Protein AF-A0AAD5T618-F1 (afdb_monomer_lite)

Secondary structure (DSSP, 8-state):
--HHHHHHHHHHHHHHHHHHHHHHHHHHHHT-SSHHHHHHHHHHHHHHHHHHHHHHHHHHHHHHTTT--HHHHHHHHHHHHHHHHHHHHHHHHHHHHH-SSHHHHHHHHHHHHHHHHHHHHHHHHHHHHHHHTT--HHHHHHHHHHHHHHHHHHHHHHHHHHHHHHHT-SSHHHHHHHHHHHHHHHHHHHHHHHHHHHHHHHHHHHHTS----------------S---------------------------------EEEEE--GGGHHHHHHHHHHHHHTT-EEEE--S---TTHHHHHHHHHHH-SEEEEEE-HHHHH-HHHHHHHHHHHHTT-EEEEEE--SS--TTHHHHHHTTS--EE--HHHHSSHHHHHHHHHHHHHHHHHHHTT-

pLDDT: mean 70.74, std 19.11, range [22.14, 93.12]

Radius of gyration: 25.48 Å; chains: 1; bounding box: 75×57×70 Å

Organism: NCBI:txid109957

Structure (mmCIF, N/CA/C/O backbone):
data_AF-A0AAD5T618-F1
#
_entry.id   AF-A0AAD5T618-F1
#
loop_
_atom_site.group_PDB
_atom_site.id
_atom_site.type_symbol
_atom_site.label_atom_id
_atom_site.label_alt_id
_atom_site.label_comp_id
_atom_site.label_asym_id
_atom_site.label_entity_id
_atom_site.label_seq_id
_atom_site.pdbx_PDB_ins_code
_atom_site.Cartn_x
_atom_site.Cartn_y
_atom_site.Cartn_z
_atom_site.occupancy
_atom_site.B_iso_or_equiv
_atom_site.auth_seq_id
_atom_site.auth_comp_id
_atom_site.auth_asym_id
_atom_site.auth_atom_id
_atom_site.pdbx_PDB_model_num
ATOM 1 N N . MET A 1 1 ? 2.419 -32.622 25.895 1.00 50.34 1 MET A N 1
ATOM 2 C CA . MET A 1 1 ? 2.201 -31.302 25.280 1.00 50.34 1 MET A CA 1
ATOM 3 C C . MET A 1 1 ? 0.737 -30.944 25.409 1.00 50.34 1 MET A C 1
ATOM 5 O O . MET A 1 1 ? -0.100 -31.842 25.426 1.00 50.34 1 MET A O 1
ATOM 9 N N . SER A 1 2 ? 0.442 -29.662 25.550 1.00 61.75 2 SER A N 1
ATOM 10 C CA . SER A 1 2 ? -0.905 -29.098 25.521 1.00 61.75 2 SER A CA 1
ATOM 11 C C . SER A 1 2 ? -1.361 -28.847 24.079 1.00 61.75 2 SER A C 1
ATOM 13 O O . SER A 1 2 ? -0.538 -28.652 23.184 1.00 61.75 2 SER A O 1
ATOM 15 N N . GLY A 1 3 ? -2.677 -28.767 23.851 1.00 67.56 3 GLY A N 1
ATOM 16 C CA . GLY A 1 3 ? -3.223 -28.380 22.541 1.00 67.56 3 GLY A CA 1
ATOM 17 C C . GLY A 1 3 ? -2.839 -26.957 22.098 1.00 67.56 3 GLY A C 1
ATOM 18 O O . GLY A 1 3 ? -2.941 -26.634 20.918 1.00 67.56 3 GLY A O 1
ATOM 19 N N . VAL A 1 4 ? -2.357 -26.121 23.027 1.00 62.62 4 VAL A N 1
ATOM 20 C CA . VAL A 1 4 ? -1.789 -24.789 22.756 1.00 62.62 4 VAL A CA 1
ATOM 21 C C . VAL A 1 4 ? -0.446 -24.920 22.026 1.00 62.62 4 VAL A C 1
ATOM 23 O O . VAL A 1 4 ? -0.259 -24.344 20.958 1.00 62.62 4 VAL A O 1
ATOM 26 N N . GLU A 1 5 ? 0.469 -25.747 22.542 1.00 68.81 5 GLU A N 1
ATOM 27 C CA . GLU A 1 5 ? 1.755 -26.018 21.878 1.00 68.81 5 GLU A CA 1
ATOM 28 C C . GLU A 1 5 ? 1.546 -26.644 20.493 1.00 68.81 5 GLU A C 1
ATOM 30 O O . GLU A 1 5 ? 2.204 -26.261 19.527 1.00 68.81 5 GLU A O 1
ATOM 35 N N . GLU A 1 6 ? 0.602 -27.582 20.384 1.00 81.25 6 GLU A N 1
ATOM 36 C CA . GLU A 1 6 ? 0.319 -28.282 19.131 1.00 81.25 6 GLU A CA 1
ATOM 37 C C . GLU A 1 6 ? -0.267 -27.346 18.058 1.00 81.25 6 GLU A C 1
ATOM 39 O O . GLU A 1 6 ? 0.149 -27.400 16.8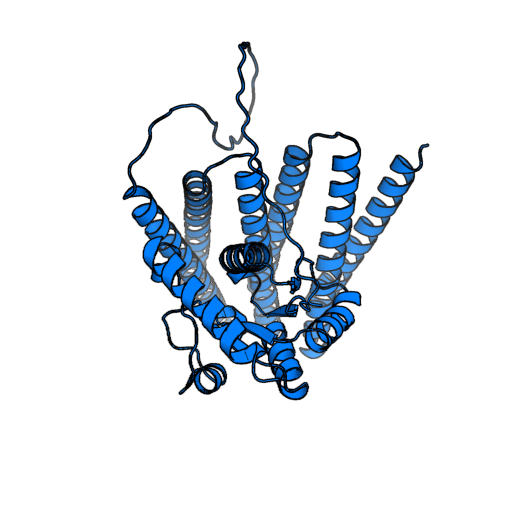98 1.00 81.25 6 GLU A O 1
ATOM 44 N N . ARG A 1 7 ? -1.175 -26.427 18.430 1.00 81.31 7 ARG A N 1
ATOM 45 C CA . ARG A 1 7 ? -1.696 -25.398 17.512 1.00 81.31 7 ARG A CA 1
ATOM 46 C C . ARG A 1 7 ? -0.592 -24.444 17.053 1.00 81.31 7 ARG A C 1
ATOM 48 O O . ARG A 1 7 ? -0.520 -24.147 15.861 1.00 81.31 7 ARG A O 1
ATOM 55 N N . LEU A 1 8 ? 0.292 -24.012 17.956 1.00 75.94 8 LEU A N 1
ATOM 56 C CA . LEU A 1 8 ? 1.431 -23.159 17.602 1.00 75.94 8 LEU A CA 1
ATOM 57 C C . LEU A 1 8 ? 2.402 -23.872 16.640 1.00 75.94 8 LEU A C 1
ATOM 59 O O . LEU A 1 8 ? 2.873 -23.263 15.681 1.00 75.94 8 LEU A O 1
ATOM 63 N N . GLN A 1 9 ? 2.687 -25.161 16.855 1.00 82.44 9 GLN A N 1
ATOM 64 C CA . GLN A 1 9 ? 3.542 -25.947 15.956 1.00 82.44 9 GLN A CA 1
ATOM 65 C C . GLN A 1 9 ? 2.938 -26.107 14.555 1.00 82.44 9 GLN A C 1
ATOM 67 O O . GLN A 1 9 ? 3.656 -25.920 13.573 1.00 82.44 9 GLN A O 1
ATOM 72 N N . ARG A 1 10 ? 1.630 -26.387 14.451 1.00 89.31 10 ARG A N 1
ATOM 73 C CA . ARG A 1 10 ? 0.924 -26.467 13.158 1.00 89.31 10 ARG A CA 1
ATOM 74 C C . ARG A 1 10 ? 1.008 -25.143 12.392 1.00 89.31 10 ARG A C 1
ATOM 76 O O . ARG A 1 10 ? 1.476 -25.137 11.258 1.00 89.31 10 ARG A O 1
ATOM 83 N N . LEU A 1 11 ? 0.686 -24.020 13.043 1.00 80.00 11 LEU A N 1
ATOM 84 C CA . LEU A 1 11 ? 0.773 -22.690 12.426 1.00 80.00 11 LEU A CA 1
ATOM 85 C C . LEU A 1 11 ? 2.202 -22.339 11.973 1.00 80.00 11 LEU A C 1
ATOM 87 O O . LEU A 1 11 ? 2.382 -21.802 10.884 1.00 80.00 11 LEU A O 1
ATOM 91 N N . ASN A 1 12 ? 3.236 -22.682 12.750 1.00 77.69 12 ASN A N 1
ATOM 92 C CA . ASN A 1 12 ? 4.630 -22.472 12.334 1.00 77.69 12 ASN A CA 1
ATOM 93 C C . ASN A 1 12 ? 5.028 -23.336 11.117 1.00 77.69 12 ASN A C 1
ATOM 95 O O . ASN A 1 12 ? 5.789 -22.877 10.264 1.00 77.69 12 ASN A O 1
ATOM 99 N N . ALA A 1 13 ? 4.511 -24.564 11.001 1.00 88.38 13 ALA A N 1
ATOM 100 C CA . ALA A 1 13 ? 4.749 -25.425 9.838 1.00 88.38 13 ALA A CA 1
ATOM 101 C C . ALA A 1 13 ? 4.010 -24.925 8.580 1.00 88.38 13 ALA A C 1
ATOM 103 O O . ALA A 1 13 ? 4.569 -24.936 7.479 1.00 88.38 13 ALA A O 1
ATOM 104 N N . GLU A 1 14 ? 2.781 -24.426 8.738 1.00 88.69 14 GLU A N 1
ATOM 105 C CA . GLU A 1 14 ? 2.028 -23.753 7.672 1.00 88.69 14 GLU A CA 1
ATOM 106 C C . GLU A 1 14 ? 2.740 -22.471 7.211 1.00 88.69 14 GLU A C 1
ATOM 108 O O . GLU A 1 14 ? 2.879 -22.245 6.007 1.00 88.69 14 GLU A O 1
ATOM 113 N N . LEU A 1 15 ? 3.273 -21.681 8.151 1.00 76.62 15 LEU A N 1
ATOM 114 C CA . LEU A 1 15 ? 4.055 -20.475 7.873 1.00 76.62 15 LEU A CA 1
ATOM 115 C C . LEU A 1 15 ? 5.325 -20.783 7.072 1.00 76.62 15 LEU A C 1
ATOM 117 O O . LEU A 1 15 ? 5.595 -20.116 6.072 1.00 76.62 15 LEU A O 1
ATOM 121 N N . GLN A 1 16 ? 6.084 -21.815 7.456 1.00 81.19 16 GLN A N 1
ATOM 122 C CA . GLN A 1 16 ? 7.249 -22.243 6.678 1.00 81.19 16 GLN A CA 1
ATOM 123 C C . GLN A 1 16 ? 6.837 -22.691 5.269 1.00 81.19 16 GLN A C 1
ATOM 125 O O . GLN A 1 16 ? 7.405 -22.224 4.286 1.00 81.19 16 GLN A O 1
ATOM 130 N N . THR A 1 17 ? 5.769 -23.486 5.156 1.00 89.75 17 THR A N 1
ATOM 131 C CA . THR A 1 17 ? 5.222 -23.925 3.861 1.00 89.75 17 THR A CA 1
ATOM 132 C C . THR A 1 17 ? 4.801 -22.737 2.979 1.00 89.75 17 THR A C 1
ATOM 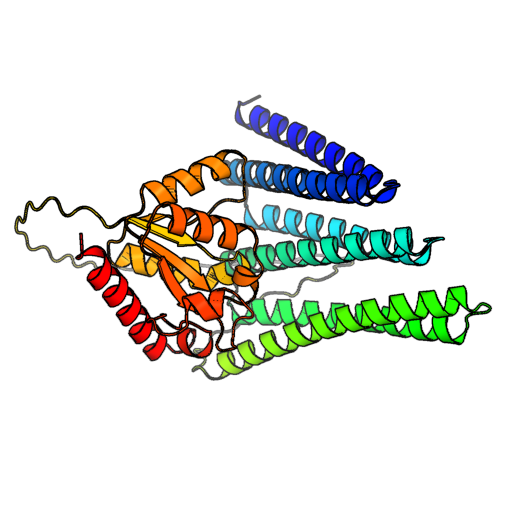134 O O . THR A 1 17 ? 4.946 -22.781 1.756 1.00 89.75 17 THR A O 1
ATOM 137 N N . ALA A 1 18 ? 4.290 -21.653 3.569 1.00 78.19 18 ALA A N 1
ATOM 138 C CA . ALA A 1 18 ? 3.951 -20.424 2.853 1.00 78.19 18 ALA A CA 1
ATOM 139 C C . ALA A 1 18 ? 5.197 -19.623 2.420 1.00 78.19 18 ALA A C 1
ATOM 141 O O . ALA A 1 18 ? 5.244 -19.127 1.291 1.00 78.19 18 ALA A O 1
ATOM 142 N N . ARG A 1 19 ? 6.244 -19.571 3.251 1.00 77.75 19 ARG A N 1
ATOM 143 C CA . ARG A 1 19 ? 7.547 -18.967 2.909 1.00 77.75 19 ARG A CA 1
ATOM 144 C C . ARG A 1 19 ? 8.244 -19.721 1.769 1.00 77.75 19 ARG A C 1
ATOM 146 O O . ARG A 1 19 ? 8.720 -19.088 0.826 1.00 77.75 19 ARG A O 1
ATOM 153 N N . ASP A 1 20 ? 8.191 -21.051 1.774 1.00 85.62 20 ASP A N 1
ATOM 154 C CA . ASP A 1 20 ? 8.725 -21.898 0.698 1.00 85.62 20 ASP A CA 1
ATOM 155 C C . ASP A 1 20 ? 7.969 -21.685 -0.632 1.00 85.62 20 ASP A C 1
ATOM 157 O O . ASP A 1 20 ? 8.581 -21.632 -1.706 1.00 85.62 20 ASP A O 1
ATOM 161 N N . LYS A 1 21 ? 6.638 -21.487 -0.582 1.00 85.94 21 LYS A N 1
ATOM 162 C CA . LYS A 1 21 ? 5.836 -21.073 -1.752 1.00 85.94 21 LYS A CA 1
ATOM 163 C C . LYS A 1 21 ? 6.292 -19.714 -2.294 1.00 85.94 21 LYS A C 1
ATOM 165 O O . LYS A 1 21 ? 6.448 -19.597 -3.507 1.00 85.94 21 LYS A O 1
ATOM 170 N N . ILE A 1 22 ? 6.526 -18.710 -1.439 1.00 79.12 22 ILE A N 1
ATOM 171 C CA . ILE A 1 22 ? 7.037 -17.399 -1.883 1.00 79.12 22 ILE A CA 1
ATOM 172 C C . ILE A 1 22 ? 8.385 -17.560 -2.579 1.00 79.12 22 ILE A C 1
ATOM 174 O O . ILE A 1 22 ? 8.502 -17.145 -3.727 1.00 79.12 22 ILE A O 1
ATOM 178 N N . ALA A 1 23 ? 9.369 -18.219 -1.960 1.00 76.75 23 ALA A N 1
ATOM 179 C CA . ALA A 1 23 ? 10.694 -18.402 -2.564 1.00 76.75 23 ALA A CA 1
ATOM 180 C C . ALA A 1 23 ? 10.615 -19.070 -3.954 1.00 76.75 23 ALA A C 1
ATOM 182 O O . ALA A 1 23 ? 11.272 -18.640 -4.908 1.00 76.75 23 ALA A O 1
ATOM 183 N N . LYS A 1 24 ? 9.735 -20.070 -4.103 1.00 89.06 24 LYS A N 1
ATOM 184 C CA . LYS A 1 24 ? 9.423 -20.704 -5.392 1.00 89.06 24 LYS A CA 1
ATOM 185 C C . LYS A 1 24 ? 8.803 -19.726 -6.398 1.00 89.06 24 LYS A C 1
ATOM 187 O O . LYS A 1 24 ? 9.209 -19.725 -7.560 1.00 89.06 24 LYS A O 1
ATOM 192 N N . TYR A 1 25 ? 7.825 -18.917 -5.993 1.00 85.50 25 TYR A N 1
ATOM 193 C CA . TYR A 1 25 ? 7.150 -17.976 -6.891 1.00 85.50 25 TYR A CA 1
ATOM 194 C C . TYR A 1 25 ? 8.018 -16.752 -7.239 1.00 85.50 25 TYR A C 1
ATOM 196 O O . TYR A 1 25 ? 7.921 -16.258 -8.360 1.00 85.50 25 TYR A O 1
ATOM 204 N N . GLU A 1 26 ? 8.923 -16.308 -6.360 1.00 77.44 26 GLU A N 1
ATOM 205 C CA . GLU A 1 26 ? 9.915 -15.261 -6.659 1.00 77.44 26 GLU A CA 1
ATOM 206 C C . GLU A 1 26 ? 10.895 -15.757 -7.730 1.00 77.44 26 GLU A C 1
ATOM 208 O O . GLU A 1 26 ? 11.130 -15.065 -8.722 1.00 77.44 26 GLU A O 1
ATOM 213 N N . LEU A 1 27 ? 11.382 -16.998 -7.607 1.00 81.62 27 LEU A N 1
ATOM 214 C CA . LEU A 1 27 ? 12.211 -17.637 -8.632 1.00 81.62 27 LEU A CA 1
ATOM 215 C C . LEU A 1 27 ? 11.458 -17.800 -9.969 1.00 81.62 27 LEU A C 1
ATOM 217 O O . LEU A 1 27 ? 12.024 -17.544 -11.030 1.00 81.62 27 LEU A O 1
ATOM 221 N N . GLN A 1 28 ? 10.170 -18.165 -9.936 1.00 85.06 28 GLN A N 1
ATOM 222 C CA . GLN A 1 28 ? 9.324 -18.253 -11.136 1.00 85.06 28 GLN A CA 1
ATOM 223 C C . GLN A 1 28 ? 8.957 -16.889 -11.745 1.00 85.06 28 GLN A C 1
ATOM 225 O O . GLN A 1 28 ? 8.661 -16.828 -12.937 1.00 85.06 28 GLN A O 1
ATOM 230 N N . ALA A 1 29 ? 8.943 -15.802 -10.969 1.00 75.75 29 ALA A N 1
ATOM 231 C CA . ALA A 1 29 ? 8.728 -14.445 -11.477 1.00 75.75 29 ALA A CA 1
ATOM 232 C C . ALA A 1 29 ? 9.990 -13.887 -12.152 1.00 75.75 29 ALA A C 1
ATOM 234 O O . ALA A 1 29 ? 9.890 -13.246 -13.196 1.00 75.75 29 ALA A O 1
ATOM 235 N N . VAL A 1 30 ? 11.167 -14.167 -11.581 1.00 73.88 30 VAL A N 1
ATOM 236 C CA . VAL A 1 30 ? 12.477 -13.783 -12.134 1.00 73.88 30 VAL A CA 1
ATOM 237 C C . VAL A 1 30 ? 12.774 -14.550 -13.426 1.00 73.88 30 VAL A C 1
ATOM 239 O O . VAL A 1 30 ? 13.142 -13.941 -14.426 1.00 73.88 30 VAL A O 1
ATOM 242 N N . ASN A 1 31 ? 12.540 -15.866 -13.441 1.00 80.75 31 ASN A N 1
ATOM 243 C CA . ASN A 1 31 ? 12.837 -16.734 -14.588 1.00 80.75 31 ASN A CA 1
ATOM 244 C C . ASN A 1 31 ? 11.707 -16.771 -15.644 1.00 80.75 31 ASN A C 1
ATOM 246 O O . ASN A 1 31 ? 11.677 -17.666 -16.491 1.00 80.75 31 ASN A O 1
ATOM 250 N N . ALA A 1 32 ? 10.744 -15.845 -15.589 1.00 84.38 32 ALA A N 1
ATOM 251 C CA . ALA A 1 32 ? 9.622 -15.803 -16.523 1.00 84.38 32 ALA A CA 1
ATOM 252 C C . ALA A 1 32 ? 10.071 -15.343 -17.922 1.00 84.38 32 ALA A C 1
ATOM 254 O O . ALA A 1 32 ? 10.520 -14.212 -18.101 1.00 84.38 32 ALA A O 1
ATOM 255 N N . GLN A 1 33 ? 9.879 -16.199 -18.928 1.00 79.94 33 GLN A N 1
ATOM 256 C CA . GLN A 1 33 ? 10.193 -15.902 -20.335 1.00 79.94 33 GLN A CA 1
ATOM 257 C C . GLN A 1 33 ? 9.052 -15.168 -21.062 1.00 79.94 33 GLN A C 1
ATOM 259 O O . GLN A 1 33 ? 9.206 -14.751 -22.206 1.00 79.94 33 GLN A O 1
ATOM 264 N N . THR A 1 34 ? 7.891 -15.011 -20.417 1.00 83.62 34 THR A N 1
ATOM 265 C CA . THR A 1 34 ? 6.712 -14.341 -20.981 1.00 83.62 34 THR A CA 1
ATOM 266 C C . THR A 1 34 ? 5.995 -13.485 -19.937 1.00 83.62 34 THR A C 1
ATOM 268 O O . THR A 1 34 ? 5.917 -13.842 -18.761 1.00 83.62 34 THR A O 1
ATOM 271 N N . ASP A 1 35 ? 5.387 -12.386 -20.388 1.00 69.25 35 ASP A N 1
ATOM 272 C CA . ASP A 1 35 ? 4.535 -11.504 -19.574 1.00 69.25 35 ASP A CA 1
ATOM 273 C C . ASP A 1 35 ? 3.358 -12.261 -18.916 1.00 69.25 35 ASP A C 1
ATOM 275 O O . ASP A 1 35 ? 2.992 -11.965 -17.779 1.00 69.25 35 ASP A O 1
ATOM 279 N N . PHE A 1 36 ? 2.823 -13.308 -19.560 1.00 81.50 36 PHE A N 1
ATOM 280 C CA . PHE A 1 36 ? 1.805 -14.179 -18.957 1.00 81.50 36 PHE A CA 1
ATOM 281 C C . PHE A 1 36 ? 2.348 -14.985 -17.766 1.00 81.50 36 PHE A C 1
ATOM 283 O O . PHE A 1 36 ? 1.736 -14.978 -16.696 1.00 81.50 36 PHE A O 1
ATOM 290 N N . GLN A 1 37 ? 3.504 -15.646 -17.918 1.00 72.94 37 GLN A N 1
ATOM 291 C CA . GLN A 1 37 ? 4.159 -16.359 -16.812 1.00 72.94 37 GLN A CA 1
ATOM 292 C C . GLN A 1 37 ? 4.482 -15.397 -15.665 1.00 72.94 37 GLN A C 1
ATOM 294 O O . GLN A 1 37 ? 4.159 -15.693 -14.519 1.00 72.94 37 GLN A O 1
ATOM 299 N N . GLN A 1 38 ? 5.045 -14.224 -15.972 1.00 75.88 38 GLN A N 1
ATOM 300 C CA . GLN A 1 38 ? 5.399 -13.219 -14.972 1.00 75.88 38 GLN A CA 1
ATOM 301 C C . GLN A 1 38 ? 4.165 -12.726 -14.200 1.00 75.88 38 GLN A C 1
ATOM 303 O O . GLN A 1 38 ? 4.170 -12.735 -12.970 1.00 75.88 38 GLN A O 1
ATOM 308 N N . LYS A 1 39 ? 3.082 -12.349 -14.896 1.00 75.00 39 LYS A N 1
ATOM 309 C CA . LYS A 1 39 ? 1.813 -11.930 -14.270 1.00 75.00 39 LYS A CA 1
ATOM 310 C C . LYS A 1 39 ? 1.214 -13.025 -13.393 1.00 75.00 39 LYS A C 1
ATOM 312 O O . LYS A 1 39 ? 0.691 -12.720 -12.322 1.00 75.00 39 LYS A O 1
ATOM 317 N N . ASN A 1 40 ? 1.308 -14.287 -13.812 1.00 84.12 40 ASN A N 1
ATOM 318 C CA . ASN A 1 40 ? 0.838 -15.411 -13.009 1.00 84.12 40 ASN A CA 1
ATOM 319 C C . ASN A 1 40 ? 1.696 -15.607 -11.746 1.00 84.12 40 ASN A C 1
ATOM 321 O O . ASN A 1 40 ? 1.143 -15.717 -10.655 1.00 84.12 40 ASN A O 1
ATOM 325 N N . SER A 1 41 ? 3.027 -15.561 -11.858 1.00 78.06 41 SER A N 1
ATOM 326 C CA . SER A 1 41 ? 3.940 -15.639 -10.707 1.00 78.06 41 SER A CA 1
ATOM 327 C C . SER A 1 41 ? 3.747 -14.470 -9.731 1.00 78.06 41 SER A C 1
ATOM 329 O O . SER A 1 41 ? 3.697 -14.694 -8.526 1.00 78.06 41 SER A O 1
ATOM 331 N N . ILE A 1 42 ? 3.539 -13.240 -10.221 1.00 71.19 42 ILE A N 1
ATOM 332 C CA . ILE A 1 42 ? 3.215 -12.067 -9.385 1.00 71.19 42 ILE A CA 1
ATOM 333 C C . ILE A 1 42 ? 1.875 -12.258 -8.655 1.00 71.19 42 ILE A C 1
ATOM 335 O O . ILE A 1 42 ? 1.788 -11.994 -7.457 1.00 71.19 42 ILE A O 1
ATOM 339 N N . ARG A 1 43 ? 0.840 -12.780 -9.329 1.00 80.38 43 ARG A N 1
ATOM 340 C CA . ARG A 1 43 ? -0.445 -13.100 -8.683 1.00 80.38 43 ARG A CA 1
ATOM 341 C C . ARG A 1 43 ? -0.292 -14.180 -7.606 1.00 80.38 43 ARG A C 1
ATOM 343 O O . ARG A 1 43 ? -0.893 -14.071 -6.540 1.00 80.38 43 ARG A O 1
ATOM 350 N N . LEU A 1 44 ? 0.508 -15.213 -7.869 1.00 80.69 44 LEU A N 1
ATOM 351 C CA . LEU A 1 44 ? 0.800 -16.280 -6.907 1.00 80.69 44 LEU A CA 1
ATOM 352 C C . LEU A 1 44 ? 1.612 -15.768 -5.706 1.00 80.69 44 LEU A C 1
ATOM 354 O O . LEU A 1 44 ? 1.359 -16.206 -4.585 1.00 80.69 44 LEU A O 1
ATOM 358 N N . LEU A 1 45 ? 2.513 -14.800 -5.910 1.00 71.88 45 LEU A N 1
ATOM 359 C CA . LEU A 1 45 ? 3.213 -14.097 -4.830 1.00 71.88 45 LEU A CA 1
ATOM 360 C C . LEU A 1 45 ? 2.261 -13.305 -3.940 1.00 71.88 45 LEU A C 1
ATOM 362 O O . LEU A 1 45 ? 2.339 -13.437 -2.724 1.00 71.88 45 LEU A O 1
ATOM 366 N N . GLN A 1 46 ? 1.338 -12.537 -4.523 1.00 73.94 46 GLN A N 1
ATOM 367 C CA . GLN A 1 46 ? 0.339 -11.778 -3.762 1.00 73.94 46 GLN A CA 1
ATOM 368 C C . GLN A 1 46 ? -0.522 -12.701 -2.882 1.00 73.94 46 GLN A C 1
ATOM 370 O O . GLN A 1 46 ? -0.693 -12.435 -1.696 1.00 73.94 46 GLN A O 1
ATOM 375 N N . VAL A 1 47 ? -0.987 -13.834 -3.424 1.00 80.56 47 VAL A N 1
ATOM 376 C CA . VAL A 1 47 ? -1.748 -14.834 -2.649 1.00 80.56 47 VAL A CA 1
ATOM 377 C C . VAL A 1 47 ? -0.890 -15.485 -1.555 1.00 80.56 47 VAL A C 1
ATOM 379 O O . VAL A 1 47 ? -1.356 -15.642 -0.432 1.00 80.56 47 VAL A O 1
ATOM 382 N N . ALA A 1 48 ? 0.366 -15.840 -1.842 1.00 76.56 48 ALA A N 1
ATOM 383 C CA . ALA A 1 48 ? 1.250 -16.468 -0.856 1.00 76.56 48 ALA A CA 1
ATOM 384 C C . ALA A 1 48 ? 1.689 -15.504 0.265 1.00 76.56 48 ALA A C 1
ATOM 386 O O . ALA A 1 48 ? 1.845 -15.933 1.407 1.00 76.56 48 ALA A O 1
ATOM 387 N N . ARG A 1 49 ? 1.840 -14.207 -0.036 1.00 75.19 49 ARG A N 1
ATOM 388 C CA . ARG A 1 49 ? 2.032 -13.146 0.966 1.00 75.19 49 ARG A CA 1
ATOM 389 C C . ARG A 1 49 ? 0.812 -13.011 1.872 1.00 75.19 49 ARG A C 1
ATOM 391 O O . ARG A 1 49 ? 0.976 -12.917 3.083 1.00 75.19 49 ARG A O 1
ATOM 398 N N . GLU A 1 50 ? -0.397 -13.082 1.320 1.00 73.50 50 GLU A N 1
ATOM 399 C CA . GLU A 1 50 ? -1.623 -13.018 2.124 1.00 73.50 50 GLU A CA 1
ATOM 400 C C . GLU A 1 50 ? -1.847 -14.274 2.986 1.00 73.50 50 GLU A C 1
ATOM 402 O O . GLU A 1 50 ? -2.257 -14.168 4.142 1.00 73.50 50 GLU A O 1
ATOM 407 N N . ASP A 1 51 ? -1.478 -15.461 2.487 1.00 74.81 51 ASP A N 1
ATOM 408 C CA . ASP A 1 51 ? -1.387 -16.676 3.310 1.00 74.81 51 ASP A CA 1
ATOM 409 C C . ASP A 1 51 ? -0.449 -16.462 4.520 1.00 74.81 51 ASP A C 1
ATOM 411 O O . ASP A 1 51 ? -0.832 -16.801 5.640 1.00 74.81 51 ASP A O 1
ATOM 415 N N . ILE A 1 52 ? 0.738 -15.863 4.327 1.00 72.06 52 ILE A N 1
ATOM 416 C CA . ILE A 1 52 ? 1.666 -15.534 5.429 1.00 72.06 52 ILE A CA 1
ATOM 417 C C . ILE A 1 52 ? 1.033 -14.553 6.418 1.00 72.06 52 ILE A C 1
ATOM 419 O O . ILE A 1 52 ? 0.960 -14.875 7.604 1.00 72.06 52 ILE A O 1
ATOM 423 N N . ARG A 1 53 ? 0.535 -13.400 5.945 1.00 69.38 53 ARG A N 1
ATOM 424 C CA . ARG A 1 53 ? -0.090 -12.361 6.789 1.00 69.38 53 ARG A CA 1
ATOM 425 C C . ARG A 1 53 ? -1.188 -12.955 7.680 1.00 69.38 53 ARG A C 1
ATOM 427 O O . ARG A 1 53 ? -1.236 -12.663 8.877 1.00 69.38 53 ARG A O 1
ATOM 434 N N . ARG A 1 54 ? -2.032 -13.835 7.122 1.00 79.25 54 ARG A N 1
ATOM 435 C CA . ARG A 1 54 ? -3.089 -14.555 7.853 1.00 79.25 54 ARG A CA 1
ATOM 436 C C . ARG A 1 54 ? -2.526 -15.500 8.918 1.00 79.25 54 ARG A C 1
ATOM 438 O O . ARG A 1 54 ? -2.993 -15.466 10.056 1.00 79.25 54 ARG A O 1
ATOM 445 N N . ILE A 1 55 ? -1.550 -16.341 8.572 1.00 70.94 55 ILE A N 1
ATOM 446 C CA . ILE A 1 55 ? -0.967 -17.322 9.505 1.00 70.94 55 ILE A CA 1
ATOM 447 C C . ILE A 1 55 ? -0.222 -16.609 10.643 1.00 70.94 55 ILE A C 1
ATOM 449 O O . ILE A 1 55 ? -0.378 -16.967 11.809 1.00 70.94 55 ILE A O 1
ATOM 453 N N . GLU A 1 56 ? 0.536 -15.557 10.340 1.00 70.00 56 GLU A N 1
ATOM 454 C CA . GLU A 1 56 ? 1.242 -14.761 11.346 1.00 70.00 56 GLU A CA 1
ATOM 455 C C . GLU A 1 56 ? 0.267 -14.019 12.270 1.00 70.00 56 GLU A C 1
ATOM 457 O O . GLU A 1 56 ? 0.436 -14.060 13.490 1.00 70.00 56 GLU A O 1
ATOM 462 N N . ALA A 1 57 ? -0.819 -13.442 11.741 1.00 64.94 57 ALA A N 1
ATOM 463 C CA . ALA A 1 57 ? -1.890 -12.881 12.568 1.00 64.94 57 ALA A CA 1
ATOM 464 C C . ALA A 1 57 ? -2.498 -13.923 13.530 1.00 64.94 57 ALA A C 1
ATOM 466 O O . ALA A 1 57 ? -2.693 -13.620 14.707 1.00 64.94 57 ALA A O 1
ATOM 467 N N . GLN A 1 58 ? -2.720 -15.161 13.072 1.00 75.62 58 GLN A N 1
ATOM 468 C CA . GLN A 1 58 ? -3.207 -16.264 13.913 1.00 75.62 58 GLN A CA 1
ATOM 469 C C . GLN A 1 58 ? -2.185 -16.706 14.975 1.00 75.62 58 GLN A C 1
ATOM 471 O O . GLN A 1 58 ? -2.574 -17.011 16.102 1.00 75.62 58 GLN A O 1
ATOM 476 N N . ILE A 1 59 ? -0.885 -16.712 14.658 1.00 67.94 59 ILE A N 1
ATOM 477 C CA . ILE A 1 59 ? 0.193 -16.979 15.629 1.00 67.94 59 ILE A CA 1
ATOM 478 C C . ILE A 1 59 ? 0.225 -15.897 16.714 1.00 67.94 59 ILE A C 1
ATOM 480 O O . ILE A 1 59 ? 0.444 -16.206 17.886 1.00 67.94 59 ILE A O 1
ATOM 484 N N . ILE A 1 60 ? 0.014 -14.635 16.341 1.00 59.16 60 ILE A N 1
ATOM 485 C CA . ILE A 1 60 ? 0.041 -13.497 17.265 1.00 59.16 60 ILE A CA 1
ATOM 486 C C . ILE A 1 60 ? -1.189 -13.506 18.172 1.00 59.16 60 ILE A C 1
ATOM 488 O O . ILE A 1 60 ? -1.020 -13.453 19.385 1.00 59.16 60 ILE A O 1
ATOM 492 N N . ASP A 1 61 ? -2.395 -13.657 17.622 1.00 65.94 61 ASP A N 1
ATOM 493 C CA . ASP A 1 61 ? -3.635 -13.823 18.396 1.00 65.94 61 ASP A CA 1
ATOM 494 C C . ASP A 1 61 ? -3.520 -14.991 19.394 1.00 65.94 61 ASP A C 1
ATOM 496 O O . ASP A 1 61 ? -3.759 -14.837 20.593 1.00 65.94 61 ASP A O 1
ATOM 500 N N . HIS A 1 62 ? -3.012 -16.138 18.938 1.00 68.25 62 HIS A N 1
ATOM 501 C CA . HIS A 1 62 ? -2.784 -17.293 19.800 1.00 68.25 62 HIS A CA 1
ATOM 502 C C . HIS A 1 62 ? -1.730 -17.044 20.900 1.00 68.25 62 HIS A C 1
ATOM 504 O O . HIS A 1 62 ? -1.849 -17.616 21.979 1.00 68.25 62 HIS A O 1
ATOM 510 N N . LYS A 1 63 ? -0.734 -16.169 20.686 1.00 61.81 63 LYS A N 1
ATOM 511 C CA . LYS A 1 63 ? 0.216 -15.726 21.731 1.00 61.81 63 LYS A CA 1
ATOM 512 C C . LYS A 1 63 ? -0.408 -14.714 22.703 1.00 61.81 63 LYS A C 1
ATOM 514 O O . LYS A 1 63 ? -0.169 -14.818 23.906 1.00 61.81 63 LYS A O 1
ATOM 519 N N . VAL A 1 64 ? -1.225 -13.777 22.209 1.00 59.41 64 VAL A N 1
ATOM 520 C CA . VAL A 1 64 ? -1.970 -12.786 23.019 1.00 59.41 64 VAL A CA 1
ATOM 521 C C . VAL A 1 64 ? -2.890 -13.508 24.007 1.00 59.41 64 VAL A C 1
ATOM 523 O O . VAL A 1 64 ? -2.859 -13.234 25.205 1.00 59.41 64 VAL A O 1
ATOM 526 N N . GLN A 1 65 ? -3.641 -14.502 23.523 1.00 66.00 65 GLN A N 1
ATOM 527 C CA . GLN A 1 65 ? -4.545 -15.342 24.321 1.00 66.00 65 GLN A CA 1
ATOM 528 C C . GLN A 1 65 ? -3.835 -16.173 25.409 1.00 66.00 65 GLN A C 1
ATOM 530 O O . GLN A 1 65 ? -4.502 -16.724 26.281 1.00 66.00 65 GLN A O 1
ATOM 535 N N . GLN A 1 66 ? -2.501 -16.278 25.373 1.00 62.66 66 GLN A N 1
ATOM 536 C CA . GLN A 1 66 ? -1.680 -16.963 26.382 1.00 62.66 66 GLN A CA 1
ATOM 537 C C . GLN A 1 66 ? -0.950 -15.988 27.328 1.00 62.66 66 GLN A C 1
ATOM 539 O O . GLN A 1 66 ? -0.068 -16.401 28.078 1.00 62.66 66 GLN A O 1
ATOM 544 N N . GLY A 1 67 ? -1.295 -14.694 27.313 1.00 50.06 67 GLY A N 1
ATOM 545 C CA . GLY A 1 67 ? -0.765 -13.700 28.257 1.00 50.06 67 GLY A CA 1
ATOM 546 C C . GLY A 1 67 ? 0.680 -13.256 27.999 1.00 50.06 67 GLY A C 1
ATOM 547 O O . GLY A 1 67 ? 1.271 -12.572 28.835 1.00 50.06 67 GLY A O 1
ATOM 548 N N . ILE A 1 68 ? 1.259 -13.612 26.849 1.00 47.47 68 ILE A N 1
ATOM 549 C CA . ILE A 1 68 ? 2.558 -13.087 26.413 1.00 47.47 68 ILE A CA 1
ATOM 550 C C . ILE A 1 68 ? 2.367 -11.616 26.019 1.00 47.47 68 ILE A C 1
ATOM 552 O O . ILE A 1 68 ? 1.440 -11.299 25.272 1.00 47.47 68 ILE A O 1
ATOM 556 N N . ARG A 1 69 ? 3.251 -10.718 26.486 1.00 52.28 69 ARG A N 1
ATOM 557 C CA . ARG A 1 69 ? 3.250 -9.299 26.081 1.00 52.28 69 ARG A CA 1
ATOM 558 C C . ARG A 1 69 ? 3.326 -9.201 24.557 1.00 52.28 69 ARG A C 1
ATOM 560 O O . ARG A 1 69 ? 4.319 -9.583 23.943 1.00 52.28 69 ARG A O 1
ATOM 567 N N . SER A 1 70 ? 2.233 -8.747 23.955 1.00 56.66 70 SER A N 1
ATOM 568 C CA . SER A 1 70 ? 1.977 -8.917 22.527 1.00 56.66 70 SER A CA 1
ATOM 569 C C . SER A 1 70 ? 2.573 -7.816 21.659 1.00 56.66 70 SER A C 1
ATOM 571 O O . SER A 1 70 ? 2.959 -8.103 20.528 1.00 56.66 70 SER A O 1
ATOM 573 N N . ALA A 1 71 ? 2.675 -6.589 22.179 1.00 56.22 71 ALA A N 1
ATOM 574 C CA . ALA A 1 71 ? 3.210 -5.441 21.451 1.00 56.22 71 ALA A CA 1
ATOM 575 C C . ALA A 1 71 ? 4.672 -5.675 21.043 1.00 56.22 71 ALA A C 1
ATOM 577 O O . ALA A 1 71 ? 4.964 -5.692 19.853 1.00 56.22 71 ALA A O 1
ATOM 578 N N . ASP A 1 72 ? 5.548 -5.984 22.003 1.00 60.03 72 ASP A N 1
ATOM 579 C CA . ASP A 1 72 ? 6.979 -6.248 21.796 1.00 60.03 72 ASP A CA 1
ATOM 580 C C . ASP A 1 72 ? 7.209 -7.339 20.724 1.00 60.03 72 ASP A C 1
ATOM 582 O O . ASP A 1 72 ? 8.067 -7.215 19.850 1.00 60.03 72 ASP A O 1
ATOM 586 N N . ALA A 1 73 ? 6.396 -8.403 20.752 1.00 64.75 73 ALA A N 1
ATOM 587 C CA . ALA A 1 73 ? 6.470 -9.512 19.801 1.00 64.75 73 ALA A CA 1
ATOM 588 C C . ALA A 1 73 ? 5.904 -9.164 18.409 1.00 64.75 73 ALA A C 1
ATOM 590 O O . ALA A 1 73 ? 6.419 -9.647 17.399 1.00 64.75 73 ALA A O 1
ATOM 591 N N . ARG A 1 74 ? 4.854 -8.332 18.340 1.00 67.94 74 ARG A N 1
ATOM 592 C CA . ARG A 1 74 ? 4.305 -7.791 17.084 1.00 67.94 74 ARG A CA 1
ATOM 593 C C . ARG A 1 74 ? 5.302 -6.835 16.434 1.00 67.94 74 ARG A C 1
ATOM 595 O O . ARG A 1 74 ? 5.495 -6.902 15.226 1.00 67.94 74 ARG A O 1
ATOM 602 N N . GLU A 1 75 ? 5.952 -5.994 17.232 1.00 70.12 75 GLU A N 1
ATOM 603 C CA . GLU A 1 75 ? 6.948 -5.026 16.782 1.00 70.12 75 GLU A CA 1
ATOM 604 C C . GLU A 1 75 ? 8.184 -5.730 16.210 1.00 70.12 75 GLU A C 1
ATOM 606 O O . GLU A 1 75 ? 8.549 -5.474 15.066 1.00 70.12 75 GLU A O 1
ATOM 611 N N . GLN A 1 76 ? 8.760 -6.699 16.934 1.00 71.38 76 GLN A N 1
ATOM 612 C CA . GLN A 1 76 ? 9.872 -7.526 16.437 1.00 71.38 76 GLN A CA 1
ATOM 613 C C . GLN A 1 76 ? 9.533 -8.244 15.122 1.00 71.38 76 GLN A C 1
ATOM 615 O O . GLN A 1 76 ? 10.387 -8.360 14.240 1.00 71.38 76 GLN A O 1
ATOM 620 N N . GLN A 1 77 ? 8.287 -8.704 14.955 1.00 77.06 77 GLN A N 1
ATOM 621 C CA . GLN A 1 77 ? 7.863 -9.309 13.696 1.00 77.06 77 GLN A CA 1
ATOM 622 C C . GLN A 1 77 ? 7.824 -8.279 12.559 1.00 77.06 77 GLN A C 1
ATOM 624 O O . GLN A 1 77 ? 8.457 -8.516 11.532 1.00 77.06 77 GLN A O 1
ATOM 629 N N . LEU A 1 78 ? 7.175 -7.124 12.758 1.00 76.62 78 LEU A N 1
ATOM 630 C CA . LEU A 1 78 ? 7.123 -6.048 11.759 1.00 76.62 78 LEU A CA 1
ATOM 631 C C . LEU A 1 78 ? 8.532 -5.543 11.393 1.00 76.62 78 LEU A C 1
ATOM 633 O O . LEU A 1 78 ? 8.799 -5.280 10.222 1.00 76.62 78 LEU A O 1
ATOM 637 N N . GLN A 1 79 ? 9.460 -5.489 12.358 1.00 75.38 79 GLN A N 1
ATOM 638 C CA . GLN A 1 79 ? 10.877 -5.181 12.114 1.00 75.38 79 GLN A CA 1
ATOM 639 C C . GLN A 1 79 ? 11.525 -6.230 11.189 1.00 75.38 79 GLN A C 1
ATOM 641 O O . GLN A 1 79 ? 12.241 -5.866 10.255 1.00 75.38 79 GLN A O 1
ATOM 646 N N . SER A 1 80 ? 11.241 -7.524 11.388 1.00 76.00 80 SER A N 1
ATOM 647 C CA . SER A 1 80 ? 11.749 -8.585 10.502 1.00 76.00 80 SER A CA 1
ATOM 648 C C . SER A 1 80 ? 11.115 -8.573 9.102 1.00 76.00 80 SER A C 1
ATOM 650 O O . SER A 1 80 ? 11.823 -8.776 8.116 1.00 76.00 80 SER A O 1
ATOM 652 N N . GLU A 1 81 ? 9.817 -8.271 8.986 1.00 82.56 81 GLU A N 1
ATOM 653 C CA . GLU A 1 81 ? 9.122 -8.121 7.697 1.00 82.56 81 GLU A CA 1
ATOM 654 C C . GLU A 1 81 ? 9.712 -6.951 6.888 1.00 82.56 81 GLU A C 1
ATOM 656 O O . GLU A 1 81 ? 10.019 -7.098 5.703 1.00 82.56 81 GLU A O 1
ATOM 661 N N . PHE A 1 82 ? 9.943 -5.811 7.550 1.00 80.62 82 PHE A N 1
ATOM 662 C CA . PHE A 1 82 ? 10.553 -4.611 6.969 1.00 80.62 82 PHE A CA 1
ATOM 663 C C . PHE A 1 82 ? 11.961 -4.880 6.425 1.00 80.62 82 PHE A C 1
ATOM 665 O O . PHE A 1 82 ? 12.273 -4.502 5.295 1.00 80.62 82 PHE A O 1
ATOM 672 N N . GLN A 1 83 ? 12.798 -5.574 7.203 1.00 81.19 83 GLN A N 1
ATOM 673 C CA . GLN A 1 83 ? 14.149 -5.950 6.786 1.00 81.19 83 GLN A CA 1
ATOM 674 C C . GLN A 1 83 ? 14.127 -6.868 5.552 1.00 8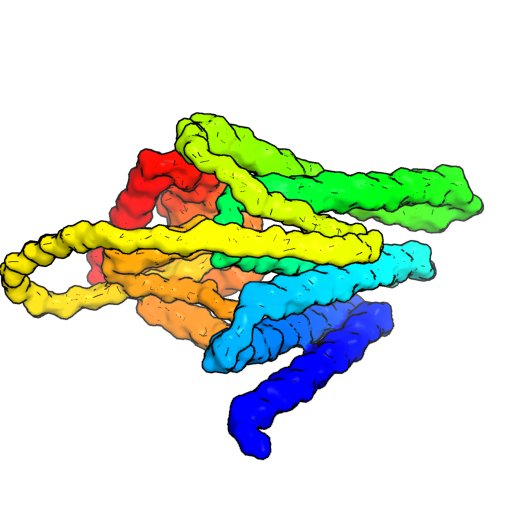1.19 83 GLN A C 1
ATOM 676 O O . GLN A 1 83 ? 14.860 -6.626 4.592 1.00 81.19 83 GLN A O 1
ATOM 681 N N . VAL A 1 84 ? 13.248 -7.877 5.529 1.00 81.88 84 VAL A N 1
ATOM 682 C CA . VAL A 1 84 ? 13.130 -8.823 4.403 1.00 81.88 84 VAL A CA 1
ATOM 683 C C . VAL A 1 84 ? 12.693 -8.133 3.108 1.00 81.88 84 VAL A C 1
ATOM 685 O O . VAL A 1 84 ? 13.228 -8.452 2.042 1.00 81.88 84 VAL A O 1
ATOM 688 N N . GLU A 1 85 ? 11.748 -7.191 3.159 1.00 85.62 85 GLU A N 1
ATOM 689 C CA . GLU A 1 85 ? 11.321 -6.456 1.960 1.00 85.62 85 GLU A CA 1
ATOM 690 C C . GLU A 1 85 ? 12.330 -5.359 1.548 1.00 85.62 85 GLU A C 1
ATOM 692 O O . GLU A 1 85 ? 12.517 -5.156 0.347 1.00 85.62 85 GLU A O 1
ATOM 697 N N . ARG A 1 86 ? 13.106 -4.754 2.470 1.00 82.69 86 ARG A N 1
ATOM 698 C CA . ARG A 1 86 ? 14.283 -3.929 2.095 1.00 82.69 86 ARG A CA 1
ATOM 699 C C . ARG A 1 86 ? 15.333 -4.737 1.340 1.00 82.69 86 ARG A C 1
ATOM 701 O O . ARG A 1 86 ? 15.742 -4.340 0.251 1.00 82.69 86 ARG A O 1
ATOM 708 N N . GLU A 1 87 ? 15.694 -5.915 1.843 1.00 86.12 87 GLU A N 1
ATOM 709 C CA . GLU A 1 87 ? 16.615 -6.820 1.147 1.00 86.12 87 GLU A CA 1
ATOM 710 C C . GLU A 1 87 ? 16.077 -7.254 -0.224 1.00 86.12 87 GLU A C 1
ATOM 712 O O . GLU A 1 87 ? 16.853 -7.604 -1.114 1.00 86.12 87 GLU A O 1
ATOM 717 N N . LYS A 1 88 ? 14.754 -7.274 -0.435 1.00 86.06 88 LYS A N 1
ATOM 718 C CA . LYS A 1 88 ? 14.170 -7.491 -1.768 1.00 86.06 88 LYS A CA 1
ATOM 719 C C . LYS A 1 88 ? 14.298 -6.266 -2.662 1.00 86.06 88 LYS A C 1
ATOM 721 O O . LYS A 1 88 ? 14.672 -6.451 -3.816 1.00 86.06 88 LYS A O 1
ATOM 726 N N . CYS A 1 89 ? 14.069 -5.053 -2.156 1.00 84.69 89 CYS A N 1
ATOM 727 C CA . CYS A 1 89 ? 14.331 -3.823 -2.906 1.00 84.69 89 CYS A CA 1
ATOM 728 C C . CYS A 1 89 ? 15.768 -3.796 -3.447 1.00 84.69 89 CYS A C 1
ATOM 730 O O . CYS A 1 89 ? 15.946 -3.739 -4.662 1.00 84.69 89 CYS A O 1
ATOM 732 N N . ASP A 1 90 ? 16.781 -3.945 -2.589 1.00 84.81 90 ASP A N 1
ATOM 733 C CA . ASP A 1 90 ? 18.184 -3.905 -3.030 1.00 84.81 90 ASP A CA 1
ATOM 734 C C . ASP A 1 90 ? 18.514 -5.043 -4.023 1.00 84.81 90 ASP A C 1
ATOM 736 O O . ASP A 1 90 ? 19.162 -4.807 -5.042 1.00 84.81 90 ASP A O 1
ATOM 740 N N . ARG A 1 91 ? 17.987 -6.264 -3.819 1.00 87.69 91 ARG A N 1
ATOM 741 C CA . ARG A 1 91 ? 18.160 -7.384 -4.773 1.00 87.69 91 ARG A CA 1
ATOM 742 C C . ARG A 1 91 ? 17.442 -7.181 -6.110 1.00 87.69 91 ARG A C 1
ATOM 744 O O . ARG A 1 91 ? 17.924 -7.675 -7.128 1.00 87.69 91 ARG A O 1
ATOM 751 N N . TYR A 1 92 ? 16.281 -6.528 -6.143 1.00 87.75 92 TYR A N 1
ATOM 752 C CA . TYR A 1 92 ? 15.569 -6.242 -7.394 1.00 87.75 92 TYR A CA 1
ATOM 753 C C . TYR A 1 92 ? 16.192 -5.058 -8.139 1.00 87.75 92 TYR A C 1
ATOM 755 O O . TYR A 1 92 ? 16.256 -5.081 -9.365 1.00 87.75 92 TYR A O 1
ATOM 763 N N . GLU A 1 93 ? 16.728 -4.076 -7.423 1.00 84.75 93 GLU A N 1
ATOM 764 C CA . GLU A 1 93 ? 17.486 -2.967 -8.001 1.00 84.75 93 GLU A CA 1
ATOM 765 C C . GLU A 1 93 ? 18.835 -3.443 -8.574 1.00 84.75 93 GLU A C 1
ATOM 767 O O . GLU A 1 93 ? 19.152 -3.132 -9.722 1.00 84.75 93 GLU A O 1
ATOM 772 N N . GLN A 1 94 ? 19.560 -4.317 -7.862 1.00 86.81 94 GLN A N 1
ATOM 773 C CA . GLN A 1 94 ? 20.739 -5.014 -8.394 1.00 86.81 94 GLN A CA 1
ATOM 774 C C . GLN A 1 94 ? 20.394 -5.840 -9.645 1.00 86.81 94 GLN A C 1
ATOM 776 O O . GLN A 1 94 ? 21.092 -5.751 -10.649 1.00 86.81 94 GLN A O 1
ATOM 781 N N . LYS A 1 95 ? 19.278 -6.581 -9.652 1.00 88.00 95 LYS A N 1
ATOM 782 C CA . LYS A 1 95 ? 18.836 -7.321 -10.850 1.00 88.00 95 LYS A CA 1
ATOM 783 C C . LYS A 1 95 ? 18.474 -6.415 -12.025 1.00 88.00 95 LYS A C 1
ATOM 785 O O . LYS A 1 95 ? 18.684 -6.814 -13.166 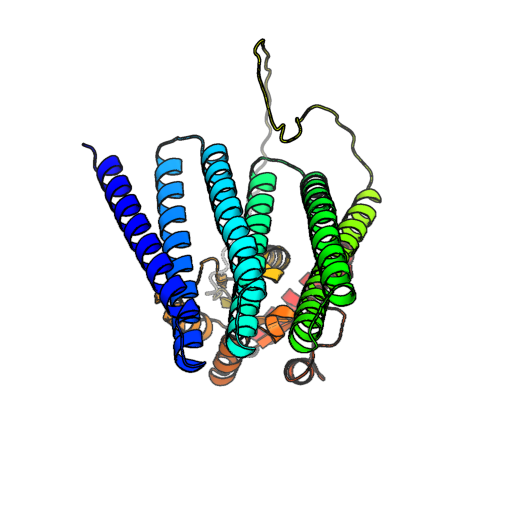1.00 88.00 95 LYS A O 1
ATOM 790 N N . ALA A 1 96 ? 17.960 -5.209 -11.780 1.00 84.88 96 ALA A N 1
ATOM 791 C CA . ALA A 1 96 ? 17.782 -4.221 -12.840 1.00 84.88 96 ALA A CA 1
ATOM 792 C C . ALA A 1 96 ? 19.149 -3.767 -13.384 1.00 84.88 96 ALA A C 1
ATOM 794 O O . ALA A 1 96 ? 19.342 -3.754 -14.599 1.00 84.88 96 ALA A O 1
ATOM 795 N N . LEU A 1 97 ? 20.125 -3.506 -12.505 1.00 82.75 97 LEU A N 1
ATOM 796 C CA . LEU A 1 97 ? 21.512 -3.164 -12.853 1.00 82.75 97 LEU A CA 1
ATOM 797 C C . LEU A 1 97 ? 22.223 -4.269 -13.663 1.00 82.75 97 LEU A C 1
ATOM 799 O O . LEU A 1 97 ? 22.935 -3.967 -14.618 1.00 82.75 97 LEU A O 1
ATOM 803 N N . GLU A 1 98 ? 21.964 -5.540 -13.353 1.00 85.31 98 GLU A N 1
ATOM 804 C CA . GLU A 1 98 ? 22.574 -6.720 -13.991 1.00 85.31 98 GLU A CA 1
ATOM 805 C C . GLU A 1 98 ? 21.848 -7.196 -15.265 1.00 85.31 98 GLU A C 1
ATOM 807 O O . GLU A 1 98 ? 22.449 -7.872 -16.092 1.00 85.31 98 GLU A O 1
ATOM 812 N N . ALA A 1 99 ? 20.572 -6.841 -15.469 1.00 84.00 99 ALA A N 1
ATOM 813 C CA . ALA A 1 99 ? 19.765 -7.354 -16.584 1.00 84.00 99 ALA A CA 1
ATOM 814 C C . ALA A 1 99 ? 20.360 -7.087 -17.986 1.00 84.00 99 ALA A C 1
ATOM 816 O O . ALA A 1 99 ? 20.464 -5.939 -18.414 1.00 84.00 99 ALA A O 1
ATOM 817 N N . GLU A 1 100 ? 20.653 -8.145 -18.744 1.00 79.38 100 GLU A N 1
ATOM 818 C CA . GLU A 1 100 ? 21.187 -8.063 -20.118 1.00 79.38 100 GLU A CA 1
ATOM 819 C C . GLU A 1 100 ? 20.161 -7.577 -21.162 1.00 79.38 100 GLU A C 1
ATOM 821 O O . GLU A 1 100 ? 20.521 -7.283 -22.300 1.00 79.38 100 GLU A O 1
ATOM 826 N N . THR A 1 101 ? 18.868 -7.518 -20.817 1.00 80.50 101 THR A N 1
ATOM 827 C CA . THR A 1 101 ? 17.804 -7.112 -21.749 1.00 80.50 101 THR A CA 1
ATOM 828 C C . THR A 1 101 ? 16.741 -6.238 -21.084 1.00 80.50 101 THR A C 1
ATOM 830 O O . THR A 1 101 ? 16.394 -6.415 -19.913 1.00 80.50 101 THR A O 1
ATOM 833 N N . GLU A 1 102 ? 16.167 -5.320 -21.867 1.00 76.94 102 GLU A N 1
ATOM 834 C CA . GLU A 1 102 ? 15.120 -4.386 -21.432 1.00 76.94 102 GLU A CA 1
ATOM 835 C C . GLU A 1 102 ? 13.882 -5.080 -20.803 1.00 76.94 102 GLU A C 1
ATOM 837 O O . GLU A 1 102 ? 13.372 -4.574 -19.799 1.00 76.94 102 GLU A O 1
ATOM 842 N N . PRO A 1 103 ? 13.397 -6.253 -21.279 1.00 81.62 103 PRO A N 1
ATOM 843 C CA . PRO A 1 103 ? 12.336 -6.987 -20.588 1.00 81.62 103 PRO A CA 1
ATOM 844 C C . PRO A 1 103 ? 12.732 -7.454 -19.182 1.00 81.62 103 PRO A C 1
ATOM 846 O O . PRO A 1 103 ? 11.921 -7.346 -18.263 1.00 81.62 103 PRO A O 1
ATOM 849 N N . HIS A 1 104 ? 13.961 -7.941 -18.974 1.00 80.31 104 HIS A N 1
ATOM 850 C CA . HIS A 1 104 ? 14.418 -8.352 -17.641 1.00 80.31 104 HIS A CA 1
ATOM 851 C C . HIS A 1 104 ? 14.611 -7.146 -16.708 1.00 80.31 104 HIS A C 1
ATOM 853 O O . HIS A 1 104 ? 14.212 -7.219 -15.546 1.00 80.31 104 HIS A O 1
ATOM 859 N N . GLU A 1 105 ? 15.110 -6.020 -17.224 1.00 83.00 105 GLU A N 1
ATOM 860 C CA . GLU A 1 105 ? 15.212 -4.747 -16.495 1.00 83.00 105 GLU A CA 1
ATOM 861 C C . GLU A 1 105 ? 13.829 -4.261 -16.026 1.00 83.00 105 GLU A C 1
ATOM 863 O O . GLU A 1 105 ? 13.598 -4.077 -14.828 1.00 83.00 105 GLU A O 1
ATOM 868 N N . LYS A 1 106 ? 12.859 -4.156 -16.947 1.00 80.31 106 LYS A N 1
ATOM 869 C CA . LYS A 1 106 ? 11.466 -3.783 -16.641 1.00 80.31 106 LYS A CA 1
ATOM 870 C C . LYS A 1 106 ? 10.809 -4.746 -15.651 1.00 80.31 106 LYS A C 1
ATOM 872 O O . LYS A 1 106 ? 10.028 -4.315 -14.802 1.00 80.31 106 LYS A O 1
ATOM 877 N N . ASN A 1 107 ? 11.130 -6.036 -15.723 1.00 82.38 107 ASN A N 1
ATOM 878 C CA . ASN A 1 107 ? 10.613 -7.038 -14.794 1.00 82.38 107 ASN A CA 1
ATOM 879 C C . ASN A 1 107 ? 11.192 -6.882 -13.383 1.00 82.38 107 ASN A C 1
ATOM 881 O O . ASN A 1 107 ? 10.445 -7.026 -12.415 1.00 82.38 107 ASN A O 1
ATOM 885 N N . ALA A 1 108 ? 12.477 -6.551 -13.262 1.00 82.38 108 ALA A N 1
ATOM 886 C CA . ALA A 1 108 ? 13.130 -6.283 -11.986 1.00 82.38 108 ALA A CA 1
ATOM 887 C C . ALA A 1 108 ? 12.605 -4.987 -11.339 1.00 82.38 108 ALA A C 1
ATOM 889 O O . ALA A 1 108 ? 12.187 -5.015 -10.181 1.00 82.38 108 ALA A O 1
ATOM 890 N N . LEU A 1 109 ? 12.493 -3.894 -12.103 1.00 79.75 109 LEU A N 1
ATOM 891 C CA . LEU A 1 109 ? 11.911 -2.626 -11.634 1.00 79.75 109 LEU A CA 1
ATOM 892 C C . LEU A 1 109 ? 10.465 -2.791 -11.134 1.00 79.75 109 LEU A C 1
ATOM 894 O O . LEU A 1 109 ? 10.093 -2.250 -10.096 1.00 79.75 109 LEU A O 1
ATOM 898 N N . ARG A 1 110 ? 9.656 -3.615 -11.809 1.00 82.25 110 ARG A N 1
ATOM 899 C CA . ARG A 1 110 ? 8.276 -3.904 -11.386 1.00 82.25 110 ARG A CA 1
ATOM 900 C C . ARG A 1 110 ? 8.191 -4.709 -10.082 1.00 82.25 110 ARG A C 1
ATOM 902 O O . ARG A 1 110 ? 7.199 -4.603 -9.366 1.00 82.25 110 ARG A O 1
ATOM 909 N N . LEU A 1 111 ? 9.202 -5.524 -9.776 1.00 82.31 111 LEU A N 1
ATOM 910 C CA . LEU A 1 111 ? 9.307 -6.245 -8.502 1.00 82.31 111 LEU A CA 1
ATOM 911 C C . LEU A 1 111 ? 9.832 -5.335 -7.379 1.00 82.31 111 LEU A C 1
ATOM 913 O O . LEU A 1 111 ? 9.331 -5.418 -6.259 1.00 82.31 111 LEU A O 1
ATOM 917 N N . LEU A 1 112 ? 10.756 -4.422 -7.694 1.00 82.50 112 LEU A N 1
ATOM 918 C CA . LEU A 1 112 ? 11.214 -3.346 -6.808 1.00 82.50 112 LEU A CA 1
ATOM 919 C C . LEU A 1 112 ? 10.053 -2.435 -6.378 1.00 82.50 112 LEU A C 1
ATOM 921 O O . LEU A 1 112 ? 9.869 -2.206 -5.185 1.00 82.50 112 LEU A O 1
ATOM 925 N N . ASP A 1 113 ? 9.221 -1.976 -7.315 1.00 79.56 113 ASP A N 1
ATOM 926 C CA . ASP A 1 113 ? 8.061 -1.139 -6.985 1.00 79.56 113 ASP A CA 1
ATOM 927 C C . ASP A 1 113 ? 7.011 -1.899 -6.152 1.00 79.56 113 ASP A C 1
ATOM 929 O O . ASP A 1 113 ? 6.476 -1.338 -5.199 1.00 79.56 113 ASP A O 1
ATOM 933 N N . ASN A 1 114 ? 6.795 -3.198 -6.402 1.00 81.81 114 ASN A N 1
ATOM 934 C CA . ASN A 1 114 ? 5.957 -4.033 -5.531 1.00 81.81 114 ASN A CA 1
ATOM 935 C C . ASN A 1 114 ? 6.532 -4.161 -4.104 1.00 81.81 114 ASN A C 1
ATOM 937 O O . ASN A 1 114 ? 5.770 -4.116 -3.144 1.00 81.81 114 ASN A O 1
ATOM 941 N N . ALA A 1 115 ? 7.849 -4.318 -3.934 1.00 79.56 115 ALA A N 1
ATOM 942 C CA . ALA A 1 115 ? 8.477 -4.363 -2.606 1.00 79.56 115 ALA A CA 1
ATOM 943 C C . ALA A 1 115 ? 8.383 -3.001 -1.882 1.00 79.56 115 ALA A C 1
ATOM 945 O O . ALA A 1 115 ? 8.098 -2.947 -0.686 1.00 79.56 115 ALA A O 1
ATOM 946 N N . ARG A 1 116 ? 8.490 -1.887 -2.623 1.00 82.38 116 ARG A N 1
ATOM 947 C CA . ARG A 1 116 ? 8.219 -0.525 -2.124 1.00 82.38 116 ARG A CA 1
ATOM 948 C C . ARG A 1 116 ? 6.755 -0.299 -1.710 1.00 82.38 116 ARG A C 1
ATOM 950 O O . ARG A 1 116 ? 6.503 0.657 -0.979 1.00 82.38 116 ARG A O 1
ATOM 957 N N . GLU A 1 117 ? 5.786 -1.087 -2.189 1.00 80.31 117 GLU A N 1
ATOM 958 C CA . GLU A 1 117 ? 4.397 -1.084 -1.681 1.00 80.31 117 GLU A CA 1
ATOM 959 C C . GLU A 1 117 ? 4.276 -1.894 -0.376 1.00 80.31 117 GLU A C 1
ATOM 961 O O . GLU A 1 117 ? 3.695 -1.401 0.587 1.00 80.31 117 GLU A O 1
ATOM 966 N N . GLU A 1 118 ? 4.878 -3.090 -0.285 1.00 80.88 118 GLU A N 1
ATOM 967 C CA . GLU A 1 118 ? 4.867 -3.887 0.961 1.00 80.88 118 GLU A CA 1
ATOM 968 C C . GLU A 1 118 ? 5.524 -3.131 2.126 1.00 80.88 118 GLU A C 1
ATOM 970 O O . GLU A 1 118 ? 4.994 -3.128 3.233 1.00 80.88 118 GLU A O 1
ATOM 975 N N . ILE A 1 119 ? 6.637 -2.427 1.880 1.00 80.88 119 ILE A N 1
ATOM 976 C CA . ILE A 1 119 ? 7.288 -1.573 2.889 1.00 80.88 119 ILE A CA 1
ATOM 977 C C . ILE A 1 119 ? 6.317 -0.508 3.427 1.00 80.88 119 ILE A C 1
ATOM 979 O O . ILE A 1 119 ? 6.292 -0.269 4.631 1.00 80.88 119 ILE A O 1
ATOM 983 N N . ARG A 1 120 ? 5.459 0.074 2.577 1.00 80.38 120 ARG A N 1
ATOM 984 C CA . ARG A 1 120 ? 4.440 1.055 2.992 1.00 80.38 120 ARG A CA 1
ATOM 985 C C . ARG A 1 120 ? 3.300 0.438 3.804 1.00 80.38 120 ARG A C 1
ATOM 987 O O . ARG A 1 120 ? 2.824 1.071 4.743 1.00 80.38 120 ARG A O 1
ATOM 994 N N . ASP A 1 121 ? 2.889 -0.789 3.493 1.00 80.31 121 ASP A N 1
ATOM 995 C CA . ASP A 1 121 ? 1.954 -1.555 4.331 1.00 80.31 121 ASP A CA 1
ATOM 996 C C . ASP A 1 121 ? 2.564 -1.864 5.713 1.00 80.31 121 ASP A C 1
ATOM 998 O O . ASP A 1 121 ? 1.907 -1.680 6.741 1.00 80.31 121 ASP A O 1
ATOM 1002 N N . ILE A 1 122 ? 3.843 -2.250 5.759 1.00 77.19 122 ILE A N 1
ATOM 1003 C CA . ILE A 1 122 ? 4.575 -2.495 7.009 1.00 77.19 122 ILE A CA 1
ATOM 1004 C C . ILE A 1 122 ? 4.697 -1.195 7.831 1.00 77.19 122 ILE A C 1
ATOM 1006 O O . ILE A 1 122 ? 4.384 -1.202 9.022 1.00 77.19 122 ILE A O 1
ATOM 1010 N N . GLU A 1 123 ? 5.060 -0.065 7.210 1.00 81.31 123 GLU A N 1
ATOM 1011 C CA . GLU A 1 123 ? 5.085 1.276 7.830 1.00 81.31 123 GLU A CA 1
ATOM 1012 C C . GLU A 1 123 ? 3.717 1.684 8.412 1.00 81.31 123 GLU A C 1
ATOM 1014 O O . GLU A 1 123 ? 3.644 2.216 9.522 1.00 81.31 123 GLU A O 1
ATOM 1019 N N . ALA A 1 124 ? 2.619 1.410 7.699 1.00 76.62 124 ALA A N 1
ATOM 1020 C CA . ALA A 1 124 ? 1.266 1.681 8.184 1.00 76.62 124 ALA A CA 1
ATOM 1021 C C . ALA A 1 124 ? 0.893 0.790 9.384 1.00 76.62 124 ALA A C 1
ATOM 1023 O O . ALA A 1 124 ? 0.336 1.276 10.370 1.00 76.62 124 ALA A O 1
ATOM 1024 N N . ARG A 1 125 ? 1.258 -0.500 9.352 1.00 80.94 125 ARG A N 1
ATOM 1025 C CA . ARG A 1 125 ? 1.053 -1.431 10.477 1.00 80.94 125 ARG A CA 1
ATOM 1026 C C . ARG A 1 125 ? 1.911 -1.089 11.701 1.00 80.94 125 ARG A C 1
ATOM 1028 O O . ARG A 1 125 ? 1.466 -1.341 12.820 1.00 80.94 125 ARG A O 1
ATOM 1035 N N . PHE A 1 126 ? 3.090 -0.490 11.514 1.00 76.38 126 PHE A N 1
ATOM 1036 C CA . PHE A 1 126 ? 3.877 0.102 12.602 1.00 76.38 126 PHE A CA 1
ATOM 1037 C C . PHE A 1 126 ? 3.173 1.304 13.233 1.00 76.38 126 PHE A C 1
ATOM 1039 O O . PHE A 1 126 ? 3.092 1.375 14.455 1.00 76.38 126 PHE A O 1
ATOM 1046 N N . ALA A 1 127 ? 2.632 2.220 12.426 1.00 71.06 127 ALA A N 1
ATOM 1047 C CA . ALA A 1 127 ? 1.907 3.385 12.932 1.00 71.06 127 ALA A CA 1
ATOM 1048 C C . ALA A 1 127 ? 0.654 2.983 13.734 1.00 71.06 127 ALA A C 1
ATOM 1050 O O . ALA A 1 127 ? 0.464 3.467 14.850 1.00 71.06 127 ALA A O 1
ATOM 1051 N N . ASP A 1 128 ? -0.148 2.037 13.224 1.00 72.56 128 ASP A N 1
ATOM 1052 C CA . ASP A 1 128 ? -1.287 1.454 13.955 1.00 72.56 128 ASP A CA 1
ATOM 1053 C C . ASP A 1 128 ? -0.843 0.843 15.307 1.00 72.56 128 ASP A C 1
ATOM 1055 O O . ASP A 1 128 ? -1.545 0.993 16.308 1.00 72.56 128 ASP A O 1
ATOM 1059 N N . LEU A 1 129 ? 0.325 0.183 15.365 1.00 71.94 129 LEU A N 1
ATOM 1060 C CA . LEU A 1 129 ? 0.872 -0.399 16.599 1.00 71.94 129 LEU A CA 1
ATOM 1061 C C . LEU A 1 129 ? 1.383 0.666 17.583 1.00 71.94 129 LEU A C 1
ATOM 1063 O O . LEU A 1 129 ? 1.114 0.557 18.776 1.00 71.94 129 LEU A O 1
ATOM 1067 N N . GLN A 1 130 ? 2.071 1.705 17.107 1.00 71.12 130 GLN A N 1
ATOM 1068 C CA . GLN A 1 130 ? 2.574 2.802 17.943 1.00 71.12 130 GLN A CA 1
ATOM 1069 C C . GLN A 1 130 ? 1.430 3.579 18.612 1.00 71.12 130 GLN A C 1
ATOM 1071 O O . GLN A 1 130 ? 1.509 3.906 19.798 1.00 71.12 130 GLN A O 1
ATOM 1076 N N . LEU A 1 131 ? 0.325 3.803 17.892 1.00 66.50 131 LEU A N 1
ATOM 1077 C CA . LEU A 1 131 ? -0.898 4.383 18.459 1.00 66.50 131 LEU A CA 1
ATOM 1078 C C . LEU A 1 131 ? -1.513 3.469 19.538 1.00 66.50 131 LEU A C 1
ATOM 1080 O O . LEU A 1 131 ? -1.947 3.953 20.580 1.00 66.50 131 LEU A O 1
ATOM 1084 N N . GLN A 1 132 ? -1.499 2.144 19.339 1.00 67.75 132 GLN A N 1
ATOM 1085 C CA . GLN A 1 132 ? -1.948 1.164 20.345 1.00 67.75 132 GLN A CA 1
ATOM 1086 C C . GLN A 1 132 ? -1.009 1.071 21.563 1.00 67.75 132 GLN A C 1
ATOM 1088 O O . GLN A 1 132 ? -1.473 0.800 22.669 1.00 67.75 132 GLN A O 1
ATOM 1093 N N . GLN A 1 133 ? 0.292 1.321 21.381 1.00 66.06 133 GLN A N 1
ATOM 1094 C CA . GLN A 1 133 ? 1.281 1.467 22.459 1.00 66.06 133 GLN A CA 1
ATOM 1095 C C . GLN A 1 133 ? 1.141 2.803 23.222 1.00 66.06 133 GLN A C 1
ATOM 1097 O O . GLN A 1 133 ? 1.746 2.958 24.282 1.00 66.06 133 GLN A O 1
ATOM 1102 N N . GLY A 1 134 ? 0.325 3.744 22.728 1.00 59.16 13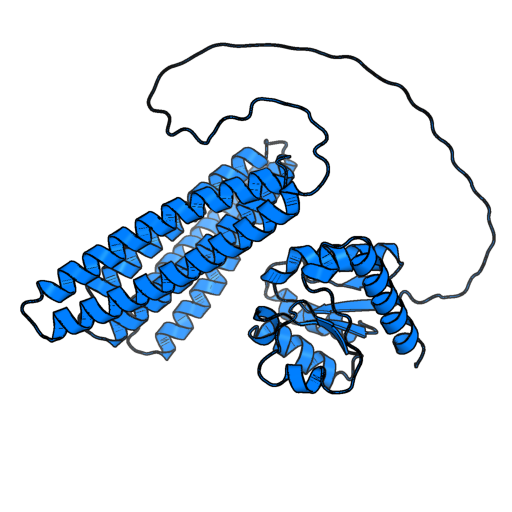4 GLY A N 1
ATOM 1103 C CA . GLY A 1 134 ? -0.020 4.995 23.408 1.00 59.16 134 GLY A CA 1
ATOM 1104 C C . GLY A 1 134 ? 0.720 6.246 22.925 1.00 59.16 134 GLY A C 1
ATOM 1105 O O . GLY A 1 134 ? 0.587 7.288 23.567 1.00 59.16 134 GLY A O 1
ATOM 1106 N N . LEU A 1 135 ? 1.471 6.184 21.817 1.00 59.62 135 LEU A N 1
ATOM 1107 C CA . LEU A 1 135 ? 2.034 7.386 21.189 1.00 59.62 135 LEU A CA 1
ATOM 1108 C C . LEU A 1 135 ? 0.911 8.245 20.588 1.00 59.62 135 LEU A C 1
ATOM 1110 O O . LEU A 1 135 ? -0.087 7.729 20.081 1.00 59.62 135 LEU A O 1
ATOM 1114 N N . SER A 1 136 ? 1.082 9.566 20.588 1.00 60.50 136 SER A N 1
ATOM 1115 C CA . SER A 1 136 ? 0.155 10.473 19.909 1.00 60.50 136 SER A CA 1
ATOM 1116 C C . SER A 1 136 ? 0.319 10.435 18.384 1.00 60.50 136 SER A C 1
ATOM 1118 O O . SER A 1 136 ? 1.394 10.157 17.849 1.00 60.50 136 SER A O 1
ATOM 1120 N N . HIS A 1 137 ? -0.729 10.836 17.656 1.00 66.44 137 HIS A N 1
ATOM 1121 C CA . HIS A 1 137 ? -0.648 11.043 16.204 1.00 66.44 137 HIS A CA 1
ATOM 1122 C C . HIS A 1 137 ? 0.439 12.050 15.783 1.00 66.44 137 HIS A C 1
ATOM 1124 O O . HIS A 1 137 ? 0.885 11.995 14.641 1.00 66.44 137 HIS A O 1
ATOM 1130 N N . VAL A 1 138 ? 0.870 12.959 16.666 1.00 60.47 138 VAL A N 1
ATOM 1131 C CA . VAL A 1 138 ? 1.958 13.907 16.372 1.00 60.47 138 VAL A CA 1
ATOM 1132 C C . VAL A 1 138 ? 3.309 13.194 16.417 1.00 60.47 138 VAL A C 1
ATOM 1134 O O . VAL A 1 138 ? 4.079 13.306 15.467 1.00 60.47 138 VAL A O 1
ATOM 1137 N N . GLU A 1 139 ? 3.572 12.407 17.461 1.00 60.31 139 GLU A N 1
ATOM 1138 C CA . GLU A 1 139 ? 4.818 11.639 17.612 1.00 60.31 139 GLU A CA 1
ATOM 1139 C C . GLU A 1 139 ? 4.973 10.586 16.505 1.00 60.31 139 GLU A C 1
ATOM 1141 O O . GLU A 1 139 ? 6.040 10.475 15.903 1.00 60.31 139 GLU A O 1
ATOM 1146 N N . VAL A 1 140 ? 3.891 9.877 16.158 1.00 65.12 140 VAL A N 1
ATOM 1147 C CA . VAL A 1 140 ? 3.889 8.896 15.057 1.00 65.12 140 VAL A CA 1
ATOM 1148 C C . VAL A 1 140 ? 4.179 9.567 13.708 1.00 65.12 140 VAL A C 1
ATOM 1150 O O . VAL A 1 140 ? 5.028 9.087 12.956 1.00 65.12 140 VAL A O 1
ATOM 1153 N N . LYS A 1 141 ? 3.560 10.720 13.408 1.00 76.19 141 LYS A N 1
ATOM 1154 C CA . LYS A 1 141 ? 3.837 11.467 12.165 1.00 76.19 141 LYS A CA 1
ATOM 1155 C C . LYS A 1 141 ? 5.254 12.050 12.133 1.00 76.19 141 LYS A C 1
ATOM 1157 O O . LYS A 1 141 ? 5.872 12.063 11.072 1.00 76.19 141 LYS A O 1
ATOM 1162 N N . GLN A 1 142 ? 5.798 12.490 13.270 1.00 68.88 142 GLN A N 1
ATOM 1163 C CA . GLN A 1 142 ? 7.198 12.925 13.382 1.00 68.88 142 GLN A CA 1
ATOM 1164 C C . GLN A 1 142 ? 8.178 11.767 13.139 1.00 68.88 142 GLN A C 1
ATOM 1166 O O . GLN A 1 142 ? 9.171 11.944 12.432 1.00 68.88 142 GLN A O 1
ATOM 1171 N N . TYR A 1 143 ? 7.883 10.573 13.660 1.00 70.44 143 TYR A N 1
ATOM 1172 C CA . TYR A 1 143 ? 8.676 9.366 13.416 1.00 70.44 143 TYR A CA 1
ATOM 1173 C C . TYR A 1 143 ? 8.648 8.947 11.934 1.00 70.44 143 TYR A C 1
ATOM 1175 O O . TYR A 1 143 ? 9.705 8.756 11.330 1.00 70.44 143 TYR A O 1
ATOM 1183 N N . GLN A 1 144 ? 7.462 8.897 11.317 1.00 78.44 144 GLN A N 1
ATOM 1184 C CA . GLN A 1 144 ? 7.301 8.624 9.881 1.00 78.44 144 GLN A CA 1
ATOM 1185 C C . GLN A 1 144 ? 8.031 9.655 9.006 1.00 78.44 144 GLN A C 1
ATOM 1187 O O . GLN A 1 144 ? 8.680 9.294 8.025 1.00 78.44 144 GLN A O 1
ATOM 1192 N N . LEU A 1 145 ? 7.965 10.940 9.369 1.00 74.12 145 LEU A N 1
ATOM 1193 C CA . LEU A 1 145 ? 8.675 12.005 8.665 1.00 74.12 145 LEU A CA 1
ATOM 1194 C C . LEU A 1 145 ? 10.199 11.802 8.724 1.00 74.12 145 LEU A C 1
ATOM 1196 O O . LEU A 1 145 ? 10.862 11.893 7.692 1.00 74.12 145 LEU A O 1
ATOM 1200 N N . LEU A 1 146 ? 10.745 11.459 9.895 1.00 74.56 146 LEU A N 1
ATOM 1201 C CA . LEU A 1 146 ? 12.171 11.164 10.062 1.00 74.56 146 LEU A CA 1
ATOM 1202 C C . LEU A 1 146 ? 12.607 9.935 9.245 1.00 74.56 146 LEU A C 1
ATOM 1204 O O . LEU A 1 146 ? 13.679 9.954 8.639 1.00 74.56 146 LEU A O 1
ATOM 1208 N N . GLN A 1 147 ? 11.794 8.875 9.185 1.00 76.31 147 GLN A N 1
ATOM 1209 C CA . GLN A 1 147 ? 12.066 7.723 8.313 1.00 76.31 147 GLN A CA 1
ATOM 1210 C C . GLN A 1 147 ? 12.135 8.145 6.838 1.00 76.31 147 GLN A C 1
ATOM 1212 O O . GLN A 1 147 ? 13.099 7.818 6.145 1.00 76.31 147 GLN A O 1
ATOM 1217 N N . LEU A 1 148 ? 11.167 8.942 6.375 1.00 82.00 148 LEU A N 1
ATOM 1218 C CA . LEU A 1 148 ? 11.111 9.403 4.988 1.00 82.00 148 LEU A CA 1
ATOM 1219 C C . LEU A 1 148 ? 12.254 10.347 4.619 1.00 82.00 148 LEU A C 1
ATOM 1221 O O . LEU A 1 148 ? 12.749 10.272 3.499 1.00 82.00 148 LEU A O 1
ATOM 1225 N N . GLU A 1 149 ? 12.718 11.204 5.528 1.00 78.38 149 GLU A N 1
ATOM 1226 C CA . GLU A 1 149 ? 13.884 12.060 5.272 1.00 78.38 149 GLU A CA 1
ATOM 1227 C C . GLU A 1 149 ? 15.190 11.251 5.155 1.00 78.38 149 GLU A C 1
ATOM 1229 O O . GLU A 1 149 ? 16.036 11.575 4.316 1.00 78.38 149 GLU A O 1
ATOM 1234 N N . ASN A 1 150 ? 15.326 10.150 5.904 1.00 77.62 150 ASN A N 1
ATOM 1235 C CA . ASN A 1 150 ? 16.438 9.207 5.745 1.00 77.62 150 ASN A CA 1
ATOM 1236 C C . ASN A 1 150 ? 16.361 8.440 4.413 1.00 77.62 150 ASN A C 1
ATOM 1238 O O . ASN A 1 150 ? 17.354 8.369 3.685 1.00 77.62 150 ASN A O 1
ATOM 1242 N N . ASP A 1 151 ? 15.189 7.913 4.050 1.00 81.56 151 ASP A N 1
ATOM 1243 C CA . ASP A 1 151 ? 15.015 7.165 2.798 1.00 81.56 151 ASP A CA 1
ATOM 1244 C C . ASP A 1 151 ? 15.100 8.059 1.559 1.00 81.56 151 ASP A C 1
ATOM 1246 O O . ASP A 1 151 ? 15.656 7.648 0.540 1.00 81.56 151 ASP A O 1
ATOM 1250 N N . ARG A 1 152 ? 14.667 9.320 1.660 1.00 87.19 152 ARG A N 1
ATOM 1251 C CA . ARG A 1 152 ? 14.955 10.366 0.673 1.00 87.19 152 ARG A CA 1
ATOM 1252 C C . ARG A 1 152 ? 16.460 10.505 0.463 1.00 87.19 152 ARG A C 1
ATOM 1254 O O . ARG A 1 152 ? 16.913 10.469 -0.676 1.00 87.19 152 ARG A O 1
ATOM 1261 N N . GLN A 1 153 ? 17.242 10.619 1.541 1.00 80.00 153 GLN A N 1
ATOM 1262 C CA . GLN A 1 153 ? 18.700 10.742 1.448 1.00 80.00 153 GLN A CA 1
ATOM 1263 C C . GLN A 1 153 ? 19.349 9.489 0.832 1.00 80.00 153 GLN A C 1
ATOM 1265 O O . GLN A 1 153 ? 20.312 9.606 0.073 1.00 80.00 153 GLN A O 1
ATOM 1270 N N . ALA A 1 154 ? 18.830 8.294 1.128 1.00 80.62 154 ALA A N 1
ATOM 1271 C CA . ALA A 1 154 ? 19.280 7.048 0.506 1.00 80.62 154 ALA A CA 1
ATOM 1272 C C . ALA A 1 154 ? 18.944 6.999 -0.997 1.00 80.62 154 ALA A C 1
ATOM 1274 O O . ALA A 1 154 ? 19.802 6.643 -1.806 1.00 80.62 154 ALA A O 1
ATOM 1275 N N . ALA A 1 155 ? 17.736 7.416 -1.385 1.00 82.19 155 ALA A N 1
ATOM 1276 C CA . ALA A 1 155 ? 17.309 7.489 -2.779 1.00 82.19 155 ALA A CA 1
ATOM 1277 C C . ALA A 1 155 ? 18.099 8.540 -3.580 1.00 82.19 155 ALA A C 1
ATOM 1279 O O . ALA A 1 155 ? 18.490 8.257 -4.711 1.00 82.19 155 ALA A O 1
ATOM 1280 N N . THR A 1 156 ? 18.411 9.705 -2.994 1.00 84.44 156 THR A N 1
ATOM 1281 C CA . THR A 1 156 ? 19.298 10.712 -3.607 1.00 84.44 156 THR A CA 1
ATOM 1282 C C . THR A 1 156 ? 20.685 10.131 -3.887 1.00 84.44 156 THR A C 1
ATOM 1284 O O . THR A 1 156 ? 21.128 10.191 -5.025 1.00 84.44 156 THR A O 1
ATOM 1287 N N . LYS A 1 157 ? 21.321 9.449 -2.921 1.00 85.81 157 LYS A N 1
ATOM 1288 C CA . LYS A 1 157 ? 22.634 8.800 -3.137 1.00 85.81 157 LYS A CA 1
ATOM 1289 C C . LYS A 1 157 ? 22.621 7.792 -4.296 1.00 85.81 157 LYS A C 1
ATOM 1291 O O . LYS A 1 157 ? 23.592 7.711 -5.042 1.00 85.81 157 LYS A O 1
ATOM 1296 N N . LYS A 1 158 ? 21.529 7.033 -4.462 1.00 83.88 158 LYS A N 1
ATOM 1297 C CA . LYS A 1 158 ? 21.355 6.099 -5.591 1.00 83.88 158 LYS A CA 1
ATOM 1298 C C . LYS A 1 158 ? 21.119 6.835 -6.920 1.00 83.88 158 LYS A C 1
ATOM 1300 O O . LYS A 1 158 ? 21.667 6.435 -7.939 1.00 83.88 158 LYS A O 1
ATOM 1305 N N . PHE A 1 159 ? 20.366 7.936 -6.914 1.00 85.19 159 PHE A N 1
ATOM 1306 C CA . PHE A 1 159 ? 20.169 8.804 -8.082 1.00 85.19 159 PHE A CA 1
ATOM 1307 C C . PHE A 1 159 ? 21.475 9.470 -8.550 1.00 85.19 159 PHE A C 1
ATOM 1309 O O . PHE A 1 159 ? 21.759 9.452 -9.747 1.00 85.19 159 PHE A O 1
ATOM 1316 N N . ASP A 1 160 ? 22.285 9.985 -7.622 1.00 84.56 160 ASP A N 1
ATOM 1317 C CA . ASP A 1 160 ? 23.587 10.600 -7.909 1.00 84.56 160 ASP A CA 1
ATOM 1318 C C . ASP A 1 160 ? 24.563 9.570 -8.512 1.00 84.56 160 ASP A C 1
ATOM 1320 O O . ASP A 1 160 ? 25.195 9.835 -9.534 1.00 84.56 160 ASP A O 1
ATOM 1324 N N . LEU A 1 161 ? 24.601 8.349 -7.959 1.00 88.12 161 LEU A N 1
ATOM 1325 C CA . LEU A 1 161 ? 25.359 7.224 -8.521 1.00 88.12 161 LEU A CA 1
ATOM 1326 C C . LEU A 1 161 ? 24.922 6.889 -9.960 1.00 88.12 161 LEU A C 1
ATOM 1328 O O . LEU A 1 161 ? 25.762 6.620 -10.815 1.00 88.12 161 LEU A O 1
ATOM 1332 N N . TYR A 1 162 ? 23.621 6.928 -10.268 1.00 86.12 162 TYR A N 1
ATOM 1333 C CA . TYR A 1 162 ? 23.141 6.692 -11.635 1.00 86.12 162 TYR A CA 1
ATOM 1334 C C . TYR A 1 162 ? 23.456 7.845 -12.601 1.00 86.12 162 TYR A C 1
ATOM 1336 O O . TYR A 1 162 ? 23.567 7.598 -13.804 1.00 86.12 162 TYR A O 1
ATOM 1344 N N . ILE A 1 163 ? 23.660 9.076 -12.118 1.00 85.69 163 ILE A N 1
ATOM 1345 C CA . ILE A 1 163 ? 24.243 10.158 -12.930 1.00 85.69 163 ILE A CA 1
ATOM 1346 C C . ILE A 1 163 ? 25.702 9.824 -13.255 1.00 85.69 163 ILE A C 1
ATOM 1348 O O . ILE A 1 163 ? 26.043 9.757 -14.433 1.00 85.69 163 ILE A O 1
ATOM 1352 N N . GLU A 1 164 ? 26.522 9.504 -12.250 1.00 87.62 164 GLU A N 1
ATOM 1353 C CA . GLU A 1 164 ? 27.936 9.142 -12.438 1.00 87.62 164 GLU A CA 1
ATOM 1354 C C . GLU A 1 164 ? 28.110 7.936 -13.385 1.00 87.62 164 GLU A C 1
ATOM 1356 O O . GLU A 1 164 ? 28.984 7.942 -14.252 1.00 87.62 164 GLU A O 1
ATOM 1361 N N . MET A 1 165 ? 27.231 6.931 -13.298 1.00 87.06 165 MET A N 1
ATOM 1362 C CA . MET A 1 165 ? 27.190 5.804 -14.241 1.00 87.06 165 MET A CA 1
ATOM 1363 C C . MET A 1 165 ? 26.750 6.197 -15.660 1.00 87.06 165 MET A C 1
ATOM 1365 O O . MET A 1 165 ? 27.165 5.547 -16.620 1.00 87.06 165 MET A O 1
ATOM 1369 N N . THR A 1 166 ? 25.912 7.227 -15.818 1.00 83.50 166 THR A N 1
ATOM 1370 C CA . THR A 1 166 ? 25.523 7.738 -17.145 1.00 83.50 166 THR A CA 1
ATOM 1371 C C . THR A 1 166 ? 26.686 8.502 -17.783 1.00 83.50 166 THR A C 1
ATOM 1373 O O . THR A 1 166 ? 26.958 8.327 -18.967 1.00 83.50 166 THR A O 1
ATOM 1376 N N . GLU A 1 167 ? 27.392 9.321 -16.999 1.00 84.62 167 GLU A N 1
ATOM 1377 C CA . GLU A 1 167 ? 28.499 10.168 -17.464 1.00 84.62 167 GLU A CA 1
ATOM 1378 C C . GLU A 1 167 ? 29.772 9.366 -17.788 1.00 84.62 167 GLU A C 1
ATOM 1380 O O . GLU A 1 167 ? 30.458 9.680 -18.758 1.00 84.62 167 GLU A O 1
ATOM 1385 N N . ASN A 1 168 ? 30.057 8.298 -17.034 1.00 85.94 168 ASN A N 1
ATOM 1386 C CA . ASN A 1 168 ? 31.231 7.435 -17.232 1.00 85.94 168 ASN A CA 1
ATOM 1387 C C . ASN A 1 168 ? 30.961 6.179 -18.094 1.00 85.94 168 ASN A C 1
ATOM 1389 O O . ASN A 1 168 ? 31.772 5.253 -18.105 1.00 85.94 168 ASN A O 1
ATOM 1393 N N . SER A 1 169 ? 29.826 6.094 -18.798 1.00 84.06 169 SER A N 1
ATOM 1394 C CA . SER A 1 169 ? 29.481 4.902 -19.590 1.00 84.06 169 SER A CA 1
ATOM 1395 C C . SER A 1 169 ? 30.285 4.787 -20.891 1.00 84.06 169 SER A C 1
ATOM 1397 O O . SER A 1 169 ? 30.114 5.577 -21.816 1.00 84.06 169 SER A O 1
ATOM 1399 N N . GLU A 1 170 ? 31.084 3.723 -21.016 1.00 82.88 170 GLU A N 1
ATOM 1400 C CA . GLU A 1 170 ? 31.862 3.404 -22.229 1.00 82.88 170 GLU A CA 1
ATOM 1401 C C . GLU A 1 170 ? 31.002 2.976 -23.438 1.00 82.88 170 GLU A C 1
ATOM 1403 O O . GLU A 1 170 ? 31.508 2.883 -24.557 1.00 82.88 170 GLU A O 1
ATOM 1408 N N . THR A 1 171 ? 29.709 2.685 -23.240 1.00 84.94 171 THR A N 1
ATOM 1409 C CA . THR A 1 171 ? 28.797 2.253 -24.313 1.00 84.94 171 THR A CA 1
ATOM 1410 C C . THR A 1 171 ? 27.435 2.935 -24.228 1.00 84.94 171 THR A C 1
ATOM 1412 O O . THR A 1 171 ? 26.894 3.144 -23.143 1.00 84.94 171 THR A O 1
ATOM 1415 N N . GLU A 1 172 ? 26.844 3.205 -25.393 1.00 81.75 172 GLU A N 1
ATOM 1416 C CA . GLU A 1 172 ? 25.500 3.782 -25.545 1.00 81.75 172 GLU A CA 1
ATOM 1417 C C . GLU A 1 172 ? 24.437 2.966 -24.789 1.00 81.75 172 GLU A C 1
ATOM 1419 O O . GLU A 1 172 ? 23.632 3.529 -24.057 1.00 81.75 172 GLU A O 1
ATOM 1424 N N . HIS A 1 173 ? 24.509 1.630 -24.852 1.00 77.19 173 HIS A N 1
ATOM 1425 C CA . HIS A 1 173 ? 23.597 0.735 -24.131 1.00 77.19 173 HIS A CA 1
ATOM 1426 C C . HIS A 1 173 ? 23.696 0.861 -22.598 1.00 77.19 173 HIS A C 1
ATOM 1428 O O . HIS A 1 173 ? 22.675 0.801 -21.908 1.00 77.19 173 HIS A O 1
ATOM 1434 N N . ALA A 1 174 ? 24.904 1.050 -22.054 1.00 76.75 174 ALA A N 1
ATOM 1435 C CA . ALA A 1 174 ? 25.102 1.272 -20.622 1.00 76.75 174 ALA A CA 1
ATOM 1436 C C . ALA A 1 174 ? 24.604 2.662 -20.188 1.00 76.75 174 ALA A C 1
ATOM 1438 O O . ALA A 1 174 ? 23.927 2.766 -19.162 1.00 76.75 174 ALA A O 1
ATOM 1439 N N . ALA A 1 175 ? 24.841 3.696 -21.002 1.00 79.31 175 ALA A N 1
ATOM 1440 C CA . ALA A 1 175 ? 24.350 5.052 -20.753 1.00 79.31 175 ALA A CA 1
ATOM 1441 C C . ALA A 1 175 ? 22.811 5.105 -20.749 1.00 79.31 175 ALA A C 1
ATOM 1443 O O . ALA A 1 175 ? 22.209 5.623 -19.808 1.00 79.31 175 ALA A O 1
ATOM 1444 N N . ASP A 1 176 ? 22.169 4.485 -21.742 1.00 81.19 176 ASP A N 1
ATOM 1445 C CA . ASP A 1 176 ? 20.712 4.317 -21.838 1.00 81.19 176 ASP A CA 1
ATOM 1446 C C . ASP A 1 176 ? 20.123 3.624 -20.599 1.00 81.19 176 ASP A C 1
ATOM 1448 O O . ASP A 1 176 ? 19.066 4.001 -20.084 1.00 81.19 176 ASP A O 1
ATOM 1452 N N . LYS A 1 177 ? 20.815 2.594 -20.103 1.00 79.75 177 LYS A N 1
ATOM 1453 C CA . LYS A 1 177 ? 20.406 1.831 -18.923 1.00 79.75 177 LYS A CA 1
ATOM 1454 C C . LYS A 1 177 ? 20.543 2.642 -17.635 1.00 79.75 177 LYS A C 1
ATOM 1456 O O . LYS A 1 177 ? 19.604 2.690 -16.837 1.00 79.75 177 LYS A O 1
ATOM 1461 N N . ALA A 1 178 ? 21.670 3.329 -17.453 1.00 82.31 178 ALA A N 1
ATOM 1462 C CA . ALA A 1 178 ? 21.873 4.254 -16.342 1.00 82.31 178 ALA A CA 1
ATOM 1463 C C . ALA A 1 178 ? 20.836 5.395 -16.368 1.00 82.31 178 ALA A C 1
ATOM 1465 O O . ALA A 1 178 ? 20.281 5.745 -15.324 1.00 82.31 178 ALA A O 1
ATOM 1466 N N . HIS A 1 179 ? 20.463 5.887 -17.556 1.00 82.56 179 HIS A N 1
ATOM 1467 C CA . HIS A 1 179 ? 19.413 6.891 -17.717 1.00 82.56 179 HIS A CA 1
ATOM 1468 C C . HIS A 1 179 ? 18.042 6.408 -17.214 1.00 82.56 179 HIS A C 1
ATOM 1470 O O . HIS A 1 179 ? 17.372 7.135 -16.477 1.00 82.56 179 HIS A O 1
ATOM 1476 N N . ARG A 1 180 ? 17.625 5.180 -17.555 1.00 79.06 180 ARG A N 1
ATOM 1477 C CA . ARG A 1 180 ? 16.348 4.602 -17.083 1.00 79.06 180 ARG A CA 1
ATOM 1478 C C . ARG A 1 180 ? 16.334 4.357 -15.570 1.00 79.06 180 ARG A C 1
ATOM 1480 O O . ARG A 1 180 ? 15.326 4.624 -14.913 1.00 79.06 180 ARG A O 1
ATOM 1487 N N . LEU A 1 181 ? 17.455 3.918 -14.994 1.00 81.00 181 LEU A N 1
ATOM 1488 C CA . LEU A 1 181 ? 17.603 3.760 -13.541 1.00 81.00 181 LEU A CA 1
ATOM 1489 C C . LEU A 1 181 ? 17.542 5.112 -12.812 1.00 81.00 181 LEU A C 1
ATOM 1491 O O . LEU A 1 181 ? 16.796 5.255 -11.839 1.00 81.00 181 LEU A O 1
ATOM 1495 N N . LYS A 1 182 ? 18.224 6.135 -13.341 1.00 85.69 182 LYS A N 1
ATOM 1496 C CA . LYS A 1 182 ? 18.121 7.532 -12.890 1.00 85.69 182 LYS A CA 1
ATOM 1497 C C . LYS A 1 182 ? 16.672 8.034 -12.935 1.00 85.69 182 LYS A C 1
ATOM 1499 O O . LYS A 1 182 ? 16.223 8.669 -11.982 1.00 85.69 182 LYS A O 1
ATOM 1504 N N . GLU A 1 183 ? 15.905 7.733 -13.984 1.00 80.62 183 GLU A N 1
ATOM 1505 C CA . GLU A 1 183 ? 14.482 8.103 -14.066 1.00 80.62 183 GLU A CA 1
ATOM 1506 C C . GLU A 1 183 ? 13.608 7.395 -13.017 1.00 80.62 183 GLU A C 1
ATOM 1508 O O . GLU A 1 183 ? 12.775 8.057 -12.388 1.00 80.62 183 GLU A O 1
ATOM 1513 N N . ASN A 1 184 ? 13.816 6.095 -12.761 1.00 78.25 184 ASN A N 1
ATOM 1514 C CA . ASN A 1 184 ? 13.098 5.376 -11.699 1.00 78.25 184 ASN A CA 1
ATOM 1515 C C . ASN A 1 184 ? 13.433 5.943 -10.307 1.00 78.25 184 ASN A C 1
ATOM 1517 O O . ASN A 1 184 ? 12.519 6.251 -9.539 1.00 78.25 184 ASN A O 1
ATOM 1521 N N . ALA A 1 185 ? 14.715 6.176 -10.010 1.00 80.19 185 ALA A N 1
ATOM 1522 C CA . ALA A 1 185 ? 15.144 6.812 -8.764 1.00 80.19 185 ALA A CA 1
ATOM 1523 C C . ALA A 1 185 ? 14.548 8.226 -8.616 1.00 80.19 185 ALA A C 1
ATOM 1525 O O . ALA A 1 185 ? 14.023 8.574 -7.560 1.00 80.19 185 ALA A O 1
ATOM 1526 N N . SER A 1 186 ? 14.512 9.010 -9.698 1.00 81.06 186 SER A N 1
ATOM 1527 C CA . SER A 1 186 ? 13.871 10.331 -9.738 1.00 81.06 186 SER A CA 1
ATOM 1528 C C . SER A 1 186 ? 12.363 10.269 -9.448 1.00 81.06 186 SER A C 1
ATOM 1530 O O . SER A 1 186 ? 11.821 11.132 -8.753 1.00 81.06 186 SER A O 1
ATOM 1532 N N . HIS A 1 187 ? 11.666 9.245 -9.951 1.00 79.75 187 HIS A N 1
ATOM 1533 C CA . HIS A 1 187 ? 10.254 9.005 -9.643 1.00 79.75 187 HIS A CA 1
ATOM 1534 C C . HIS A 1 187 ? 10.051 8.600 -8.175 1.00 79.75 187 HIS A C 1
ATOM 1536 O O . HIS A 1 187 ? 9.136 9.101 -7.520 1.00 79.75 187 HIS A O 1
ATOM 1542 N N . HIS A 1 188 ? 10.930 7.754 -7.633 1.00 81.12 188 HIS A N 1
ATOM 1543 C CA . HIS A 1 188 ? 10.896 7.349 -6.229 1.00 81.12 188 HIS A CA 1
ATOM 1544 C C . HIS A 1 188 ? 11.128 8.539 -5.284 1.00 81.12 188 HIS A C 1
ATOM 1546 O O . HIS A 1 188 ? 10.338 8.730 -4.361 1.00 81.12 188 HIS A O 1
ATOM 1552 N N . ILE A 1 189 ? 12.113 9.403 -5.569 1.00 77.38 189 ILE A N 1
ATOM 1553 C CA . ILE A 1 189 ? 12.365 10.646 -4.817 1.00 77.38 189 ILE A CA 1
ATOM 1554 C C . ILE A 1 189 ? 11.125 11.548 -4.830 1.00 77.38 189 ILE A C 1
ATOM 1556 O O . ILE A 1 189 ? 10.662 11.936 -3.761 1.00 77.38 189 ILE A O 1
ATOM 1560 N N . ARG A 1 190 ? 10.507 11.800 -5.998 1.00 75.00 190 ARG A N 1
ATOM 1561 C CA . ARG A 1 190 ? 9.246 12.571 -6.083 1.00 75.00 190 ARG A CA 1
ATOM 1562 C C . ARG A 1 190 ? 8.117 11.960 -5.247 1.00 75.00 190 ARG A C 1
ATOM 1564 O O . ARG A 1 190 ? 7.337 12.694 -4.645 1.00 75.00 190 ARG A O 1
ATOM 1571 N N . SER A 1 191 ? 8.029 10.630 -5.195 1.00 79.44 191 SER A N 1
ATOM 1572 C CA . SER A 1 191 ? 7.038 9.929 -4.373 1.00 79.44 191 SER A CA 1
ATOM 1573 C C . SER A 1 191 ? 7.311 10.045 -2.869 1.00 79.44 191 SER A C 1
ATOM 1575 O O . SER A 1 191 ? 6.360 10.003 -2.091 1.00 79.44 191 SER A O 1
ATOM 1577 N N . ILE A 1 192 ? 8.571 10.182 -2.449 1.00 76.50 192 ILE A N 1
ATOM 1578 C CA . ILE A 1 192 ? 8.947 10.420 -1.047 1.00 76.50 192 ILE A CA 1
ATOM 1579 C C . ILE A 1 192 ? 8.728 11.896 -0.686 1.00 76.50 192 ILE A C 1
ATOM 1581 O O . ILE A 1 192 ? 8.107 12.179 0.336 1.00 76.50 192 ILE A O 1
ATOM 1585 N N . ASP A 1 193 ? 9.140 12.833 -1.548 1.00 70.75 193 ASP A N 1
ATOM 1586 C CA . ASP A 1 193 ? 8.903 14.275 -1.384 1.00 70.75 193 ASP A CA 1
ATOM 1587 C C . ASP A 1 193 ? 7.412 14.587 -1.185 1.00 70.75 193 ASP A C 1
ATOM 1589 O O . ASP A 1 193 ? 7.056 15.335 -0.276 1.00 70.75 193 ASP A O 1
ATOM 1593 N N . ALA A 1 194 ? 6.525 13.962 -1.968 1.00 72.81 194 ALA A N 1
ATOM 1594 C CA . ALA A 1 194 ? 5.079 14.120 -1.810 1.00 72.81 194 ALA A CA 1
ATOM 1595 C C . ALA A 1 194 ? 4.573 13.674 -0.421 1.00 72.81 194 ALA A C 1
ATOM 1597 O O . ALA A 1 194 ? 3.778 14.387 0.191 1.00 72.81 194 ALA A O 1
ATOM 1598 N N . ARG A 1 195 ? 5.070 12.542 0.109 1.00 83.62 195 ARG A N 1
ATOM 1599 C CA . ARG A 1 195 ? 4.737 12.054 1.466 1.00 83.62 195 ARG A CA 1
ATOM 1600 C C . ARG A 1 195 ? 5.285 12.983 2.557 1.00 83.62 195 ARG A C 1
ATOM 1602 O O . ARG A 1 195 ? 4.611 13.217 3.555 1.00 83.62 195 ARG A O 1
ATOM 1609 N N . ILE A 1 196 ? 6.490 13.524 2.366 1.00 76.12 196 ILE A N 1
ATOM 1610 C CA . ILE A 1 196 ? 7.129 14.478 3.288 1.00 76.12 196 ILE A CA 1
ATOM 1611 C C . ILE A 1 196 ? 6.338 15.790 3.362 1.00 76.12 196 ILE A C 1
ATOM 1613 O O . ILE A 1 196 ? 6.153 16.322 4.456 1.00 76.12 196 ILE A O 1
ATOM 1617 N N . ILE A 1 197 ? 5.870 16.307 2.222 1.00 70.12 197 ILE A N 1
ATOM 1618 C CA . ILE A 1 197 ? 5.068 17.538 2.149 1.00 70.12 197 ILE A CA 1
ATOM 1619 C C . ILE A 1 197 ? 3.716 17.348 2.849 1.00 70.12 197 ILE A C 1
ATOM 1621 O O . ILE A 1 197 ? 3.343 18.179 3.674 1.00 70.12 197 ILE A O 1
ATOM 1625 N N . ASP A 1 198 ? 3.023 16.240 2.576 1.00 77.31 198 ASP A N 1
ATOM 1626 C CA . ASP A 1 198 ? 1.747 15.894 3.216 1.00 77.31 198 ASP A CA 1
ATOM 1627 C C . ASP A 1 198 ? 1.883 15.757 4.746 1.00 77.31 198 ASP A C 1
ATOM 1629 O O . ASP A 1 198 ? 1.196 16.446 5.502 1.00 77.31 198 ASP A O 1
ATOM 1633 N N . LEU A 1 199 ? 2.847 14.963 5.228 1.00 76.50 199 LEU A N 1
ATOM 1634 C CA . LEU A 1 199 ? 3.091 14.811 6.668 1.00 76.50 199 LEU A CA 1
ATOM 1635 C C . LEU A 1 199 ? 3.478 16.131 7.351 1.00 76.50 199 LEU A C 1
ATOM 1637 O O . LEU A 1 199 ? 3.039 16.374 8.477 1.00 76.50 199 LEU A O 1
ATOM 1641 N N . LYS A 1 200 ? 4.252 17.002 6.689 1.00 75.25 200 LYS A N 1
ATOM 1642 C CA . LYS A 1 200 ? 4.579 18.336 7.221 1.00 75.25 200 LYS A CA 1
ATOM 1643 C C . LYS A 1 200 ? 3.347 19.230 7.315 1.00 75.25 200 LYS A C 1
ATOM 1645 O O . LYS A 1 200 ? 3.116 19.784 8.385 1.00 75.25 200 LYS A O 1
ATOM 1650 N N . ALA A 1 201 ? 2.507 19.285 6.282 1.00 70.31 201 ALA A N 1
ATOM 1651 C CA . ALA A 1 201 ? 1.249 20.033 6.330 1.00 70.31 201 ALA A CA 1
ATOM 1652 C C . ALA A 1 201 ? 0.328 19.535 7.463 1.00 70.31 201 ALA A C 1
ATOM 1654 O O . ALA A 1 201 ? -0.211 20.333 8.230 1.00 70.31 201 ALA A O 1
ATOM 1655 N N . GLN A 1 202 ? 0.205 18.216 7.640 1.00 76.00 202 GLN A N 1
ATOM 1656 C CA . GLN A 1 202 ? -0.577 17.626 8.732 1.00 76.00 202 GLN A CA 1
ATOM 1657 C C . GLN A 1 202 ? -0.001 17.936 10.128 1.00 76.00 202 GLN A C 1
ATOM 1659 O O . GLN A 1 202 ? -0.762 18.098 11.087 1.00 76.00 202 GLN A O 1
ATOM 1664 N N . LEU A 1 203 ? 1.326 18.020 10.268 1.00 71.69 203 LEU A N 1
ATOM 1665 C CA . LEU A 1 203 ? 1.995 18.410 11.515 1.00 71.69 203 LEU A CA 1
ATOM 1666 C C . LEU A 1 203 ? 1.844 19.911 11.812 1.00 71.69 203 LEU A C 1
ATOM 1668 O O . LEU A 1 203 ? 1.574 20.274 12.957 1.00 71.69 203 LEU A O 1
ATOM 1672 N N . GLU A 1 204 ? 1.942 20.773 10.799 1.00 66.12 204 GLU A N 1
ATOM 1673 C CA . GLU A 1 204 ? 1.701 22.218 10.912 1.00 66.12 204 GLU A CA 1
ATOM 1674 C C . GLU A 1 204 ? 0.255 22.501 11.350 1.00 66.12 204 GLU A C 1
ATOM 1676 O O . GLU A 1 204 ? 0.045 23.187 12.352 1.00 66.12 204 GLU A O 1
ATOM 1681 N N . ILE A 1 205 ? -0.738 21.871 10.709 1.00 51.84 205 ILE A N 1
ATOM 1682 C CA . ILE A 1 205 ? -2.152 21.916 11.132 1.00 51.84 205 ILE A CA 1
ATOM 1683 C C . ILE A 1 205 ? -2.306 21.479 12.600 1.00 51.84 205 ILE A C 1
ATOM 1685 O O . ILE A 1 205 ? -2.979 22.153 13.381 1.00 51.84 205 ILE A O 1
ATOM 1689 N N . SER A 1 206 ? -1.635 20.393 13.004 1.00 50.59 206 SER A N 1
ATOM 1690 C CA . SER A 1 206 ? -1.687 19.880 14.384 1.00 50.59 206 SER A CA 1
ATOM 1691 C C . SER A 1 206 ? -1.081 20.847 15.413 1.00 50.59 206 SER A C 1
ATOM 1693 O O . SER A 1 206 ? -1.511 20.866 16.565 1.00 50.59 206 SER A O 1
ATOM 1695 N N . SER A 1 207 ? -0.106 21.670 15.012 1.00 45.00 207 SER A N 1
ATOM 1696 C CA . SER A 1 207 ? 0.572 22.642 15.886 1.00 45.00 207 SER A CA 1
ATOM 1697 C C . SER A 1 207 ? -0.247 23.903 16.195 1.00 45.00 207 SER A C 1
ATOM 1699 O O . SER A 1 207 ? 0.094 24.647 17.115 1.00 45.00 207 SER A O 1
ATOM 1701 N N . HIS A 1 208 ? -1.339 24.137 15.460 1.00 37.72 208 HIS A N 1
ATOM 1702 C CA . HIS A 1 208 ? -2.216 25.296 15.642 1.00 37.72 208 HIS A CA 1
ATOM 1703 C C . HIS A 1 208 ? -3.387 25.063 16.617 1.00 37.72 208 HIS A C 1
ATOM 1705 O O . HIS A 1 208 ? -4.184 25.977 16.839 1.00 37.72 208 HIS A O 1
ATOM 1711 N N . LEU A 1 209 ? -3.486 23.884 17.246 1.00 31.80 209 LEU A N 1
ATOM 1712 C CA . LEU A 1 209 ? -4.406 23.646 18.366 1.00 31.80 209 LEU A CA 1
ATOM 1713 C C . LEU A 1 209 ? -3.747 23.989 19.723 1.00 31.80 209 LEU A C 1
ATOM 1715 O O . LEU A 1 209 ? -2.531 23.853 19.865 1.00 31.80 209 LEU A O 1
ATOM 1719 N N . PRO A 1 210 ? -4.515 24.402 20.756 1.00 28.47 210 PRO A N 1
ATOM 1720 C CA . PRO A 1 210 ? -3.951 24.746 22.063 1.00 28.47 210 PRO A CA 1
ATOM 1721 C C . PRO A 1 210 ? -3.280 23.549 22.760 1.00 28.47 210 PRO A C 1
ATOM 1723 O O . PRO A 1 210 ? -3.945 22.615 23.210 1.00 28.47 210 PRO A O 1
ATOM 1726 N N . LEU A 1 211 ? -1.952 23.602 22.888 1.00 28.67 211 LEU A N 1
ATOM 1727 C CA . LEU A 1 211 ? -1.145 22.584 23.562 1.00 28.67 211 LEU A CA 1
ATOM 1728 C C . LEU A 1 211 ? -1.411 22.564 25.073 1.00 28.67 211 LEU A C 1
ATOM 1730 O O . LEU A 1 211 ? -0.974 23.451 25.807 1.00 28.67 211 LEU A O 1
ATOM 1734 N N . ASN A 1 212 ? -2.074 21.511 25.554 1.00 29.08 212 ASN A N 1
ATOM 1735 C CA . ASN A 1 212 ? -2.232 21.260 26.984 1.00 29.08 212 ASN A CA 1
ATOM 1736 C C . ASN A 1 212 ? -1.017 20.461 27.490 1.00 29.08 212 ASN A C 1
ATOM 1738 O O . ASN A 1 212 ? -0.868 19.275 27.203 1.00 29.08 212 ASN A O 1
ATOM 1742 N N . SER A 1 213 ? -0.092 21.132 28.177 1.00 34.56 213 SER A N 1
ATOM 1743 C CA . SER A 1 213 ? 1.263 20.619 28.403 1.00 34.56 213 SER A CA 1
ATOM 1744 C C . SER A 1 213 ? 1.376 19.602 29.547 1.00 34.56 213 SER A C 1
ATOM 1746 O O . SER A 1 213 ? 1.155 19.944 30.712 1.00 34.56 213 SER A O 1
ATOM 1748 N N . ARG A 1 214 ? 1.891 18.405 29.246 1.00 28.14 214 ARG A N 1
ATOM 1749 C CA . ARG A 1 214 ? 2.680 17.583 30.183 1.00 28.14 214 ARG A CA 1
ATOM 1750 C C . ARG A 1 214 ? 3.918 17.038 29.473 1.00 28.14 214 ARG A C 1
ATOM 1752 O O . ARG A 1 214 ? 3.904 16.845 28.265 1.00 28.14 214 ARG A O 1
ATOM 1759 N N . SER A 1 215 ? 4.995 16.850 30.230 1.00 30.11 215 SER A N 1
ATOM 1760 C CA . SER A 1 215 ? 6.321 16.502 29.713 1.00 30.11 215 SER A CA 1
ATOM 1761 C C . SER A 1 215 ? 6.811 15.180 30.300 1.00 30.11 215 SER A C 1
ATOM 1763 O O . SER A 1 215 ? 6.679 14.973 31.507 1.00 30.11 215 SER A O 1
ATOM 1765 N N . SER A 1 216 ? 7.423 14.339 29.459 1.00 33.16 216 SER A N 1
ATOM 1766 C CA . SER A 1 216 ? 8.804 13.828 29.602 1.00 33.16 216 SER A CA 1
ATOM 1767 C C . SER A 1 216 ? 8.992 12.351 29.208 1.00 33.16 216 SER A C 1
ATOM 1769 O O . SER A 1 216 ? 8.188 11.490 29.539 1.00 33.16 216 SER A O 1
ATOM 1771 N N . ASN A 1 217 ? 10.143 12.092 28.574 1.00 37.34 217 ASN A N 1
ATOM 1772 C CA . ASN A 1 217 ? 10.876 10.819 28.517 1.00 37.34 217 ASN A CA 1
ATOM 1773 C C . ASN A 1 217 ? 10.213 9.601 27.834 1.00 37.34 217 ASN A C 1
ATOM 1775 O O . ASN A 1 217 ? 9.728 8.688 28.497 1.00 37.34 217 ASN A O 1
ATOM 1779 N N . ILE A 1 218 ? 10.402 9.499 26.513 1.00 34.97 218 ILE A N 1
ATOM 1780 C CA . ILE A 1 218 ? 10.450 8.228 25.763 1.00 34.97 218 ILE A CA 1
ATOM 1781 C C . ILE A 1 218 ? 11.755 8.238 24.931 1.00 34.97 218 ILE A C 1
ATOM 1783 O O . ILE A 1 218 ? 12.085 9.285 24.367 1.00 34.97 218 ILE A O 1
ATOM 1787 N N . PRO A 1 219 ? 12.557 7.152 24.891 1.00 27.44 219 PRO A N 1
ATOM 1788 C CA . PRO A 1 219 ? 13.838 7.140 24.179 1.00 27.44 219 PRO A CA 1
ATOM 1789 C C . PRO A 1 219 ? 13.678 6.944 22.658 1.00 27.44 219 PRO A C 1
ATOM 1791 O O . PRO A 1 219 ? 12.711 6.322 22.217 1.00 27.44 219 PRO A O 1
ATOM 1794 N N . PRO A 1 220 ? 14.647 7.398 21.838 1.00 30.75 220 PRO A N 1
ATOM 1795 C CA . PRO A 1 220 ? 14.718 7.021 20.428 1.00 30.75 220 PRO A CA 1
ATOM 1796 C C . PRO A 1 220 ? 15.087 5.537 20.267 1.00 30.75 220 PRO A C 1
ATOM 1798 O O . PRO A 1 220 ? 15.691 4.936 21.159 1.00 30.75 220 PRO A O 1
ATOM 1801 N N . ILE A 1 221 ? 14.818 4.966 19.087 1.00 32.66 221 ILE A N 1
ATOM 1802 C CA . ILE A 1 221 ? 15.348 3.649 18.699 1.00 32.66 221 ILE A CA 1
ATOM 1803 C C . ILE A 1 221 ? 16.874 3.760 18.572 1.00 32.66 221 ILE A C 1
ATOM 1805 O O . ILE A 1 221 ? 17.403 4.237 17.568 1.00 32.66 221 ILE A O 1
ATOM 1809 N N . ALA A 1 222 ? 17.584 3.350 19.620 1.00 28.94 222 ALA A N 1
ATOM 1810 C CA . ALA A 1 222 ? 19.036 3.394 19.673 1.00 28.94 222 ALA A CA 1
ATOM 1811 C C . ALA A 1 222 ? 19.653 2.142 19.032 1.00 28.94 222 ALA A C 1
ATOM 1813 O O . ALA A 1 222 ? 19.366 1.015 19.431 1.00 28.94 222 ALA A O 1
ATOM 1814 N N . ILE A 1 223 ? 20.585 2.343 18.097 1.00 30.45 223 ILE A N 1
ATOM 1815 C CA . ILE A 1 223 ? 21.515 1.292 17.666 1.00 30.45 223 ILE A CA 1
ATOM 1816 C C . ILE A 1 223 ? 22.546 1.111 18.791 1.00 30.45 223 ILE A C 1
ATOM 1818 O O . ILE A 1 223 ? 23.567 1.799 18.836 1.00 30.45 223 ILE A O 1
ATOM 1822 N N . THR A 1 224 ? 22.258 0.237 19.757 1.00 26.94 224 THR A N 1
ATOM 1823 C CA . THR A 1 224 ? 23.101 0.078 20.953 1.00 26.94 224 THR A CA 1
ATOM 1824 C C . THR A 1 224 ? 24.295 -0.844 20.713 1.00 26.94 224 THR A C 1
ATOM 1826 O O . THR A 1 224 ? 24.172 -2.068 20.725 1.00 26.94 224 THR A O 1
ATOM 1829 N N . ILE A 1 225 ? 25.488 -0.252 20.628 1.00 26.27 225 ILE A N 1
ATOM 1830 C CA . ILE A 1 225 ? 26.756 -0.952 20.868 1.00 26.27 225 ILE A CA 1
ATOM 1831 C C . ILE A 1 225 ? 27.157 -0.747 22.342 1.00 26.27 225 ILE A C 1
ATOM 1833 O O . ILE A 1 225 ? 27.796 0.243 22.680 1.00 26.27 225 ILE A O 1
ATOM 1837 N N . GLY A 1 226 ? 26.817 -1.713 23.205 1.00 24.31 226 GLY A N 1
ATOM 1838 C CA . GLY A 1 226 ? 27.477 -1.945 24.503 1.00 24.31 226 GLY A CA 1
ATOM 1839 C C . GLY A 1 226 ? 26.962 -1.230 25.777 1.00 24.31 226 GLY A C 1
ATOM 1840 O O . GLY A 1 226 ? 26.656 -0.048 25.783 1.00 24.31 226 GLY A O 1
ATOM 1841 N N . ALA A 1 227 ? 27.006 -1.987 26.888 1.00 24.81 227 ALA A N 1
ATOM 1842 C CA . ALA A 1 227 ? 27.220 -1.557 28.289 1.00 24.81 227 ALA A CA 1
ATOM 1843 C C . ALA A 1 227 ? 26.127 -0.806 29.121 1.00 24.81 227 ALA A C 1
ATOM 1845 O O . ALA A 1 227 ? 26.257 0.367 29.445 1.00 24.81 227 ALA A O 1
ATOM 1846 N N . SER A 1 228 ? 25.183 -1.590 29.673 1.00 24.83 228 SER A N 1
ATOM 1847 C CA . SER A 1 228 ? 24.891 -1.744 31.132 1.00 24.83 228 SER A CA 1
ATOM 1848 C C . SER A 1 228 ? 24.386 -0.605 32.078 1.00 24.83 228 SER A C 1
ATOM 1850 O O . SER A 1 228 ? 25.160 0.256 32.483 1.00 24.83 228 SER A O 1
ATOM 1852 N N . ASN A 1 229 ? 23.199 -0.871 32.675 1.00 24.69 229 ASN A N 1
ATOM 1853 C CA . ASN A 1 229 ? 22.816 -0.810 34.123 1.00 24.69 229 ASN A CA 1
ATOM 1854 C C . ASN A 1 229 ? 22.045 0.382 34.780 1.00 24.69 229 ASN A C 1
ATOM 1856 O O . ASN A 1 229 ? 22.232 1.547 34.453 1.00 24.69 229 ASN A O 1
ATOM 1860 N N . SER A 1 230 ? 21.259 0.018 35.828 1.00 25.58 230 SER A N 1
ATOM 1861 C CA . SER A 1 230 ? 20.429 0.804 36.804 1.00 25.58 230 SER A CA 1
ATOM 1862 C C . SER A 1 230 ? 19.176 1.540 36.254 1.00 25.58 230 SER A C 1
ATOM 1864 O O . SER A 1 230 ? 19.289 2.184 35.224 1.00 25.58 230 SER A O 1
ATOM 1866 N N . SER A 1 231 ? 17.918 1.465 36.759 1.00 25.47 231 SER A N 1
ATOM 1867 C CA . SER A 1 231 ? 17.229 1.267 38.083 1.00 25.47 231 SER A CA 1
ATOM 1868 C C . SER A 1 231 ? 16.771 2.592 38.747 1.00 25.47 231 SER A C 1
ATOM 1870 O O . SER A 1 231 ? 17.568 3.520 38.745 1.00 25.47 231 SER A O 1
ATOM 1872 N N . ALA A 1 232 ? 15.609 2.764 39.415 1.00 24.33 232 ALA A N 1
ATOM 1873 C CA . ALA A 1 232 ? 14.371 1.967 39.614 1.00 24.33 232 ALA A CA 1
ATOM 1874 C C . ALA A 1 232 ? 13.257 2.816 40.323 1.00 24.33 232 ALA A C 1
ATOM 1876 O O . ALA A 1 232 ? 13.602 3.832 40.915 1.00 24.33 232 ALA A O 1
ATOM 1877 N N . ALA A 1 233 ? 11.993 2.323 40.375 1.00 22.84 233 ALA A N 1
ATOM 1878 C CA . ALA A 1 233 ? 10.868 2.753 41.267 1.00 22.84 233 ALA A CA 1
ATOM 1879 C C . ALA A 1 233 ? 10.326 4.211 41.089 1.00 22.84 233 ALA A C 1
ATOM 1881 O O . ALA A 1 233 ? 11.033 5.051 40.556 1.00 22.84 233 ALA A O 1
ATOM 1882 N N . SER A 1 234 ? 9.117 4.659 41.497 1.00 24.33 234 SER A N 1
ATOM 1883 C CA . SER A 1 234 ? 7.795 4.108 41.947 1.00 24.33 234 SER A CA 1
ATOM 1884 C C . SER A 1 234 ? 6.753 5.288 41.902 1.00 24.33 234 SER A C 1
ATOM 1886 O O . SER A 1 234 ? 7.118 6.331 41.370 1.00 24.33 234 SER A O 1
ATOM 1888 N N . ALA A 1 235 ? 5.483 5.305 42.361 1.00 23.09 235 ALA A N 1
ATOM 1889 C CA . ALA A 1 235 ? 4.653 4.412 43.194 1.00 23.09 235 ALA A CA 1
ATOM 1890 C C . ALA A 1 235 ? 3.133 4.431 42.814 1.00 23.09 235 ALA A C 1
ATOM 1892 O O . ALA A 1 235 ? 2.770 3.786 41.835 1.00 23.09 235 ALA A O 1
ATOM 1893 N N . SER A 1 236 ? 2.249 5.089 43.593 1.00 25.11 236 SER A N 1
ATOM 1894 C CA . SER A 1 236 ? 0.784 4.835 43.654 1.00 25.11 236 SER A CA 1
ATOM 1895 C C . SER A 1 236 ? -0.035 5.956 44.332 1.00 25.11 236 SER A C 1
ATOM 1897 O O . SER A 1 236 ? 0.512 6.574 45.239 1.00 25.11 236 SER A O 1
ATOM 1899 N N . GLU A 1 237 ? -1.330 6.131 43.990 1.00 25.03 237 GLU A N 1
ATOM 1900 C CA . GLU A 1 237 ? -2.497 6.270 44.919 1.00 25.03 237 GLU A CA 1
ATOM 1901 C C . GLU A 1 237 ? -3.853 6.450 44.168 1.00 25.03 237 GLU A C 1
ATOM 1903 O O . GLU A 1 237 ? -3.863 6.623 42.949 1.00 25.03 237 GLU A O 1
ATOM 1908 N N . ASP A 1 238 ? -4.993 6.339 44.877 1.00 22.14 238 ASP A N 1
ATOM 1909 C CA . ASP A 1 238 ? -6.326 5.946 44.351 1.00 22.14 238 ASP A CA 1
ATOM 1910 C C . ASP A 1 238 ? -7.489 6.957 44.577 1.00 22.14 238 ASP A C 1
ATOM 1912 O O . ASP A 1 238 ? -7.594 7.502 45.669 1.00 22.14 238 ASP A O 1
ATOM 1916 N N . LEU A 1 239 ? -8.410 7.056 43.585 1.00 22.34 239 LEU A N 1
ATOM 1917 C CA . LEU A 1 239 ? -9.911 7.156 43.637 1.00 22.34 239 LEU A CA 1
ATOM 1918 C C . LEU A 1 239 ? -10.621 8.205 44.578 1.00 22.34 239 LEU A C 1
ATOM 1920 O O . LEU A 1 239 ? -9.941 8.838 45.374 1.00 22.34 239 LEU A O 1
ATOM 1924 N N . PRO A 1 240 ? -11.970 8.481 44.519 1.00 30.23 240 PRO A N 1
ATOM 1925 C CA . PRO A 1 240 ? -13.071 7.692 43.921 1.00 30.23 240 PRO A CA 1
ATOM 1926 C C . PRO A 1 240 ? -14.267 8.399 43.193 1.00 30.23 240 PRO A C 1
ATOM 1928 O O . PRO A 1 240 ? -14.675 9.510 43.504 1.00 30.23 240 PRO A O 1
ATOM 1931 N N . ILE A 1 241 ? -14.908 7.622 42.299 1.00 24.50 241 ILE A N 1
ATOM 1932 C CA . ILE A 1 241 ? -16.369 7.367 42.109 1.00 24.50 241 ILE A CA 1
ATOM 1933 C C . ILE A 1 241 ? -17.403 8.526 42.171 1.00 24.50 241 ILE A C 1
ATOM 1935 O O . ILE A 1 241 ? -17.648 9.110 43.223 1.00 24.50 241 ILE A O 1
ATOM 1939 N N . THR A 1 242 ? -18.246 8.637 41.126 1.00 25.44 242 THR A N 1
ATOM 1940 C CA . THR A 1 242 ? -19.727 8.706 41.286 1.00 25.44 242 THR A CA 1
ATOM 1941 C C . THR A 1 242 ? -20.485 8.304 40.009 1.00 25.44 242 THR A C 1
ATOM 1943 O O . THR A 1 242 ? -20.091 8.680 38.911 1.00 25.44 242 THR A O 1
ATOM 1946 N N . ASN A 1 243 ? -21.589 7.558 40.157 1.00 27.19 243 ASN A N 1
ATOM 1947 C CA . ASN A 1 243 ? -22.491 7.150 39.067 1.00 27.19 243 ASN A CA 1
ATOM 1948 C C . ASN A 1 243 ? -23.796 7.963 39.101 1.00 27.19 243 ASN A C 1
ATOM 1950 O O . ASN A 1 243 ? -24.281 8.291 40.185 1.00 27.19 243 ASN A O 1
ATOM 1954 N N . SER A 1 244 ? -24.453 8.135 37.952 1.00 29.66 244 SER A N 1
ATOM 1955 C CA . SER A 1 244 ? -25.896 8.407 37.895 1.00 29.66 244 SER A CA 1
ATOM 1956 C C . SER A 1 244 ? -26.543 7.746 36.671 1.00 29.66 244 SER A C 1
ATOM 1958 O O . SER A 1 244 ? -26.181 8.009 35.529 1.00 29.66 244 SER A O 1
ATOM 1960 N N . ASN A 1 245 ? -27.523 6.875 36.924 1.00 28.30 245 ASN A N 1
ATOM 1961 C CA . ASN A 1 245 ? -28.425 6.344 35.899 1.00 28.30 245 ASN A CA 1
ATOM 1962 C C . ASN A 1 245 ? -29.666 7.240 35.812 1.00 28.30 245 ASN A C 1
ATOM 1964 O O . ASN A 1 245 ? -30.134 7.732 36.841 1.00 28.30 245 ASN A O 1
ATOM 1968 N N . LEU A 1 246 ? -30.266 7.358 34.625 1.00 27.67 246 LEU A N 1
ATOM 1969 C CA . LEU A 1 246 ? -31.633 7.857 34.487 1.00 27.67 246 LEU A CA 1
ATOM 1970 C C . LEU A 1 246 ? -32.417 6.978 33.507 1.00 27.67 246 LEU A C 1
ATOM 1972 O O . LEU A 1 246 ? -32.084 6.888 32.330 1.00 27.67 246 LEU A O 1
ATOM 1976 N N . THR A 1 247 ? -33.455 6.320 34.015 1.00 30.06 247 THR A N 1
ATOM 1977 C CA . THR A 1 247 ? -34.353 5.433 33.265 1.00 30.06 247 THR A CA 1
ATOM 1978 C C . THR A 1 247 ? -35.727 6.076 33.122 1.00 30.06 247 THR A C 1
ATOM 1980 O O . THR A 1 247 ? -36.296 6.508 34.123 1.00 30.06 247 THR A O 1
ATOM 1983 N N . THR A 1 248 ? -36.296 6.065 31.917 1.00 29.08 248 THR A N 1
ATOM 1984 C CA . THR A 1 248 ? -37.749 6.207 31.709 1.00 29.08 248 THR A CA 1
ATOM 1985 C C . THR A 1 248 ? -38.190 5.289 30.575 1.00 29.08 248 THR A C 1
ATOM 1987 O O . THR A 1 248 ? -37.568 5.261 29.515 1.00 29.08 248 THR A O 1
ATOM 1990 N N . ASP A 1 249 ? -39.240 4.513 30.820 1.00 31.64 249 ASP A N 1
ATOM 1991 C CA . ASP A 1 249 ? -39.812 3.562 29.867 1.00 31.64 249 ASP A CA 1
ATOM 1992 C C . ASP A 1 249 ? -40.724 4.247 28.839 1.00 31.64 249 ASP A C 1
ATOM 1994 O O . ASP A 1 249 ? -41.303 5.298 29.118 1.00 31.64 249 ASP A O 1
ATOM 1998 N N . THR A 1 250 ? -40.976 3.587 27.702 1.00 30.73 250 THR A N 1
ATOM 1999 C CA . THR A 1 250 ? -42.324 3.092 27.321 1.00 30.73 250 THR A CA 1
ATOM 2000 C C . THR A 1 250 ? -42.266 2.348 25.976 1.00 30.73 250 THR A C 1
ATOM 2002 O O . THR A 1 250 ? -41.484 2.679 25.090 1.00 30.73 250 THR A O 1
ATOM 2005 N N . ASN A 1 251 ? -43.106 1.320 25.821 1.00 42.94 251 ASN A N 1
ATOM 2006 C CA . ASN A 1 251 ? -43.183 0.465 24.634 1.00 42.94 251 ASN A CA 1
ATOM 2007 C C . ASN A 1 251 ? -43.501 1.212 23.324 1.00 42.94 251 ASN A C 1
ATOM 2009 O O . ASN A 1 251 ? -44.508 1.912 23.233 1.00 42.94 251 ASN A O 1
ATOM 2013 N N . ALA A 1 252 ? -42.761 0.884 22.264 1.00 35.34 252 ALA A N 1
ATOM 2014 C CA . ALA A 1 252 ? -43.197 1.041 20.877 1.00 35.34 252 ALA A CA 1
ATOM 2015 C C . ALA A 1 252 ? -42.756 -0.190 20.068 1.00 35.34 252 ALA A C 1
ATOM 2017 O O . ALA A 1 252 ? -41.656 -0.230 19.527 1.00 35.34 252 ALA A O 1
ATOM 2018 N N . ASN A 1 253 ? -43.604 -1.223 20.012 1.00 39.53 253 ASN A N 1
ATOM 2019 C CA . ASN A 1 253 ? -43.288 -2.476 19.318 1.00 39.53 253 ASN A CA 1
ATOM 2020 C C . ASN A 1 253 ? -43.552 -2.361 17.804 1.00 39.53 253 ASN A C 1
ATOM 2022 O O . ASN A 1 253 ? -44.411 -3.047 17.249 1.00 39.53 253 ASN A O 1
ATOM 2026 N N . SER A 1 254 ? -42.843 -1.445 17.141 1.00 40.94 254 SER A N 1
ATOM 2027 C CA . SER A 1 254 ? -42.676 -1.477 15.691 1.00 40.94 254 SER A CA 1
ATOM 2028 C C . SER A 1 254 ? -41.506 -2.400 15.354 1.00 40.94 254 SER A C 1
ATOM 2030 O O . SER A 1 254 ? -40.446 -2.338 15.977 1.00 40.94 254 SER A O 1
ATOM 2032 N N . THR A 1 255 ? -41.664 -3.255 14.343 1.00 44.06 255 THR A N 1
ATOM 2033 C CA . THR A 1 255 ? -40.556 -4.055 13.800 1.00 44.06 255 THR A CA 1
ATOM 2034 C C . THR A 1 255 ? -39.657 -3.159 12.949 1.00 44.06 255 THR A C 1
ATOM 2036 O O . THR A 1 255 ? -39.661 -3.233 11.720 1.00 44.06 255 THR A O 1
ATOM 2039 N N . ASN A 1 256 ? -38.935 -2.259 13.616 1.00 53.88 256 ASN A N 1
ATOM 2040 C CA . ASN A 1 256 ? -38.020 -1.306 13.008 1.00 53.88 256 ASN A CA 1
ATOM 2041 C C . ASN A 1 256 ? -36.803 -2.060 12.447 1.00 53.88 256 ASN A C 1
ATOM 2043 O O . ASN A 1 256 ? -35.821 -2.298 13.151 1.00 53.88 256 ASN A O 1
ATOM 2047 N N . ARG A 1 257 ? -36.913 -2.520 11.194 1.00 65.75 257 ARG A N 1
ATOM 2048 C CA . ARG A 1 257 ? -35.850 -3.234 10.476 1.00 65.75 257 ARG A CA 1
ATOM 2049 C C . ARG A 1 257 ? -34.609 -2.344 10.443 1.00 65.75 257 ARG A C 1
ATOM 2051 O O . ARG A 1 257 ? -34.601 -1.335 9.746 1.00 65.75 257 ARG A O 1
ATOM 2058 N N . SER A 1 258 ? -33.559 -2.747 11.159 1.00 82.00 258 SER A N 1
ATOM 2059 C CA . SER A 1 258 ? -32.267 -2.058 11.135 1.00 82.00 258 SER A CA 1
ATOM 2060 C C . SER A 1 258 ? -31.770 -1.954 9.692 1.00 82.00 258 SER A C 1
ATOM 2062 O O . SER A 1 258 ? -31.496 -2.987 9.072 1.00 82.00 258 SER A O 1
ATOM 2064 N N . VAL A 1 259 ? -31.656 -0.732 9.172 1.00 88.44 259 VAL A N 1
ATOM 2065 C CA . VAL A 1 259 ? -31.170 -0.480 7.812 1.00 88.44 259 VAL A CA 1
ATOM 2066 C C . VAL A 1 259 ? -29.759 -1.050 7.675 1.00 88.44 259 VAL A C 1
ATOM 2068 O O . VAL A 1 259 ? -28.851 -0.661 8.417 1.00 88.44 259 VAL A O 1
ATOM 2071 N N . LYS A 1 260 ? -29.589 -1.988 6.739 1.00 91.75 260 LYS A N 1
ATOM 2072 C CA . LYS A 1 260 ? -28.302 -2.611 6.420 1.00 91.75 260 LYS A CA 1
ATOM 2073 C C . LYS A 1 260 ? -27.535 -1.753 5.423 1.00 91.75 260 LYS A C 1
ATOM 2075 O O . LYS A 1 260 ? -28.025 -1.483 4.325 1.00 91.75 260 LYS A O 1
ATOM 2080 N N . LEU A 1 261 ? -26.321 -1.368 5.796 1.00 93.12 261 LEU A N 1
ATOM 2081 C CA . LEU A 1 261 ? -25.401 -0.593 4.971 1.00 93.12 261 LEU A CA 1
ATOM 2082 C C . LEU A 1 261 ? -24.156 -1.430 4.685 1.00 93.12 261 LEU A C 1
ATOM 2084 O O . LEU A 1 261 ? -23.527 -1.915 5.621 1.00 93.12 261 LEU A O 1
ATOM 2088 N N . MET A 1 262 ? -23.786 -1.569 3.414 1.00 92.75 262 MET A N 1
ATOM 2089 C CA . MET A 1 262 ? -22.471 -2.083 3.011 1.00 92.75 262 MET A CA 1
ATOM 2090 C C . MET A 1 262 ? -21.568 -0.900 2.655 1.00 92.75 262 MET A C 1
ATOM 2092 O O . MET A 1 262 ? -22.015 0.038 1.995 1.00 92.75 262 MET A O 1
ATOM 2096 N N . ILE A 1 263 ? -20.315 -0.916 3.106 1.00 92.75 263 ILE A N 1
ATOM 2097 C CA . ILE A 1 263 ? -19.329 0.126 2.795 1.00 92.75 263 ILE A CA 1
ATOM 2098 C C . ILE A 1 263 ? -18.270 -0.410 1.824 1.00 92.75 263 ILE A C 1
ATOM 2100 O O . ILE A 1 263 ? -17.545 -1.347 2.154 1.00 92.75 263 ILE A O 1
ATOM 2104 N N . SER A 1 264 ? -18.146 0.243 0.665 1.00 89.31 264 SER A N 1
ATOM 2105 C CA . SER A 1 264 ? -17.065 0.050 -0.311 1.00 89.31 264 SER A CA 1
ATOM 2106 C C . SER A 1 264 ? -16.057 1.200 -0.200 1.00 89.31 264 SER A C 1
ATOM 2108 O O . SER A 1 264 ? -16.445 2.372 -0.238 1.00 89.31 264 SER A O 1
ATOM 2110 N N . TYR A 1 265 ? -14.772 0.878 -0.030 1.00 87.62 265 TYR A N 1
ATOM 2111 C CA . TYR A 1 265 ? -13.685 1.844 0.182 1.00 87.62 265 TYR A CA 1
ATOM 2112 C C . TYR A 1 265 ? -12.325 1.292 -0.273 1.00 87.62 265 TYR A C 1
ATOM 2114 O O . TYR A 1 265 ? -12.177 0.076 -0.404 1.00 87.62 265 TYR A O 1
ATOM 2122 N N . CYS A 1 266 ? -11.321 2.151 -0.504 1.00 82.50 266 CYS A N 1
ATOM 2123 C CA . CYS A 1 266 ? -9.942 1.679 -0.658 1.00 82.50 266 CYS A CA 1
ATOM 2124 C C . CYS A 1 266 ? -9.274 1.534 0.711 1.00 82.50 266 CYS A C 1
ATOM 2126 O O . CYS A 1 266 ? -9.544 2.306 1.625 1.00 82.50 266 CYS A O 1
ATOM 2128 N N . TRP A 1 267 ? -8.340 0.595 0.855 1.00 76.75 267 TRP A N 1
ATOM 2129 C CA . TRP A 1 267 ? -7.659 0.364 2.131 1.00 76.75 267 TRP A CA 1
ATOM 2130 C C . TRP A 1 267 ? -6.867 1.589 2.636 1.00 76.75 267 TRP A C 1
ATOM 2132 O O . TRP A 1 267 ? -6.781 1.795 3.844 1.00 76.75 267 TRP A O 1
ATOM 2142 N N . SER A 1 268 ? -6.376 2.462 1.744 1.00 76.56 268 SER A N 1
ATOM 2143 C CA . SER A 1 268 ? -5.761 3.747 2.123 1.00 76.56 268 SER A CA 1
ATOM 2144 C C . SER A 1 268 ? -6.740 4.724 2.799 1.00 76.56 268 SER A C 1
ATOM 2146 O O . SER A 1 268 ? -6.318 5.545 3.610 1.00 76.56 268 SER A O 1
ATOM 2148 N N . ASP A 1 269 ? -8.050 4.590 2.566 1.00 82.25 269 ASP A N 1
ATOM 2149 C CA . ASP A 1 269 ? -9.099 5.429 3.164 1.00 82.25 269 ASP A CA 1
ATOM 2150 C C . ASP A 1 269 ? -9.518 4.974 4.585 1.00 82.25 269 ASP A C 1
ATOM 2152 O O . ASP A 1 269 ? -10.331 5.636 5.243 1.00 82.25 269 ASP A O 1
ATOM 2156 N N . LYS A 1 270 ? -8.982 3.841 5.075 1.00 84.19 270 LYS A N 1
ATOM 2157 C CA . LYS A 1 270 ? -9.410 3.115 6.294 1.00 84.19 270 LYS A CA 1
ATOM 2158 C C . LYS A 1 270 ? -9.683 4.011 7.504 1.00 84.19 270 LYS A C 1
ATOM 2160 O O . LYS A 1 270 ? -10.694 3.810 8.169 1.00 84.19 270 LYS A O 1
ATOM 2165 N N . VAL A 1 271 ? -8.821 4.988 7.794 1.00 82.75 271 VAL A N 1
ATOM 2166 C CA . VAL A 1 271 ? -8.924 5.835 9.001 1.00 82.75 271 VAL A CA 1
ATOM 2167 C C . VAL A 1 271 ? -10.231 6.635 9.026 1.00 82.75 271 VAL A C 1
ATOM 2169 O O . VAL A 1 271 ? -10.969 6.582 10.010 1.00 82.75 271 VAL A O 1
ATOM 2172 N N . ILE A 1 272 ? -10.554 7.331 7.930 1.00 85.38 272 ILE A N 1
ATOM 2173 C CA . ILE A 1 272 ? -11.802 8.099 7.813 1.00 85.38 272 ILE A CA 1
ATOM 2174 C C . ILE A 1 272 ? -12.989 7.133 7.759 1.00 85.38 272 ILE A C 1
ATOM 2176 O O . ILE A 1 272 ? -13.978 7.310 8.468 1.00 85.38 272 ILE A O 1
ATOM 2180 N N . VAL A 1 273 ? -12.879 6.071 6.960 1.00 90.00 273 VAL A N 1
ATOM 2181 C CA . VAL A 1 273 ? -13.982 5.134 6.714 1.00 90.00 273 VAL A CA 1
ATOM 2182 C C . VAL A 1 273 ? -14.408 4.388 7.977 1.00 90.00 273 VAL A C 1
ATOM 2184 O O . VAL A 1 273 ? -15.605 4.277 8.233 1.00 90.00 273 VAL A O 1
ATOM 2187 N N . HIS A 1 274 ? -13.468 3.919 8.800 1.00 88.69 274 HIS A N 1
ATOM 2188 C CA . HIS A 1 274 ? -13.781 3.224 10.055 1.00 88.69 274 HIS A CA 1
ATOM 2189 C C . HIS A 1 274 ? -14.432 4.165 11.075 1.00 88.69 274 HIS A C 1
ATOM 2191 O O . HIS A 1 274 ? -15.375 3.761 11.756 1.00 88.69 274 HIS A O 1
ATOM 2197 N N . ALA A 1 275 ? -14.017 5.434 11.122 1.00 88.69 275 ALA A N 1
ATOM 2198 C CA . ALA A 1 275 ? -14.655 6.448 11.959 1.00 88.69 275 ALA A CA 1
ATOM 2199 C C . ALA A 1 275 ? -16.085 6.788 11.489 1.00 88.69 275 ALA A C 1
ATOM 2201 O O . ALA A 1 275 ? -16.994 6.876 12.316 1.00 88.69 275 ALA A O 1
ATOM 2202 N N . VAL A 1 276 ? -16.327 6.909 10.174 1.00 91.88 276 VAL A N 1
ATOM 2203 C CA . VAL A 1 276 ? -17.690 7.073 9.625 1.00 91.88 276 VAL A CA 1
ATOM 2204 C C . VAL A 1 276 ? -18.540 5.825 9.883 1.00 91.88 276 VAL A C 1
ATOM 2206 O O . VAL A 1 276 ? -19.701 5.942 10.269 1.00 91.88 276 VAL A O 1
ATOM 2209 N N . ALA A 1 277 ? -17.976 4.628 9.716 1.00 91.75 277 ALA A N 1
ATOM 2210 C CA . ALA A 1 277 ? -18.667 3.370 9.978 1.00 91.75 277 ALA A CA 1
ATOM 2211 C C . ALA A 1 277 ? -19.080 3.238 11.449 1.00 91.75 277 ALA A C 1
ATOM 2213 O O . ALA A 1 277 ? -20.191 2.786 11.724 1.00 91.75 277 ALA A O 1
ATOM 2214 N N . GLN A 1 278 ? -18.228 3.664 12.389 1.00 89.50 278 GLN A N 1
ATOM 2215 C CA . GLN A 1 278 ? -18.587 3.686 13.803 1.00 89.50 278 GLN A CA 1
ATOM 2216 C C . GLN A 1 278 ? -19.677 4.720 14.089 1.00 89.50 278 GLN A C 1
ATOM 2218 O O . GLN A 1 278 ? -20.709 4.349 14.638 1.00 89.50 278 GLN A O 1
ATOM 2223 N N . PHE A 1 279 ? -19.532 5.955 13.599 1.00 92.88 279 PHE A N 1
ATOM 2224 C CA . PHE A 1 279 ? -20.569 6.987 13.714 1.00 92.88 279 PHE A CA 1
ATOM 2225 C C . PHE A 1 279 ? -21.937 6.515 13.184 1.00 92.88 279 PHE A C 1
ATOM 2227 O O . PHE A 1 279 ? -22.973 6.813 13.777 1.00 92.88 279 PHE A O 1
ATOM 2234 N N . LEU A 1 280 ? -21.969 5.749 12.090 1.00 92.62 280 LEU A N 1
ATOM 2235 C CA . LEU A 1 280 ? -23.205 5.168 11.560 1.00 92.62 280 LEU A CA 1
ATOM 2236 C C . LEU A 1 280 ? -23.781 4.068 12.474 1.00 92.62 280 LEU A C 1
ATOM 2238 O O . LEU A 1 280 ? -24.996 4.035 12.670 1.00 92.62 280 LEU A O 1
ATOM 2242 N N . ARG A 1 281 ? -22.950 3.218 13.094 1.00 91.31 281 ARG A N 1
ATOM 2243 C CA . ARG A 1 281 ? -23.408 2.253 14.119 1.00 91.31 281 ARG A CA 1
ATOM 2244 C C . ARG A 1 281 ? -23.962 2.958 15.357 1.00 91.31 281 ARG A C 1
ATOM 2246 O O . ARG A 1 281 ? -25.019 2.569 15.843 1.00 91.31 281 ARG A O 1
ATOM 2253 N N . ASP A 1 282 ? -23.311 4.033 15.798 1.00 90.69 282 ASP A N 1
ATOM 2254 C CA . ASP A 1 282 ? -23.758 4.878 16.916 1.00 90.69 282 ASP A CA 1
ATOM 2255 C C . ASP A 1 282 ? -25.096 5.591 16.608 1.00 90.69 282 ASP A C 1
ATOM 2257 O O . ASP A 1 282 ? -25.824 5.985 17.516 1.00 90.69 282 ASP A O 1
ATOM 2261 N N . ASN A 1 283 ? -25.456 5.709 15.322 1.00 90.50 283 ASN A N 1
ATOM 2262 C CA . ASN A 1 283 ? -26.757 6.178 14.829 1.00 90.50 283 ASN A CA 1
ATOM 2263 C C . ASN A 1 283 ? -27.712 5.017 14.447 1.00 90.50 283 ASN A C 1
ATOM 2265 O O . ASN A 1 283 ? -28.625 5.201 13.643 1.00 90.50 283 ASN A O 1
ATOM 2269 N N . ASN A 1 284 ? -27.533 3.831 15.041 1.00 89.31 284 ASN A N 1
ATOM 2270 C CA . ASN A 1 284 ? -28.376 2.632 14.899 1.00 89.31 284 ASN A CA 1
ATOM 2271 C C . ASN A 1 284 ? -28.423 1.977 13.498 1.00 89.31 284 ASN A C 1
ATOM 2273 O O . ASN A 1 284 ? -29.330 1.186 13.220 1.00 89.31 284 ASN A O 1
ATOM 2277 N N . PHE A 1 285 ? -27.451 2.239 12.617 1.00 90.19 285 PHE A N 1
ATOM 2278 C CA . PHE A 1 285 ? -27.340 1.526 11.337 1.00 90.19 285 PHE A CA 1
ATOM 2279 C C . PHE A 1 285 ? -26.578 0.201 11.472 1.00 90.19 285 PHE A C 1
ATOM 2281 O O . PHE A 1 285 ? -25.569 0.103 12.172 1.00 90.19 285 PHE A O 1
ATOM 2288 N N . ASN A 1 286 ? -27.022 -0.827 10.744 1.00 89.31 286 ASN A N 1
ATOM 2289 C CA . ASN A 1 286 ? -26.331 -2.113 10.681 1.00 89.31 286 ASN A CA 1
ATOM 2290 C C . ASN A 1 286 ? -25.251 -2.055 9.586 1.00 89.31 286 ASN A C 1
ATOM 2292 O O . ASN A 1 286 ? -25.530 -2.287 8.410 1.00 89.31 286 ASN A O 1
ATOM 2296 N N . VAL A 1 287 ? -24.036 -1.660 9.977 1.00 91.00 287 VAL A N 1
ATOM 2297 C CA . VAL A 1 287 ? -22.930 -1.356 9.054 1.00 91.00 287 VAL A CA 1
ATOM 2298 C C . VAL A 1 287 ? -22.001 -2.554 8.855 1.00 91.00 287 VAL A C 1
ATOM 2300 O O . VAL A 1 287 ? -21.116 -2.811 9.685 1.00 91.00 287 VAL A O 1
ATOM 2303 N N . TRP A 1 288 ? -22.154 -3.214 7.706 1.00 90.06 288 TRP A N 1
ATOM 2304 C CA . TRP A 1 288 ? -21.175 -4.145 7.156 1.00 90.06 288 TRP A CA 1
ATOM 2305 C C . TRP A 1 288 ? -20.021 -3.370 6.507 1.00 90.06 288 TRP A C 1
ATOM 2307 O O . TRP A 1 288 ? -20.219 -2.467 5.691 1.00 90.06 288 TRP A O 1
ATOM 2317 N N . LEU A 1 289 ? -18.804 -3.738 6.883 1.00 83.50 289 LEU A N 1
ATOM 2318 C CA . LEU A 1 289 ? -17.549 -3.144 6.443 1.00 83.50 289 LEU A CA 1
ATOM 2319 C C . LEU A 1 289 ? -16.544 -4.289 6.352 1.00 83.50 289 LEU A C 1
ATOM 2321 O O . LEU A 1 289 ? -16.462 -5.072 7.302 1.00 83.50 289 LEU A O 1
ATOM 2325 N N . ASP A 1 290 ? -15.796 -4.395 5.252 1.00 70.75 290 ASP A N 1
ATOM 2326 C CA . ASP A 1 290 ? -14.742 -5.405 5.189 1.00 70.75 290 ASP A CA 1
ATOM 2327 C C . ASP A 1 290 ? -13.600 -5.005 6.137 1.00 70.75 290 ASP A C 1
ATOM 2329 O O . ASP A 1 290 ? -12.912 -3.993 5.950 1.00 70.75 290 ASP A O 1
ATOM 2333 N N . ASN A 1 291 ? -13.465 -5.799 7.197 1.00 52.19 291 ASN A N 1
ATOM 2334 C CA . ASN A 1 291 ? -12.480 -5.655 8.264 1.00 52.19 291 ASN A CA 1
ATOM 2335 C C . ASN A 1 291 ? -11.342 -6.683 8.122 1.00 52.19 291 ASN A C 1
ATOM 2337 O O . ASN A 1 291 ? -10.546 -6.850 9.048 1.00 52.19 291 ASN A O 1
ATOM 2341 N N . THR A 1 292 ? -11.290 -7.413 7.007 1.00 42.22 292 THR A N 1
ATOM 2342 C CA . THR A 1 292 ? -10.510 -8.643 6.864 1.00 42.22 292 THR A CA 1
ATOM 2343 C C . THR A 1 292 ? -9.755 -8.689 5.540 1.00 42.22 292 THR A C 1
ATOM 2345 O O . THR A 1 292 ? -10.276 -8.341 4.489 1.00 42.22 292 THR A O 1
ATOM 2348 N N . ASN A 1 293 ? -8.503 -9.146 5.569 1.00 41.66 293 ASN A N 1
ATOM 2349 C CA . ASN A 1 293 ? -7.729 -9.306 4.340 1.00 41.66 293 ASN A CA 1
ATOM 2350 C C . ASN A 1 293 ? -8.354 -10.399 3.456 1.00 41.66 293 ASN A C 1
ATOM 2352 O O . ASN A 1 293 ? -8.751 -11.445 3.968 1.00 41.66 293 ASN A O 1
ATOM 2356 N N . MET A 1 294 ? -8.392 -10.170 2.137 1.00 44.06 294 MET A N 1
ATOM 2357 C CA . MET A 1 294 ? -9.099 -10.980 1.131 1.00 44.06 294 MET A CA 1
ATOM 2358 C C . MET A 1 294 ? -8.807 -12.497 1.196 1.00 44.06 294 MET A C 1
ATOM 2360 O O . MET A 1 294 ? -7.950 -13.013 0.472 1.00 44.06 294 MET A O 1
ATOM 2364 N N . THR A 1 295 ? -9.571 -13.243 1.996 1.00 39.53 295 THR A N 1
ATOM 2365 C CA . THR A 1 295 ? -9.613 -14.708 1.926 1.00 39.53 295 THR A CA 1
ATOM 2366 C C . THR A 1 295 ? -10.446 -15.165 0.724 1.00 39.53 295 THR A C 1
ATOM 2368 O O . THR A 1 295 ? -11.108 -14.375 0.042 1.00 39.53 295 THR A O 1
ATOM 2371 N N . VAL A 1 296 ? -10.440 -16.473 0.442 1.00 41.03 296 VAL A N 1
ATOM 2372 C CA . VAL A 1 296 ? -11.335 -17.048 -0.575 1.00 41.03 296 VAL A CA 1
ATOM 2373 C C . VAL A 1 296 ? -12.804 -16.792 -0.208 1.00 41.03 296 VAL A C 1
ATOM 2375 O O . VAL A 1 296 ? -13.579 -16.391 -1.072 1.00 41.03 296 VAL A O 1
ATOM 2378 N N . GLU A 1 297 ? -13.145 -16.905 1.078 1.00 45.78 297 GLU A N 1
ATOM 2379 C CA . GLU A 1 297 ? -14.496 -16.730 1.636 1.00 45.78 297 GLU A CA 1
ATOM 2380 C C . GLU A 1 297 ? -15.044 -15.307 1.416 1.00 45.78 297 GLU A C 1
ATOM 2382 O O . GLU A 1 297 ? -16.236 -15.127 1.173 1.00 45.78 297 GLU A O 1
ATOM 2387 N N . ILE A 1 298 ? -14.180 -14.285 1.406 1.00 53.38 298 ILE A N 1
ATOM 2388 C CA . ILE A 1 298 ? -14.582 -12.886 1.175 1.00 53.38 298 ILE A CA 1
ATOM 2389 C C . ILE A 1 298 ? -15.128 -12.659 -0.245 1.00 53.38 298 ILE A C 1
ATOM 2391 O O . ILE A 1 298 ? -15.977 -11.790 -0.450 1.00 53.38 298 ILE A O 1
ATOM 2395 N N . ASN A 1 299 ? -14.743 -13.485 -1.227 1.00 54.09 299 ASN A N 1
ATOM 2396 C CA . ASN A 1 299 ? -15.327 -13.412 -2.573 1.00 54.09 299 ASN A CA 1
ATOM 2397 C C . ASN A 1 299 ? -16.783 -13.910 -2.631 1.00 54.09 299 ASN A C 1
ATOM 2399 O O . ASN A 1 299 ? -17.459 -13.619 -3.615 1.00 54.09 299 ASN A O 1
ATOM 2403 N N . GLU A 1 300 ? -17.273 -14.601 -1.598 1.00 59.56 300 GLU A N 1
ATOM 2404 C CA . GLU A 1 300 ? -18.689 -14.957 -1.423 1.00 59.56 300 GLU A CA 1
ATOM 2405 C C . GLU A 1 300 ? -19.380 -14.019 -0.414 1.00 59.56 300 GLU A C 1
ATOM 2407 O O . GLU A 1 300 ? -20.524 -13.610 -0.631 1.00 59.56 300 GLU A O 1
ATOM 2412 N N . ALA A 1 301 ? -18.663 -13.582 0.630 1.00 69.19 301 ALA A N 1
ATOM 2413 C CA . ALA A 1 301 ? -19.183 -12.651 1.632 1.00 69.19 301 ALA A CA 1
ATOM 2414 C C . ALA A 1 301 ? -19.484 -11.246 1.075 1.00 69.19 301 ALA A C 1
ATOM 2416 O O . ALA A 1 301 ? -20.488 -10.659 1.467 1.00 69.19 301 ALA A O 1
ATOM 2417 N N . ILE A 1 302 ? -18.676 -10.710 0.147 1.00 77.94 302 ILE A N 1
ATOM 2418 C CA . ILE A 1 302 ? -18.942 -9.405 -0.491 1.00 77.94 302 ILE A CA 1
ATOM 2419 C C . ILE A 1 302 ? -20.251 -9.430 -1.308 1.00 77.94 302 ILE A C 1
ATOM 2421 O O . ILE A 1 302 ? -21.109 -8.581 -1.055 1.00 77.94 302 ILE A O 1
ATOM 2425 N N . PRO A 1 303 ? -20.476 -10.391 -2.234 1.00 80.94 303 PRO A N 1
ATOM 2426 C CA . PRO A 1 303 ? -21.771 -10.562 -2.891 1.00 80.94 303 PRO A CA 1
ATOM 2427 C C . PRO A 1 303 ? -22.940 -10.679 -1.911 1.00 80.94 303 PRO A C 1
ATOM 2429 O O . PRO A 1 303 ? -23.925 -9.963 -2.072 1.00 80.94 303 PRO A O 1
ATOM 2432 N N . ALA A 1 304 ? -22.811 -11.505 -0.866 1.00 82.12 304 ALA A N 1
ATOM 2433 C CA . ALA A 1 304 ? -23.853 -11.679 0.146 1.00 82.12 304 ALA A CA 1
ATOM 2434 C C . ALA A 1 304 ? -24.143 -10.382 0.925 1.00 82.12 304 ALA A C 1
ATOM 2436 O O . ALA A 1 304 ? -25.304 -10.025 1.111 1.00 82.12 304 ALA A O 1
ATOM 2437 N N . ALA A 1 305 ? -23.113 -9.633 1.326 1.00 84.38 305 ALA A N 1
ATOM 2438 C CA . ALA A 1 305 ? -23.265 -8.354 2.016 1.00 84.38 305 ALA A CA 1
ATOM 2439 C C . ALA A 1 305 ? -23.952 -7.303 1.134 1.00 84.38 305 ALA A C 1
ATOM 2441 O O . ALA A 1 305 ? -24.841 -6.593 1.605 1.00 84.38 305 ALA A O 1
ATOM 2442 N N . ILE A 1 306 ? -23.597 -7.232 -0.153 1.00 86.62 306 ILE A N 1
ATOM 2443 C CA . ILE A 1 306 ? -24.266 -6.352 -1.118 1.00 86.62 306 ILE A CA 1
ATOM 2444 C C . ILE A 1 306 ? -25.718 -6.806 -1.334 1.00 86.62 306 ILE A C 1
ATOM 2446 O O . ILE A 1 306 ? -26.615 -5.964 -1.343 1.00 86.62 306 ILE A O 1
ATOM 2450 N N . ASP A 1 307 ? -25.990 -8.110 -1.441 1.00 86.56 307 ASP A N 1
ATOM 2451 C CA . ASP A 1 307 ? -27.343 -8.664 -1.600 1.00 86.56 307 ASP A CA 1
ATOM 2452 C C . ASP A 1 307 ? -28.235 -8.496 -0.361 1.00 86.56 307 ASP A C 1
ATOM 2454 O O . ASP A 1 307 ? -29.435 -8.249 -0.511 1.00 86.56 307 ASP A O 1
ATOM 2458 N N . GLU A 1 308 ? -27.674 -8.509 0.847 1.00 87.62 308 GLU A N 1
ATOM 2459 C CA . GLU A 1 308 ? -28.404 -8.211 2.084 1.00 87.62 308 GLU A CA 1
ATOM 2460 C C . GLU A 1 308 ? -28.566 -6.711 2.367 1.00 87.62 308 GLU A C 1
ATOM 2462 O O . GLU A 1 308 ? -29.513 -6.331 3.061 1.00 87.62 308 GLU A O 1
ATOM 2467 N N . ALA A 1 309 ? -27.672 -5.859 1.857 1.00 89.88 309 ALA A N 1
ATOM 2468 C CA . ALA A 1 309 ? -27.698 -4.424 2.121 1.00 89.88 309 ALA A CA 1
ATOM 2469 C C . ALA A 1 309 ? -28.945 -3.737 1.544 1.00 89.88 309 ALA A C 1
ATOM 2471 O O . ALA A 1 309 ? -29.358 -3.977 0.404 1.00 89.88 309 ALA A O 1
ATOM 2472 N N . ASP A 1 310 ? -29.512 -2.810 2.311 1.00 90.56 310 ASP A N 1
ATOM 2473 C CA . ASP A 1 310 ? -30.559 -1.915 1.831 1.00 90.56 310 ASP A CA 1
ATOM 2474 C C . ASP A 1 310 ? -29.935 -0.811 0.948 1.00 90.56 310 ASP A C 1
ATOM 2476 O O . ASP A 1 310 ? -30.499 -0.485 -0.104 1.00 90.56 310 ASP A O 1
ATOM 2480 N N . ALA A 1 311 ? -28.734 -0.329 1.315 1.00 90.44 311 ALA A N 1
ATOM 2481 C CA . ALA A 1 311 ? -27.906 0.611 0.548 1.00 90.44 311 ALA A CA 1
ATOM 2482 C C . ALA A 1 311 ? -26.388 0.328 0.657 1.00 90.44 311 ALA A C 1
ATOM 2484 O O . ALA A 1 311 ? -25.910 -0.252 1.632 1.00 90.44 311 ALA A O 1
ATOM 2485 N N . VAL A 1 312 ? -25.628 0.782 -0.341 1.00 90.94 312 VAL A N 1
ATOM 2486 C CA . VAL A 1 312 ? -24.160 0.743 -0.423 1.00 90.94 312 VAL A CA 1
ATOM 2487 C C . VAL A 1 312 ? -23.614 2.167 -0.307 1.00 90.94 312 VAL A C 1
ATOM 2489 O O . VAL A 1 312 ? -24.012 3.049 -1.068 1.00 90.94 312 VAL A O 1
ATOM 2492 N N . ILE A 1 313 ? -22.682 2.403 0.612 1.00 92.44 313 ILE A N 1
ATOM 2493 C CA . ILE A 1 313 ? -21.939 3.664 0.716 1.00 92.44 313 ILE A CA 1
ATOM 2494 C C . ILE A 1 313 ? -20.604 3.493 -0.006 1.00 92.44 313 ILE A C 1
ATOM 2496 O O . ILE A 1 313 ? -19.823 2.601 0.320 1.00 92.44 313 ILE A O 1
ATOM 2500 N N . ALA A 1 314 ? -20.355 4.354 -0.990 1.00 90.88 314 ALA A N 1
ATOM 2501 C CA . ALA A 1 314 ? -19.181 4.305 -1.849 1.00 90.88 314 ALA A CA 1
ATOM 2502 C C . ALA A 1 314 ? -18.217 5.437 -1.487 1.00 90.88 314 ALA A C 1
ATOM 2504 O O . ALA A 1 314 ? -18.499 6.599 -1.787 1.00 90.88 314 ALA A O 1
ATOM 2505 N N . PHE A 1 315 ? -17.084 5.116 -0.864 1.00 90.38 315 PHE A N 1
ATOM 2506 C CA . PHE A 1 315 ? -16.033 6.093 -0.593 1.00 90.38 315 PHE A CA 1
ATOM 2507 C C . PHE A 1 315 ? -15.158 6.279 -1.836 1.00 90.38 315 PHE A C 1
ATOM 2509 O O . PHE A 1 315 ? -14.438 5.379 -2.271 1.00 90.38 315 PHE A O 1
ATOM 2516 N N . ILE A 1 316 ? -15.261 7.464 -2.430 1.00 86.25 316 ILE A N 1
ATOM 2517 C CA . ILE A 1 316 ? -14.592 7.874 -3.661 1.00 86.25 316 ILE A CA 1
ATOM 2518 C C . ILE A 1 316 ? -13.340 8.671 -3.291 1.00 86.25 316 ILE A C 1
ATOM 2520 O O . ILE A 1 316 ? -13.424 9.823 -2.856 1.00 86.25 316 ILE A O 1
ATOM 2524 N N . SER A 1 317 ? -12.189 8.043 -3.493 1.00 82.50 317 SER A N 1
ATOM 2525 C CA . SER A 1 317 ? -10.847 8.606 -3.371 1.00 82.50 317 SER A CA 1
ATOM 2526 C C . SER A 1 317 ? -10.080 8.368 -4.673 1.00 82.50 317 SER A C 1
ATOM 2528 O O . SER A 1 317 ? -10.518 7.610 -5.542 1.00 82.50 317 SER A O 1
ATOM 2530 N N . LYS A 1 318 ? -8.905 8.988 -4.824 1.00 79.50 318 LYS A N 1
ATOM 2531 C CA . LYS A 1 318 ? -8.019 8.722 -5.970 1.00 79.50 318 LYS A CA 1
ATOM 2532 C C . LYS A 1 318 ? -7.688 7.2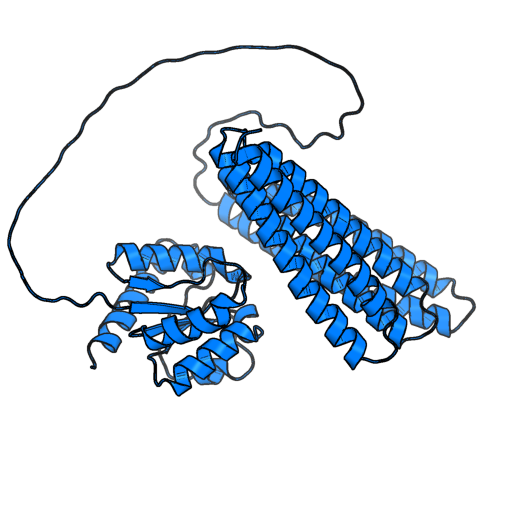26 -6.096 1.00 79.50 318 LYS A C 1
ATOM 2534 O O . LYS A 1 318 ? -7.637 6.703 -7.208 1.00 79.50 318 LYS A O 1
ATOM 2539 N N . ASP A 1 319 ? -7.508 6.547 -4.967 1.00 75.69 319 ASP A N 1
ATOM 2540 C CA . ASP A 1 319 ? -7.093 5.147 -4.929 1.00 75.69 319 ASP A CA 1
ATOM 2541 C C . ASP A 1 319 ? -8.284 4.195 -5.105 1.00 75.69 319 ASP A C 1
ATOM 2543 O O . ASP A 1 319 ? -8.157 3.185 -5.799 1.00 75.69 319 ASP A O 1
ATOM 2547 N N . SER A 1 320 ? -9.473 4.521 -4.573 1.00 77.81 320 SER A N 1
ATOM 2548 C CA . SER A 1 320 ? -10.672 3.689 -4.777 1.00 77.81 320 SER A CA 1
ATOM 2549 C C . SER A 1 320 ? -11.154 3.703 -6.232 1.00 77.81 320 SER A C 1
ATOM 2551 O O . SER A 1 320 ? -11.601 2.673 -6.734 1.00 77.81 320 SER A O 1
ATOM 2553 N N . VAL A 1 321 ? -10.947 4.812 -6.953 1.00 74.62 321 VAL A N 1
ATOM 2554 C CA . VAL A 1 321 ? -11.187 4.926 -8.407 1.00 74.62 321 VAL A CA 1
ATOM 2555 C C . VAL A 1 321 ? -10.239 4.040 -9.227 1.00 74.62 321 VAL A C 1
ATOM 2557 O O . VAL A 1 321 ? -10.630 3.505 -10.267 1.00 74.62 321 VAL A O 1
ATOM 2560 N N . LEU A 1 322 ? -8.999 3.852 -8.765 1.00 71.75 322 LEU A N 1
ATOM 2561 C CA . LEU A 1 322 ? -8.007 2.974 -9.401 1.00 71.75 322 LEU A CA 1
ATOM 2562 C C . LEU A 1 322 ? -8.128 1.506 -8.942 1.00 71.75 322 LEU A C 1
ATOM 2564 O O . LEU A 1 322 ? -7.625 0.598 -9.614 1.00 71.75 322 LEU A O 1
ATOM 2568 N N . SER A 1 323 ? -8.814 1.253 -7.824 1.00 70.69 323 SER A N 1
ATOM 2569 C CA . SER A 1 323 ? -9.009 -0.076 -7.249 1.00 70.69 323 SER A CA 1
ATOM 2570 C C . SER A 1 323 ? -9.970 -0.935 -8.071 1.00 70.69 323 SER A C 1
ATOM 2572 O O . SER A 1 323 ? -11.158 -0.649 -8.232 1.00 70.69 323 SER A O 1
ATOM 2574 N N . ARG A 1 324 ? -9.466 -2.085 -8.530 1.00 69.38 324 ARG A N 1
ATOM 2575 C CA . ARG A 1 324 ? -10.276 -3.098 -9.226 1.00 69.38 324 ARG A CA 1
ATOM 2576 C C . ARG A 1 324 ? -11.308 -3.775 -8.318 1.00 69.38 324 ARG A C 1
ATOM 2578 O O . ARG A 1 324 ? -12.263 -4.339 -8.842 1.00 69.38 324 ARG A O 1
ATOM 2585 N N . TYR A 1 325 ? -11.116 -3.735 -6.999 1.00 72.06 325 TYR A N 1
ATOM 2586 C CA . TYR A 1 325 ? -12.035 -4.334 -6.029 1.00 72.06 325 TYR A CA 1
ATOM 2587 C C . TYR A 1 325 ? -13.238 -3.422 -5.798 1.00 72.06 325 TYR A C 1
ATOM 2589 O O . TYR A 1 325 ? -14.349 -3.812 -6.152 1.00 72.06 325 TYR A O 1
ATOM 2597 N N . CYS A 1 326 ? -12.994 -2.162 -5.419 1.00 74.50 326 CYS A N 1
ATOM 2598 C CA . CYS A 1 326 ? -14.034 -1.141 -5.268 1.00 74.50 326 CYS A CA 1
ATOM 2599 C C . CYS A 1 326 ? -14.864 -0.999 -6.554 1.00 74.50 326 CYS A C 1
ATOM 2601 O O . CYS A 1 326 ? -16.090 -0.970 -6.503 1.00 74.50 326 CYS A O 1
ATOM 2603 N N . LYS A 1 327 ? -14.222 -1.014 -7.735 1.00 76.94 327 LYS A N 1
ATOM 2604 C CA . LYS A 1 327 ? -14.964 -1.041 -9.003 1.00 76.94 327 LYS A CA 1
ATOM 2605 C C . LYS A 1 327 ? -15.866 -2.280 -9.139 1.00 76.94 327 LYS A C 1
ATOM 2607 O O . LYS A 1 327 ? -17.039 -2.126 -9.456 1.00 76.94 327 LYS A O 1
ATOM 2612 N N . ARG A 1 328 ? -15.350 -3.490 -8.890 1.00 75.44 328 ARG A N 1
ATOM 2613 C CA . ARG A 1 328 ? -16.124 -4.748 -8.977 1.00 75.44 328 ARG A CA 1
ATOM 2614 C C . ARG A 1 328 ? -17.317 -4.763 -8.012 1.00 75.44 328 ARG A C 1
ATOM 2616 O O . ARG A 1 328 ? -18.372 -5.277 -8.369 1.00 75.44 328 ARG A O 1
ATOM 2623 N N . GLU A 1 329 ? -17.154 -4.207 -6.814 1.00 79.69 329 GLU A N 1
ATOM 2624 C CA . GLU A 1 329 ? -18.228 -4.048 -5.824 1.00 79.69 329 GLU A CA 1
ATOM 2625 C C . GLU A 1 329 ? -19.316 -3.084 -6.307 1.00 79.69 329 GLU A C 1
ATOM 2627 O O . GLU A 1 329 ? -20.499 -3.405 -6.206 1.00 79.69 329 GLU A O 1
ATOM 2632 N N . LEU A 1 330 ? -18.934 -1.931 -6.865 1.00 82.62 330 LEU A N 1
ATOM 2633 C CA . LEU A 1 330 ? -19.878 -0.930 -7.372 1.00 82.62 330 LEU A CA 1
ATOM 2634 C C . LEU A 1 330 ? -20.601 -1.393 -8.644 1.00 82.62 330 LEU A C 1
ATOM 2636 O O . LEU A 1 330 ? -21.811 -1.193 -8.747 1.00 82.62 330 LEU A O 1
ATOM 2640 N N . ASP A 1 331 ? -19.895 -2.059 -9.562 1.00 80.38 331 ASP A N 1
ATOM 2641 C CA . ASP A 1 331 ? -20.488 -2.688 -10.748 1.00 80.38 331 ASP A CA 1
ATOM 2642 C C . ASP A 1 331 ? -21.543 -3.737 -10.308 1.00 80.38 331 ASP A C 1
ATOM 2644 O O . ASP A 1 331 ? -22.697 -3.677 -10.735 1.00 80.38 331 ASP A O 1
ATOM 2648 N N . TYR A 1 332 ? -21.213 -4.623 -9.353 1.00 81.75 332 TYR A N 1
ATOM 2649 C CA . TYR A 1 332 ? -22.154 -5.625 -8.817 1.00 81.75 332 TYR A CA 1
ATOM 2650 C C . TYR A 1 332 ? -23.331 -5.005 -8.044 1.00 81.75 332 TYR A C 1
ATOM 2652 O O . TYR A 1 332 ? -24.471 -5.450 -8.181 1.00 81.75 332 TYR A O 1
ATOM 2660 N N . ALA A 1 333 ? -23.092 -3.960 -7.247 1.00 83.50 333 ALA A N 1
ATOM 2661 C CA . ALA A 1 333 ? -24.145 -3.235 -6.538 1.00 83.50 333 ALA A CA 1
ATOM 2662 C C . ALA A 1 333 ? -25.138 -2.574 -7.510 1.00 83.50 333 ALA A C 1
ATOM 2664 O O . ALA A 1 333 ? -26.350 -2.634 -7.291 1.00 83.50 333 ALA A O 1
ATOM 2665 N N . ASN A 1 334 ? -24.641 -1.995 -8.606 1.00 82.62 334 ASN A N 1
ATOM 2666 C CA . ASN A 1 334 ? -25.460 -1.434 -9.678 1.00 82.62 334 ASN A CA 1
ATOM 2667 C C . ASN A 1 334 ? -26.297 -2.517 -10.391 1.00 82.62 334 ASN A C 1
ATOM 2669 O O . ASN A 1 334 ? -27.507 -2.339 -10.573 1.00 82.62 334 ASN A O 1
ATOM 2673 N N . ASP A 1 335 ? -25.688 -3.660 -10.718 1.00 83.31 335 ASP A N 1
ATOM 2674 C CA . ASP A 1 335 ? -26.370 -4.808 -11.337 1.00 83.31 335 ASP A CA 1
ATOM 2675 C C . ASP A 1 335 ? -27.456 -5.407 -10.426 1.00 83.31 335 ASP A C 1
ATOM 2677 O O . ASP A 1 335 ? -28.510 -5.829 -10.901 1.00 83.31 335 ASP A O 1
ATOM 2681 N N . LYS A 1 336 ? -27.252 -5.379 -9.101 1.00 84.31 336 LYS A N 1
ATOM 2682 C CA . LYS A 1 336 ? -28.264 -5.735 -8.087 1.00 84.31 336 LYS A CA 1
ATOM 2683 C C . LYS A 1 336 ? -29.231 -4.595 -7.735 1.00 84.31 336 LYS A C 1
ATOM 2685 O O . LYS A 1 336 ? -29.999 -4.718 -6.780 1.00 84.31 336 LYS A O 1
ATOM 2690 N N . HIS A 1 337 ? -29.203 -3.495 -8.491 1.00 84.50 337 HIS A N 1
ATOM 2691 C CA . HIS A 1 337 ? -30.044 -2.300 -8.326 1.00 84.50 337 HIS A CA 1
ATOM 2692 C C . HIS A 1 337 ? -30.058 -1.763 -6.883 1.00 84.50 337 HIS A C 1
ATOM 2694 O O . HIS A 1 337 ? -31.084 -1.333 -6.340 1.00 84.50 337 HIS A O 1
ATOM 2700 N N . LYS A 1 338 ? -28.891 -1.811 -6.237 1.00 85.38 338 LYS A N 1
ATOM 2701 C CA . LYS A 1 338 ? -28.672 -1.303 -4.886 1.00 85.38 338 LYS A CA 1
ATOM 2702 C C . LYS A 1 338 ? -28.522 0.213 -4.920 1.00 85.38 338 LYS A C 1
ATOM 2704 O O . LYS A 1 338 ? -27.982 0.793 -5.858 1.00 85.38 338 LYS A O 1
ATOM 2709 N N . GLN A 1 339 ? -29.002 0.856 -3.862 1.00 85.69 339 GLN A N 1
ATOM 2710 C CA . GLN A 1 339 ? -28.841 2.290 -3.664 1.00 85.69 339 GLN A CA 1
ATOM 2711 C C . GLN A 1 339 ? -27.354 2.590 -3.437 1.00 85.69 339 GLN A C 1
ATOM 2713 O O . GLN A 1 339 ? -26.825 2.179 -2.410 1.00 85.69 339 GLN A O 1
ATOM 2718 N N . ILE A 1 340 ? -26.685 3.298 -4.348 1.00 87.75 340 ILE A N 1
ATOM 2719 C CA . ILE A 1 340 ? -25.296 3.741 -4.149 1.00 87.75 340 ILE A CA 1
ATOM 2720 C C . ILE A 1 340 ? -25.303 5.184 -3.629 1.00 87.75 340 ILE A C 1
ATOM 2722 O O . ILE A 1 340 ? -25.868 6.076 -4.265 1.00 87.75 340 ILE A O 1
ATOM 2726 N N . ILE A 1 341 ? -24.680 5.409 -2.471 1.00 89.25 341 ILE A N 1
ATOM 2727 C CA . ILE A 1 341 ? -24.544 6.712 -1.808 1.00 89.25 341 ILE A CA 1
ATOM 2728 C C . ILE A 1 341 ? -23.065 7.132 -1.875 1.00 89.25 341 ILE A C 1
ATOM 2730 O O . ILE A 1 341 ? -22.250 6.587 -1.126 1.00 89.25 341 ILE A O 1
ATOM 2734 N N . PRO A 1 342 ? -22.680 8.063 -2.770 1.00 87.25 342 PRO A N 1
ATOM 2735 C CA . PRO A 1 342 ? -21.289 8.475 -2.916 1.00 87.25 342 PRO A CA 1
ATOM 2736 C C . PRO A 1 342 ? -20.840 9.418 -1.789 1.00 87.25 342 PRO A C 1
ATOM 2738 O O . PRO A 1 342 ? -21.456 10.455 -1.525 1.00 87.25 342 PRO A O 1
ATOM 2741 N N . VAL A 1 343 ? -19.716 9.080 -1.162 1.00 89.62 343 VAL A N 1
ATOM 2742 C CA . VAL A 1 343 ? -18.994 9.892 -0.175 1.00 89.62 343 VAL A CA 1
ATOM 2743 C C . VAL A 1 343 ? -17.619 10.206 -0.753 1.00 89.62 343 VAL A C 1
ATOM 2745 O O . VAL A 1 343 ? -16.922 9.303 -1.197 1.00 89.62 343 VAL A O 1
ATOM 2748 N N . ARG A 1 344 ? -17.217 11.475 -0.804 1.00 86.31 344 ARG A N 1
ATOM 2749 C CA . ARG A 1 344 ? -16.044 11.923 -1.571 1.00 86.31 344 ARG A CA 1
ATOM 2750 C C . ARG A 1 344 ? -14.909 12.372 -0.652 1.00 86.31 344 ARG A C 1
ATOM 2752 O O . ARG A 1 344 ? -15.070 13.343 0.083 1.00 86.31 344 ARG A O 1
ATOM 2759 N N . LEU A 1 345 ? -13.771 11.685 -0.735 1.00 84.69 345 LEU A N 1
ATOM 2760 C CA . LEU A 1 345 ? -12.586 11.884 0.109 1.00 84.69 345 LEU A CA 1
ATOM 2761 C C . LEU A 1 345 ? -11.481 12.725 -0.552 1.00 84.69 345 LEU A C 1
ATOM 2763 O O . LEU A 1 345 ? -10.536 13.120 0.123 1.00 84.69 345 LEU A O 1
ATOM 2767 N N . THR A 1 346 ? -11.610 13.066 -1.838 1.00 74.31 346 THR A N 1
ATOM 2768 C CA . THR A 1 346 ? -10.716 14.011 -2.533 1.00 74.31 346 THR A CA 1
ATOM 2769 C C . THR A 1 346 ? -11.475 15.230 -3.054 1.00 74.31 346 THR A C 1
ATOM 2771 O O . THR A 1 346 ? -12.529 15.102 -3.678 1.00 74.31 346 THR A O 1
ATOM 2774 N N . ASP A 1 347 ? -10.923 16.419 -2.845 1.00 64.44 347 ASP A N 1
ATOM 2775 C CA . ASP A 1 347 ? -11.397 17.684 -3.418 1.00 64.44 347 ASP A CA 1
ATOM 2776 C C . ASP A 1 347 ? -11.159 17.756 -4.941 1.00 64.44 347 ASP A C 1
ATOM 2778 O O . ASP A 1 347 ? -12.022 18.222 -5.689 1.00 64.44 347 ASP A O 1
ATOM 2782 N N . LEU A 1 348 ? -10.041 17.202 -5.419 1.00 53.81 348 LEU A N 1
ATOM 2783 C CA . LEU A 1 348 ? -9.705 17.084 -6.842 1.00 53.81 348 LEU A CA 1
ATOM 2784 C C . LEU A 1 348 ? -10.750 16.265 -7.642 1.00 53.81 348 LEU A C 1
ATOM 2786 O O . LEU A 1 348 ? -11.330 15.322 -7.089 1.00 53.81 348 LEU A O 1
ATOM 2790 N N . PRO A 1 349 ? -11.000 16.588 -8.933 1.00 52.84 349 PRO A N 1
ATOM 2791 C CA . PRO A 1 349 ? -11.814 15.771 -9.848 1.00 52.84 349 PRO A CA 1
ATOM 2792 C C . PRO A 1 349 ? -11.269 14.346 -10.028 1.00 52.84 349 PRO A C 1
ATOM 2794 O O . PRO A 1 349 ? -10.061 14.128 -9.908 1.00 52.84 349 PRO A O 1
ATOM 2797 N N . THR A 1 350 ? -12.136 13.378 -10.344 1.00 53.09 350 THR A N 1
ATOM 2798 C CA . THR A 1 350 ? -11.781 11.946 -10.354 1.00 53.09 350 THR A CA 1
ATOM 2799 C C . THR A 1 350 ? -11.834 11.349 -11.764 1.00 53.09 350 THR A C 1
ATOM 2801 O O . THR A 1 350 ? -12.924 11.061 -12.255 1.00 53.09 350 THR A O 1
ATOM 2804 N N . PRO A 1 351 ? -10.690 11.103 -12.433 1.00 48.00 351 PRO A N 1
ATOM 2805 C CA . PRO A 1 351 ? -10.686 10.773 -13.856 1.00 48.00 351 PRO A CA 1
ATOM 2806 C C . PRO A 1 351 ? -11.558 9.565 -14.239 1.00 48.00 351 PRO A C 1
ATOM 2808 O O . PRO A 1 351 ? -11.268 8.425 -13.876 1.00 48.00 351 PRO A O 1
ATOM 2811 N N . GLY A 1 352 ? -12.580 9.805 -15.065 1.00 55.44 352 GLY A N 1
ATOM 2812 C CA . GLY A 1 352 ? -13.353 8.759 -15.737 1.00 55.44 352 GLY A CA 1
ATOM 2813 C C . GLY A 1 352 ? -14.737 8.509 -15.134 1.00 55.44 352 GLY A C 1
ATOM 2814 O O . GLY A 1 352 ? -15.537 9.426 -14.980 1.00 55.44 352 GLY A O 1
ATOM 2815 N N . ALA A 1 353 ? -15.069 7.241 -14.874 1.00 46.31 353 ALA A N 1
ATOM 2816 C CA . ALA A 1 353 ? -16.450 6.820 -14.611 1.00 46.31 353 ALA A CA 1
ATOM 2817 C C . ALA A 1 353 ? -17.064 7.401 -13.319 1.00 46.31 353 ALA A C 1
ATOM 2819 O O . ALA A 1 353 ? -18.284 7.544 -13.239 1.00 46.31 353 ALA A O 1
ATOM 2820 N N . THR A 1 354 ? -16.257 7.782 -12.325 1.00 50.03 354 THR A N 1
ATOM 2821 C CA . THR A 1 354 ? -16.760 8.433 -11.104 1.00 50.03 354 THR A CA 1
ATOM 2822 C C . THR A 1 354 ? -17.178 9.883 -11.311 1.00 50.03 354 THR A C 1
ATOM 2824 O O . THR A 1 354 ? -18.084 10.336 -10.611 1.00 50.03 354 THR A O 1
ATOM 2827 N N . ASP A 1 355 ? -16.643 10.587 -12.311 1.00 50.00 355 ASP A N 1
ATOM 2828 C CA . ASP A 1 355 ? -17.188 11.892 -12.700 1.00 50.00 355 ASP A CA 1
ATOM 2829 C C . ASP A 1 355 ? -18.610 11.732 -13.285 1.00 50.00 355 ASP A C 1
ATOM 2831 O O . ASP A 1 355 ? -19.451 12.595 -13.064 1.00 50.00 355 ASP A O 1
ATOM 2835 N N . PHE A 1 356 ? -18.958 10.598 -13.918 1.00 47.47 356 PHE A N 1
ATOM 2836 C CA . PHE A 1 356 ? -20.349 10.306 -14.321 1.00 47.47 356 PHE A CA 1
ATOM 2837 C C . PHE A 1 356 ? -21.251 9.924 -13.133 1.00 47.47 356 PHE A C 1
ATOM 2839 O O . PHE A 1 356 ? -22.404 10.342 -13.083 1.00 47.47 356 PHE A O 1
ATOM 2846 N N . LEU A 1 357 ? -20.733 9.182 -12.144 1.00 48.50 357 LEU A N 1
ATOM 2847 C CA . LEU A 1 357 ? -21.475 8.857 -10.912 1.00 48.50 357 LEU A CA 1
ATOM 2848 C C . LEU A 1 357 ? -21.696 10.073 -9.991 1.00 48.50 357 LEU A C 1
ATOM 2850 O O . LEU A 1 357 ? -22.618 10.056 -9.175 1.00 48.50 357 LEU A O 1
ATOM 2854 N N . THR A 1 358 ? -20.871 11.118 -10.110 1.00 48.69 358 THR A N 1
ATOM 2855 C CA . THR A 1 358 ? -20.976 12.359 -9.317 1.00 48.69 358 THR A CA 1
ATOM 2856 C C . THR A 1 358 ? -21.547 13.552 -10.096 1.00 48.69 358 THR A C 1
ATOM 2858 O O . THR A 1 358 ? -21.992 14.521 -9.479 1.00 48.69 358 THR A O 1
ATOM 2861 N N . ALA A 1 359 ? -21.628 13.490 -11.430 1.00 41.03 359 ALA A N 1
ATOM 2862 C CA . ALA A 1 359 ? -22.284 14.507 -12.249 1.00 41.03 359 ALA A CA 1
ATOM 2863 C C . ALA A 1 359 ? -23.803 14.551 -11.996 1.00 41.03 359 ALA A C 1
ATOM 2865 O O . ALA A 1 359 ? -24.559 13.668 -12.395 1.00 41.03 359 ALA A O 1
ATOM 2866 N N . GLY A 1 360 ? -24.268 15.635 -11.370 1.00 47.97 360 GLY A N 1
ATOM 2867 C CA . GLY A 1 360 ? -25.696 15.946 -11.242 1.00 47.97 360 GLY A CA 1
ATOM 2868 C C . GLY A 1 360 ? -26.446 15.235 -10.109 1.00 47.97 360 GLY A C 1
ATOM 2869 O O . GLY A 1 360 ? -27.672 15.333 -10.061 1.00 47.97 360 GLY A O 1
ATOM 2870 N N . LYS A 1 361 ? -25.757 14.556 -9.179 1.00 51.62 361 LYS A N 1
ATOM 2871 C CA . LYS A 1 361 ? -26.364 13.994 -7.955 1.00 51.62 361 LYS A CA 1
ATOM 2872 C C . LYS A 1 361 ? -25.545 14.294 -6.699 1.00 51.62 361 LYS A C 1
ATOM 2874 O O . LYS A 1 361 ? -24.347 14.549 -6.763 1.00 51.62 361 LYS A O 1
ATOM 2879 N N . LEU A 1 362 ? -26.225 14.278 -5.550 1.00 60.91 362 LEU A N 1
ATOM 2880 C CA . LEU A 1 362 ? -25.642 14.621 -4.254 1.00 60.91 362 LEU A CA 1
ATOM 2881 C C . LEU A 1 362 ? -24.633 13.557 -3.801 1.00 60.91 362 LEU A C 1
ATOM 2883 O O . LEU A 1 362 ? -25.020 12.449 -3.433 1.00 60.91 362 LEU A O 1
ATOM 2887 N N . TYR A 1 363 ? -23.356 13.930 -3.758 1.00 73.06 363 TYR A N 1
ATOM 2888 C CA . TYR A 1 363 ? -22.340 13.249 -2.960 1.00 73.06 363 TYR A CA 1
ATOM 2889 C C . TYR A 1 363 ? -22.147 13.969 -1.622 1.00 73.06 363 TYR A C 1
ATOM 2891 O O . TYR A 1 363 ? -22.375 15.175 -1.518 1.00 73.06 363 TYR A O 1
ATOM 2899 N N . VAL A 1 364 ? -21.696 13.246 -0.596 1.00 83.19 364 VAL A N 1
ATOM 2900 C CA . VAL A 1 364 ? -21.284 13.852 0.681 1.00 83.19 364 VAL A CA 1
ATOM 2901 C C . VAL A 1 364 ? -19.768 14.059 0.658 1.00 83.19 364 VAL A C 1
ATOM 2903 O O . VAL A 1 364 ? -19.038 13.070 0.649 1.00 83.19 364 VAL A O 1
ATOM 2906 N N . PRO A 1 365 ? -19.248 15.295 0.630 1.00 84.12 365 PRO A N 1
ATOM 2907 C CA . PRO A 1 365 ? -17.811 15.513 0.738 1.00 84.12 365 PRO A CA 1
ATOM 2908 C C . PRO A 1 365 ? -17.342 15.317 2.189 1.00 84.12 365 PRO A C 1
ATOM 2910 O O . PRO A 1 365 ? -17.934 15.861 3.117 1.00 84.12 365 PRO A O 1
ATOM 2913 N N . LEU A 1 366 ? -16.277 14.534 2.364 1.00 86.19 366 LEU A N 1
ATOM 2914 C CA . LEU A 1 366 ? -15.548 14.293 3.619 1.00 86.19 366 LEU A CA 1
ATOM 2915 C C . LEU A 1 366 ? -14.024 14.258 3.362 1.00 86.19 366 LEU A C 1
ATOM 2917 O O . LEU A 1 366 ? -13.288 13.527 4.017 1.00 86.19 366 LEU A O 1
ATOM 2921 N N . TYR A 1 367 ? -13.548 15.034 2.384 1.00 82.06 367 TYR A N 1
ATOM 2922 C CA . TYR A 1 367 ? -12.116 15.240 2.142 1.00 82.06 367 TYR A CA 1
ATOM 2923 C C . TYR A 1 367 ? -11.432 15.938 3.340 1.00 82.06 367 TYR A C 1
ATOM 2925 O O . TYR A 1 367 ? -12.132 16.585 4.127 1.00 82.06 367 TYR A O 1
ATOM 2933 N N . PRO A 1 368 ? -10.093 15.850 3.503 1.00 79.19 368 PRO A N 1
ATOM 2934 C CA . PRO A 1 368 ? -9.401 16.229 4.743 1.00 79.19 368 PRO A CA 1
ATOM 2935 C C . PRO A 1 368 ? -9.769 17.603 5.323 1.00 79.19 368 PRO A C 1
ATOM 2937 O O . PRO A 1 368 ? -10.073 17.701 6.505 1.00 79.19 368 PRO A O 1
ATOM 2940 N N . SER A 1 369 ? -9.889 18.652 4.503 1.00 75.31 369 SER A N 1
ATOM 2941 C CA . SER A 1 369 ? -10.258 20.000 4.979 1.00 75.31 369 SER A CA 1
ATOM 2942 C C . SER A 1 369 ? -11.694 20.138 5.525 1.00 75.31 369 SER A C 1
ATOM 2944 O O . SER A 1 369 ? -11.980 21.095 6.246 1.00 75.31 369 SER A O 1
ATOM 2946 N N . ILE A 1 370 ? -12.590 19.186 5.235 1.00 79.44 370 ILE A N 1
ATOM 2947 C CA . ILE A 1 370 ? -13.877 19.014 5.933 1.00 79.44 370 ILE A CA 1
ATOM 2948 C C . ILE A 1 370 ? -13.714 18.089 7.139 1.00 79.44 370 ILE A C 1
ATOM 2950 O O . ILE A 1 370 ? -14.279 18.368 8.193 1.00 79.44 370 ILE A O 1
ATOM 2954 N N . TRP A 1 371 ? -12.969 16.991 6.991 1.00 84.06 371 TRP A N 1
ATOM 2955 C CA . TRP A 1 371 ? -12.813 15.982 8.038 1.00 84.06 371 TRP A CA 1
ATOM 2956 C C . TRP A 1 371 ? -12.109 16.529 9.286 1.00 84.06 371 TRP A C 1
ATOM 2958 O O . TRP A 1 371 ? -12.600 16.352 10.400 1.00 84.06 371 TRP A O 1
ATOM 2968 N N . ASP A 1 372 ? -11.012 17.259 9.118 1.00 80.81 372 ASP A N 1
ATOM 2969 C CA . ASP A 1 372 ? -10.219 17.802 10.225 1.00 80.81 372 ASP A CA 1
ATOM 2970 C C . ASP A 1 372 ? -10.903 19.009 10.900 1.00 80.81 372 ASP A C 1
ATOM 2972 O O . ASP A 1 372 ? -10.562 19.389 12.021 1.00 80.81 372 ASP A O 1
ATOM 2976 N N . ASN A 1 373 ? -11.931 19.586 10.265 1.00 83.25 373 ASN A N 1
ATOM 2977 C CA . ASN A 1 373 ? -12.758 20.640 10.842 1.00 83.25 373 ASN A CA 1
ATOM 2978 C C . ASN A 1 373 ? -13.961 20.043 11.586 1.00 83.25 373 ASN A C 1
ATOM 2980 O O . ASN A 1 373 ? -14.917 19.560 10.983 1.00 83.25 373 ASN A O 1
ATOM 2984 N N . ASP A 1 374 ? -13.949 20.137 12.914 1.00 75.00 374 ASP A N 1
ATOM 2985 C CA . ASP A 1 374 ? -14.957 19.525 13.785 1.00 75.00 374 ASP A CA 1
ATOM 2986 C C . ASP A 1 374 ? -16.412 19.929 13.475 1.00 75.00 374 ASP A C 1
ATOM 2988 O O . ASP A 1 374 ? -17.322 19.107 13.597 1.00 75.00 374 ASP A O 1
ATOM 2992 N N . THR A 1 375 ? -16.636 21.175 13.048 1.00 81.56 375 THR A N 1
ATOM 2993 C CA . THR A 1 375 ? -17.965 21.696 12.692 1.00 81.56 375 THR A CA 1
ATOM 2994 C C . THR A 1 375 ? -18.415 21.169 11.333 1.00 81.56 375 THR A C 1
ATOM 2996 O O . THR A 1 375 ? -19.519 20.635 11.227 1.00 81.56 375 THR A O 1
ATOM 2999 N N . LEU A 1 376 ? -17.554 21.255 10.312 1.00 77.38 376 LEU A N 1
ATOM 3000 C CA . LEU A 1 376 ? -17.871 20.769 8.965 1.00 77.38 376 LEU A CA 1
ATOM 3001 C C . LEU A 1 376 ? -18.033 19.244 8.952 1.00 77.38 376 LEU A C 1
ATOM 3003 O O . LEU A 1 376 ? -18.996 18.745 8.373 1.00 77.38 376 LEU A O 1
ATOM 3007 N N . ARG A 1 377 ? -17.174 18.492 9.655 1.00 88.75 377 ARG A N 1
ATOM 3008 C CA . ARG A 1 377 ? -17.315 17.037 9.817 1.00 88.75 377 ARG A CA 1
ATOM 3009 C C . ARG A 1 377 ? -18.686 16.680 10.395 1.00 88.75 377 ARG A C 1
ATOM 3011 O O . ARG A 1 377 ? -19.366 15.819 9.843 1.00 88.75 377 ARG A O 1
ATOM 3018 N N . LYS A 1 378 ? -19.138 17.366 11.453 1.00 86.50 378 LYS A N 1
ATOM 3019 C CA . LYS A 1 378 ? -20.475 17.160 12.047 1.00 86.50 378 LYS A CA 1
ATOM 3020 C C . LYS A 1 378 ? -21.610 17.520 11.082 1.00 86.50 378 LYS A C 1
ATOM 3022 O O . LYS A 1 378 ? -22.581 16.771 10.993 1.00 86.50 378 LYS A O 1
ATOM 3027 N N . GLU A 1 379 ? -21.486 18.614 10.332 1.00 86.50 379 GLU A N 1
ATOM 3028 C CA . GLU A 1 379 ? -22.485 19.025 9.336 1.00 86.50 379 GLU A CA 1
ATOM 3029 C C . GLU A 1 379 ? -22.608 18.003 8.191 1.00 86.50 379 GLU A C 1
ATOM 3031 O O . GLU A 1 379 ? -23.708 17.535 7.886 1.00 86.50 379 GLU A O 1
ATOM 3036 N N . HIS A 1 380 ? -21.482 17.585 7.609 1.00 87.31 380 HIS A N 1
ATOM 3037 C CA . HIS A 1 380 ? -21.445 16.650 6.485 1.00 87.31 380 HIS A CA 1
ATOM 3038 C C . HIS A 1 380 ? -21.818 15.215 6.876 1.00 87.31 380 HIS A C 1
ATOM 3040 O O . HIS A 1 380 ? -22.534 14.552 6.123 1.00 87.31 380 HIS A O 1
ATOM 3046 N N . LEU A 1 381 ? -21.473 14.764 8.084 1.00 90.25 381 LEU A N 1
ATOM 3047 C CA . LEU A 1 381 ? -22.044 13.542 8.661 1.00 90.25 381 LEU A CA 1
ATOM 3048 C C . LEU A 1 381 ? -23.568 13.662 8.858 1.00 90.25 381 LEU A C 1
ATOM 3050 O O . LEU A 1 381 ? -24.305 12.715 8.580 1.00 90.25 381 LEU A O 1
ATOM 3054 N N . GLY A 1 382 ? -24.069 14.842 9.235 1.00 87.69 382 GLY A N 1
ATOM 3055 C CA . GLY A 1 382 ? -25.502 15.143 9.268 1.00 87.69 382 GLY A CA 1
ATOM 3056 C C . GLY A 1 382 ? -26.183 15.075 7.892 1.00 87.69 382 GLY A C 1
ATOM 3057 O O . GLY A 1 382 ? -27.324 14.616 7.800 1.00 87.69 382 GLY A O 1
ATOM 3058 N N . TYR A 1 383 ? -25.505 15.475 6.810 1.00 86.31 383 TYR A N 1
ATOM 3059 C CA . TYR A 1 383 ? -25.993 15.258 5.440 1.00 86.31 383 TYR A CA 1
ATOM 3060 C C . TYR A 1 383 ? -25.956 13.778 5.034 1.00 86.31 383 TYR A C 1
ATOM 3062 O O . TYR A 1 383 ? -26.892 13.319 4.381 1.00 86.31 383 TYR A O 1
ATOM 3070 N N . LEU A 1 384 ? -24.953 13.006 5.466 1.00 89.06 384 LEU A N 1
ATOM 3071 C CA . LEU A 1 384 ? -24.901 11.559 5.224 1.00 89.06 384 LEU A CA 1
ATOM 3072 C C . LEU A 1 384 ? -26.093 10.831 5.861 1.00 89.06 384 LEU A C 1
ATOM 3074 O O . LEU A 1 384 ? -26.775 10.078 5.168 1.00 89.06 384 LEU A O 1
ATOM 3078 N N . LEU A 1 385 ? -26.413 11.117 7.129 1.00 89.12 385 LEU A N 1
ATOM 3079 C CA . LEU A 1 385 ? -27.599 10.563 7.800 1.00 89.12 385 LEU A CA 1
ATOM 3080 C C . LEU A 1 385 ? -28.897 10.906 7.049 1.00 89.12 385 LEU A C 1
ATOM 3082 O O . LEU A 1 385 ? -29.732 10.030 6.820 1.00 89.12 385 LEU A O 1
ATOM 3086 N N . LYS A 1 386 ? -29.053 12.165 6.614 1.00 85.19 386 LYS A N 1
ATOM 3087 C CA . LYS A 1 386 ? -30.218 12.617 5.831 1.00 85.19 386 LYS A CA 1
ATOM 3088 C C . LYS A 1 386 ? -30.320 11.914 4.477 1.00 85.19 386 LYS A C 1
ATOM 3090 O O . LYS A 1 386 ? -31.428 11.569 4.078 1.00 85.19 386 LYS A O 1
ATOM 3095 N N . ASN A 1 387 ? -29.204 11.688 3.786 1.00 84.12 387 ASN A N 1
ATOM 3096 C CA . ASN A 1 387 ? -29.179 10.979 2.504 1.00 84.12 387 ASN A CA 1
ATOM 3097 C C . ASN A 1 387 ? -29.506 9.488 2.676 1.00 84.12 387 ASN A C 1
ATOM 3099 O O . ASN A 1 387 ? -30.287 8.947 1.903 1.00 84.12 387 ASN A O 1
ATOM 3103 N N . ILE A 1 388 ? -28.987 8.826 3.715 1.00 85.75 388 ILE A N 1
ATOM 3104 C CA . ILE A 1 388 ? -29.335 7.426 4.002 1.00 85.75 388 ILE A CA 1
ATOM 3105 C C . ILE A 1 388 ? -30.833 7.306 4.322 1.00 85.75 388 ILE A C 1
ATOM 3107 O O . ILE A 1 388 ? -31.522 6.465 3.743 1.00 85.75 388 ILE A O 1
ATOM 3111 N N . ALA A 1 389 ? -31.365 8.169 5.192 1.00 79.88 389 ALA A N 1
ATOM 3112 C CA . ALA A 1 389 ? -32.769 8.121 5.596 1.00 79.88 389 ALA A CA 1
ATOM 3113 C C . ALA A 1 389 ? -33.731 8.481 4.449 1.00 79.88 389 ALA A C 1
ATOM 3115 O O . ALA A 1 389 ? -34.708 7.771 4.223 1.00 79.88 389 ALA A O 1
ATOM 3116 N N . SER A 1 390 ? -33.456 9.550 3.693 1.00 72.56 390 SER A N 1
ATOM 3117 C CA . SER A 1 390 ? -34.344 10.002 2.612 1.00 72.56 390 SER A CA 1
ATOM 3118 C C . SER A 1 390 ? -34.415 9.027 1.438 1.00 72.56 390 SER A C 1
ATOM 3120 O O . SER A 1 390 ? -35.431 8.992 0.749 1.00 72.56 390 SER A O 1
ATOM 3122 N N . GLU A 1 391 ? -33.374 8.221 1.223 1.00 65.19 391 GLU A N 1
ATOM 3123 C CA . GLU A 1 391 ? -33.332 7.210 0.168 1.00 65.19 391 GLU A CA 1
ATOM 3124 C C . GLU A 1 391 ? -33.876 5.844 0.622 1.00 65.19 391 GLU A C 1
ATOM 3126 O O . GLU A 1 391 ? -34.640 5.221 -0.112 1.00 65.19 391 GLU A O 1
ATOM 3131 N N . THR A 1 392 ? -33.565 5.388 1.842 1.00 62.44 392 THR A N 1
ATOM 3132 C CA . THR A 1 392 ? -34.062 4.087 2.345 1.00 62.44 392 THR A CA 1
ATOM 3133 C C . THR A 1 392 ? -35.567 4.066 2.640 1.00 62.44 392 THR A C 1
ATOM 3135 O O . THR A 1 392 ? -36.166 2.995 2.615 1.00 62.44 392 THR A O 1
ATOM 3138 N N . VAL A 1 393 ? -36.201 5.230 2.828 1.00 55.41 393 VAL A N 1
ATOM 3139 C CA . VAL A 1 393 ? -37.661 5.389 3.022 1.00 55.41 393 VAL A CA 1
ATOM 3140 C C . VAL A 1 393 ? -38.465 5.348 1.700 1.00 55.41 393 VAL A C 1
ATOM 3142 O O . VAL A 1 393 ? -39.691 5.385 1.721 1.00 55.41 393 VAL A O 1
ATOM 3145 N N . LYS A 1 394 ? -37.818 5.233 0.528 1.00 49.50 394 LYS A N 1
ATOM 3146 C CA . LYS A 1 394 ? -38.490 5.176 -0.794 1.00 49.50 394 LYS A CA 1
ATOM 3147 C C . LYS A 1 394 ? -38.883 3.757 -1.258 1.00 49.50 394 LYS A C 1
ATOM 3149 O O . LYS A 1 394 ? -39.062 3.552 -2.460 1.00 49.50 394 LYS A O 1
ATOM 3154 N N . ARG A 1 395 ? -38.961 2.777 -0.352 1.00 40.75 395 ARG A N 1
ATOM 3155 C CA . ARG A 1 395 ? -39.259 1.360 -0.643 1.00 40.75 395 ARG A CA 1
ATOM 3156 C C . ARG A 1 395 ? -40.496 0.871 0.103 1.00 40.75 395 ARG A C 1
ATOM 3158 O O . ARG A 1 395 ? -40.653 1.273 1.273 1.00 40.75 395 ARG A O 1
#

Foldseek 3Di:
DDVLVVLLVVLVVQLVVLVVQLVVLVVQLLPPPDPVSNVVSVVSNVVSVQSNVVSVVVSLVSCVVVVPPRLVVLVVVLVVQLVVLVVLLVVLLVQLVVDPDPVSNVSSLVSNVVSVVSNVVSLVVVLVSVVVVPDDPLVSLVVVLVVLVVVLVVLVVQLVVLVVQLVPPPDPVSNVSSVVSNVSSVVVNVVSVVSNVVSVVVNVVVVPDDDPDDDDDDDDPDPDDDDDDDDDDDDDDDDDDDDDDDDDDDDDPDPPPAAQEEEQDDPVCCVVVVVLQVVVVVVRHNYDYPPDDDDPVVVVVLLVSLLPHQAYEQEDDQVCLVDPVSVVSVVSNVVSVHHYAYEYQDPDDHPDDVCVVVPPDDHQYCHPVQVVDPVSVVVSSVVVVVVSVVVSVPD

Sequence (395 aa):
MSGVEERLQRLNAELQTARDKIAKYELQAVNAQTDFQQKNSIRLLQVAREDIRRIEAQIIDHKVQQGIRSADAREQQLQSEFQVEREKCDRYEQKALEAETEPHEKNALRLLDNAREEIRDIEARFADLQLQQGLSHVEVKQYQLLQLENDRQAATKKFDLYIEMTENSETEHAADKAHRLKENASHHIRSIDARIIDLKAQLEISSHLPLNSRSSNIPPIAITIGASNSSAASASEDLPITNSNLTTDTNANSTNRSVKLMISYCWSDKVIVHAVAQFLRDNNFNVWLDNTNMTVEINEAIPAAIDEADAVIAFISKDSVLSRYCKRELDYANDKHKQIIPVRLTDLPTPGATDFLTAGKLYVPLYPSIWDNDTLRKEHLGYLLKNIASETVKR

InterPro domains:
  IPR000157 Toll/interleukin-1 receptor homology (TIR) domain [PF13676] (262-367)
  IPR035897 Toll/interleukin-1 receptor homology (TIR) domain superfamily [G3DSA:3.40.50.10140] (227-350)
  IPR035897 Toll/interleukin-1 receptor homology (TIR) domain superfamily [SSF52200] (256-367)